Protein AF-A0A7X3ZCP0-F1 (afdb_monomer)

Nearest PDB structures (foldseek):
  3fga-assembly1_A  TM=3.449E-01  e=6.686E-03  Mus musculus
  7ycj-assembly1_A  TM=3.170E-01  e=1.037E-02  Saccharomyces cerevisiae
  5fu7-assembly1_A  TM=2.376E-01  e=1.080E-02  Homo sapiens
  8eic-assembly1_A  TM=2.727E-01  e=9.708E-02  Homo sapiens
  8ipy-assembly1_N  TM=2.293E-01  e=8.501E+00  Homo sapiens

Mean predicted aligned error: 6.52 Å

Sequence (400 aa):
MTRAWRETELNEAQIGEIFGFLAATGLSRAHAARVADLLLSWLEKSNTPPDGILLAQANAIADRLWDLMDRDPAPGSCESWHSAATGRPAGTLARYWLRQRSILRACLDAVPQSFLDEVCNALSMIVRDPSTAGKQGTAVLAGQLAFLLDAEEDWTRAHLLPRFSEHPDTEGYWPVWDGFLTTGRLTPALAPLLEGAFLDALPRMLTRFNSDRRLDRFVDLFTGILAYFSDDPVGTWVPAFFSDATRAARLRFASEIERHLRRMDDAQQREWWERWLQRYWTNRIEGVPALLDDGEIALMFGWLPALKSLFPAAVELALRMPPVPLSASRIMYDLDRGEHWRETPEPVAKLVVHLGKKASPASVWHGAREVLVRLLSRNLPDDLRKQLLELATRLGLSVS

Structure (mmCIF, N/CA/C/O backbone):
data_AF-A0A7X3ZCP0-F1
#
_entry.id   AF-A0A7X3ZCP0-F1
#
loop_
_atom_site.group_PDB
_atom_site.id
_atom_site.type_symbol
_atom_site.label_atom_id
_atom_site.label_alt_id
_atom_site.label_comp_id
_atom_site.label_asym_id
_atom_site.label_entity_id
_atom_site.label_seq_id
_atom_site.pdbx_PDB_ins_code
_atom_site.Cartn_x
_atom_site.Cartn_y
_atom_site.Cartn_z
_atom_site.occupancy
_atom_site.B_iso_or_equiv
_atom_site.auth_seq_id
_atom_site.auth_comp_id
_atom_site.auth_asym_id
_atom_site.auth_atom_id
_atom_site.pdbx_PDB_model_num
ATOM 1 N 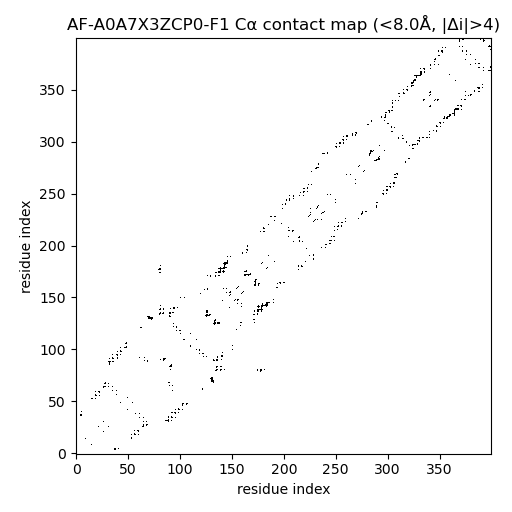N . MET A 1 1 ? -4.547 -1.645 -38.879 1.00 40.16 1 MET A N 1
ATOM 2 C CA . MET A 1 1 ? -3.249 -2.363 -38.882 1.00 40.16 1 MET A CA 1
ATOM 3 C C . MET A 1 1 ? -2.637 -2.582 -37.490 1.00 40.16 1 MET A C 1
ATOM 5 O O . MET A 1 1 ? -1.754 -3.415 -37.387 1.00 40.16 1 MET A O 1
ATOM 9 N N . THR A 1 2 ? -3.098 -1.919 -36.418 1.00 36.56 2 THR A N 1
ATOM 10 C CA . THR A 1 2 ? -2.571 -2.060 -35.036 1.00 36.56 2 THR A CA 1
ATOM 11 C C . THR A 1 2 ? -2.897 -3.391 -34.340 1.00 36.56 2 THR A C 1
ATOM 13 O O . THR A 1 2 ? -2.157 -3.804 -33.459 1.00 36.56 2 THR A O 1
ATOM 16 N N . ARG A 1 3 ? -3.970 -4.087 -34.745 1.00 41.00 3 ARG A N 1
ATOM 17 C CA . ARG A 1 3 ? -4.307 -5.438 -34.251 1.00 41.00 3 ARG A CA 1
ATOM 18 C C . ARG A 1 3 ? -3.536 -6.553 -34.960 1.00 41.00 3 ARG A C 1
ATOM 20 O O . ARG A 1 3 ? -3.031 -7.457 -34.309 1.00 41.00 3 ARG A O 1
ATOM 27 N N . ALA A 1 4 ? -3.375 -6.423 -36.278 1.00 44.81 4 ALA A N 1
ATOM 28 C CA . ALA A 1 4 ? -2.862 -7.491 -37.133 1.00 44.81 4 ALA A CA 1
ATOM 29 C C . ALA A 1 4 ? -1.477 -8.002 -36.701 1.00 44.81 4 ALA A C 1
ATOM 31 O O . ALA A 1 4 ? -1.287 -9.202 -36.597 1.00 44.81 4 ALA A O 1
ATOM 32 N N . TRP A 1 5 ? -0.529 -7.125 -36.359 1.00 49.34 5 TRP A N 1
ATOM 33 C CA . TRP A 1 5 ? 0.840 -7.540 -36.008 1.00 49.34 5 TRP A CA 1
ATOM 34 C C . TRP A 1 5 ? 0.973 -8.105 -34.587 1.00 49.34 5 TRP A C 1
ATOM 36 O O . TRP A 1 5 ? 1.810 -8.968 -34.338 1.00 49.34 5 TRP A O 1
ATOM 46 N N . ARG A 1 6 ? 0.110 -7.676 -33.655 1.00 48.72 6 ARG A N 1
ATOM 47 C CA . ARG A 1 6 ? 0.022 -8.291 -32.321 1.00 48.72 6 ARG A CA 1
ATOM 48 C C . ARG A 1 6 ? -0.560 -9.699 -32.386 1.00 48.72 6 ARG A C 1
ATOM 50 O O . ARG A 1 6 ? -0.134 -10.557 -31.623 1.00 48.72 6 ARG A O 1
ATOM 57 N N . GLU A 1 7 ? -1.489 -9.933 -33.304 1.00 54.19 7 GLU A N 1
ATOM 58 C CA . GLU A 1 7 ? -2.203 -11.205 -33.462 1.00 54.19 7 GLU A CA 1
ATOM 59 C C . GLU A 1 7 ? -1.502 -12.175 -34.433 1.00 54.19 7 GLU A C 1
ATOM 61 O O . GLU A 1 7 ? -1.766 -13.369 -34.382 1.00 54.19 7 GLU A O 1
ATOM 66 N N . THR A 1 8 ? -0.577 -11.698 -35.275 1.00 63.78 8 THR A N 1
ATOM 67 C CA . THR A 1 8 ? 0.186 -12.562 -36.192 1.00 63.78 8 THR A CA 1
ATOM 68 C C . THR A 1 8 ? 1.361 -13.212 -35.456 1.00 63.78 8 THR A C 1
ATOM 70 O O . THR A 1 8 ? 2.166 -12.529 -34.813 1.00 63.78 8 THR A O 1
ATOM 73 N N . GLU A 1 9 ? 1.462 -14.537 -35.528 1.00 65.06 9 GLU A N 1
ATOM 74 C CA . GLU A 1 9 ? 2.659 -15.282 -35.133 1.00 65.06 9 GLU A CA 1
ATOM 75 C C . GLU A 1 9 ? 3.695 -15.167 -36.254 1.00 65.06 9 GLU A C 1
ATOM 77 O O . GLU A 1 9 ? 3.507 -15.702 -37.344 1.00 65.06 9 GLU A O 1
ATOM 82 N N . LEU A 1 10 ? 4.760 -14.405 -36.002 1.00 74.69 10 LEU A N 1
ATOM 83 C CA . LEU A 1 10 ? 5.904 -14.294 -36.903 1.00 74.69 10 LEU A CA 1
ATOM 84 C C . LEU A 1 10 ? 6.995 -15.247 -36.421 1.00 74.69 10 LEU A C 1
ATOM 86 O O . LEU A 1 10 ? 7.305 -15.267 -35.229 1.00 74.69 10 LEU A O 1
ATOM 90 N N . ASN A 1 11 ? 7.577 -16.017 -37.336 1.00 79.00 11 ASN A N 1
ATOM 91 C CA . ASN A 1 11 ? 8.740 -16.846 -37.027 1.00 79.00 11 ASN A CA 1
ATOM 92 C C . ASN A 1 11 ? 10.037 -16.009 -37.010 1.00 79.00 11 ASN A C 1
ATOM 94 O O . ASN A 1 11 ? 10.060 -14.863 -37.463 1.00 79.00 11 ASN A O 1
ATOM 98 N N . GLU A 1 12 ? 11.130 -16.574 -36.492 1.00 76.81 12 GLU A N 1
ATOM 99 C CA . GLU A 1 12 ? 12.409 -15.856 -36.354 1.00 76.81 12 GLU A CA 1
ATOM 100 C C . GLU A 1 12 ? 12.977 -15.348 -37.686 1.00 76.81 12 GLU A C 1
ATOM 102 O O . GLU A 1 12 ? 13.522 -14.248 -37.734 1.00 76.81 12 GLU A O 1
ATOM 107 N N . ALA A 1 13 ? 12.799 -16.092 -38.782 1.00 81.75 13 ALA A N 1
ATOM 108 C CA . ALA A 1 13 ? 13.256 -15.666 -40.104 1.00 81.75 13 ALA A CA 1
ATOM 109 C C . ALA A 1 13 ? 12.502 -14.415 -40.586 1.00 81.75 13 ALA A C 1
ATOM 111 O O . ALA A 1 13 ? 13.118 -13.455 -41.044 1.00 81.75 13 ALA A O 1
ATOM 112 N N . GLN A 1 14 ? 11.179 -14.388 -40.408 1.00 85.00 14 GLN A N 1
ATOM 113 C CA . GLN A 1 14 ? 10.346 -13.226 -40.723 1.00 85.00 14 GLN A CA 1
ATOM 114 C C . GLN A 1 14 ? 10.716 -12.021 -39.852 1.00 85.00 14 GLN A C 1
ATOM 116 O O . GLN A 1 14 ? 10.797 -10.903 -40.355 1.00 85.00 14 GLN A O 1
ATOM 121 N N . ILE A 1 15 ? 10.976 -12.238 -38.558 1.00 86.12 15 ILE A N 1
ATOM 122 C CA . ILE A 1 15 ? 11.460 -11.184 -37.656 1.00 86.12 15 ILE A CA 1
ATOM 123 C C . ILE A 1 15 ? 12.805 -10.631 -38.143 1.00 86.12 15 ILE A C 1
ATOM 125 O O . ILE A 1 15 ? 12.962 -9.412 -38.215 1.00 86.12 15 ILE A O 1
ATOM 129 N N . GLY A 1 16 ? 13.733 -11.500 -38.547 1.00 84.94 16 GLY A N 1
ATOM 130 C CA . GLY A 1 16 ? 15.022 -11.100 -39.111 1.00 84.94 16 GLY A CA 1
ATOM 131 C C . GLY A 1 16 ? 14.895 -10.267 -40.386 1.00 84.94 16 GLY A C 1
ATOM 132 O O . GLY A 1 16 ? 15.553 -9.235 -40.509 1.00 84.94 16 GLY A O 1
ATOM 133 N N . GLU A 1 17 ? 14.005 -10.643 -41.308 1.00 87.44 17 GLU A N 1
ATOM 134 C CA . GLU A 1 17 ? 13.721 -9.847 -42.511 1.00 87.44 17 GLU A CA 1
ATOM 135 C C . GLU A 1 17 ? 13.170 -8.460 -42.161 1.00 87.44 17 GLU A C 1
ATOM 137 O O . GLU A 1 17 ? 13.604 -7.452 -42.726 1.00 87.44 17 GLU A O 1
ATOM 142 N N . ILE A 1 18 ? 12.249 -8.387 -41.196 1.00 88.00 18 ILE A N 1
ATOM 143 C CA . ILE A 1 18 ? 11.664 -7.121 -40.746 1.00 88.00 18 ILE A CA 1
ATOM 144 C C . ILE A 1 18 ? 12.723 -6.236 -40.085 1.00 88.00 18 ILE A C 1
ATOM 146 O O . ILE A 1 18 ? 12.789 -5.042 -40.382 1.00 88.00 18 ILE A O 1
ATOM 150 N N . PHE A 1 19 ? 13.561 -6.788 -39.207 1.00 90.06 19 PHE A N 1
ATOM 151 C CA . PHE A 1 19 ? 14.628 -6.032 -38.551 1.00 90.06 19 PHE A CA 1
ATOM 152 C C . PHE A 1 19 ? 15.682 -5.569 -39.557 1.00 90.06 19 PHE A C 1
ATOM 154 O O . PHE A 1 19 ? 16.078 -4.403 -39.522 1.00 90.06 19 PHE A O 1
ATOM 161 N N . GLY A 1 20 ? 16.058 -6.420 -40.515 1.00 86.75 20 GLY A N 1
ATOM 162 C CA . GLY A 1 20 ? 16.938 -6.049 -41.622 1.00 86.75 20 GLY A CA 1
ATOM 163 C C . GLY A 1 20 ? 16.366 -4.906 -42.465 1.00 86.75 20 GLY A C 1
ATOM 164 O O . GLY A 1 20 ? 17.068 -3.934 -42.751 1.00 86.75 20 GLY A O 1
ATOM 165 N N . PHE A 1 21 ? 15.073 -4.966 -42.795 1.00 87.25 21 PHE A N 1
ATOM 166 C CA . PHE A 1 21 ? 14.378 -3.893 -43.503 1.00 87.25 21 PHE A CA 1
ATOM 167 C C . PHE A 1 21 ? 14.383 -2.586 -42.700 1.00 87.25 21 PHE A C 1
ATOM 169 O O . PHE A 1 21 ? 14.811 -1.555 -43.214 1.00 87.25 21 PHE A O 1
ATOM 176 N N . LEU A 1 22 ? 13.988 -2.626 -41.423 1.00 88.31 22 LEU A N 1
ATOM 177 C CA . LEU A 1 22 ? 13.956 -1.453 -40.541 1.00 88.31 22 LEU A CA 1
ATOM 178 C C . LEU A 1 22 ? 15.342 -0.825 -40.344 1.00 88.31 22 LEU A C 1
ATOM 180 O O . LEU A 1 22 ? 15.463 0.402 -40.297 1.00 88.31 22 LEU A O 1
ATOM 184 N N . ALA A 1 23 ? 16.387 -1.649 -40.261 1.00 83.25 23 ALA A N 1
ATOM 185 C CA . ALA A 1 23 ? 17.766 -1.188 -40.165 1.00 83.25 23 ALA A CA 1
ATOM 186 C C . ALA A 1 23 ? 18.228 -0.459 -41.440 1.00 83.25 23 ALA A C 1
ATOM 188 O O . ALA A 1 23 ? 19.030 0.478 -41.337 1.00 83.25 23 ALA A O 1
ATOM 189 N N . ALA A 1 24 ? 17.710 -0.857 -42.609 1.00 82.62 24 ALA A N 1
ATOM 190 C CA . ALA A 1 24 ? 18.066 -0.313 -43.918 1.00 82.62 24 ALA A CA 1
ATOM 191 C C . ALA A 1 24 ? 17.242 0.921 -44.333 1.00 82.62 24 ALA A C 1
ATOM 193 O O . ALA A 1 24 ? 17.792 1.841 -44.934 1.00 82.62 24 ALA A O 1
ATOM 194 N N . THR A 1 25 ? 15.940 0.979 -44.028 1.00 75.00 25 THR A N 1
ATOM 195 C CA . THR A 1 25 ? 15.039 2.012 -44.584 1.00 75.00 25 THR A CA 1
ATOM 196 C C . THR A 1 25 ? 15.005 3.345 -43.836 1.00 75.00 25 THR A C 1
ATOM 198 O O . THR A 1 25 ? 14.264 4.243 -44.229 1.00 75.00 25 THR A O 1
ATOM 201 N N . GLY A 1 26 ? 15.817 3.513 -42.792 1.00 74.25 26 GLY A N 1
ATOM 202 C CA . GLY A 1 26 ? 15.778 4.698 -41.936 1.00 74.25 26 GLY A CA 1
ATOM 203 C C . GLY A 1 26 ? 14.519 4.730 -41.062 1.00 74.25 26 GLY A C 1
ATOM 204 O O . GLY A 1 26 ? 13.407 4.420 -41.490 1.00 74.25 26 GLY A O 1
ATOM 205 N N . LEU A 1 27 ? 14.687 5.089 -39.792 1.00 85.38 27 LEU A N 1
ATOM 206 C CA . LEU A 1 27 ? 13.586 5.160 -38.834 1.00 85.38 27 LEU A CA 1
ATOM 207 C C . LEU A 1 27 ? 13.026 6.584 -38.794 1.00 85.38 27 LEU A C 1
ATOM 209 O O . LEU A 1 27 ? 13.767 7.558 -38.913 1.00 85.38 27 LEU A O 1
ATOM 213 N N . SER A 1 28 ? 11.711 6.717 -38.613 1.00 84.19 28 SER A N 1
ATOM 214 C 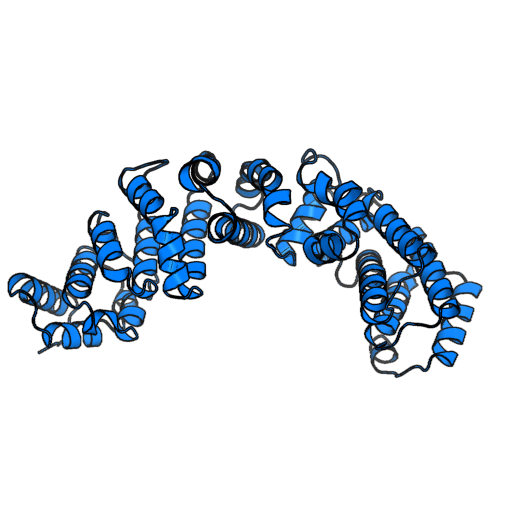CA . SER A 1 28 ? 11.055 8.020 -38.490 1.00 84.19 28 SER A CA 1
ATOM 215 C C . SER A 1 28 ? 10.235 8.119 -37.208 1.00 84.19 28 SER A C 1
ATOM 217 O O . SER A 1 28 ? 9.626 7.147 -36.751 1.00 84.19 28 SER A O 1
ATOM 219 N N . ARG A 1 29 ? 10.163 9.334 -36.646 1.00 81.44 29 ARG A N 1
ATOM 220 C CA . ARG A 1 29 ? 9.394 9.627 -35.424 1.00 81.44 29 ARG A CA 1
ATOM 221 C C . ARG A 1 29 ? 7.918 9.221 -35.552 1.00 81.44 29 ARG A C 1
ATOM 223 O O . ARG A 1 29 ? 7.337 8.724 -34.593 1.00 81.44 29 ARG A O 1
ATOM 230 N N . ALA A 1 30 ? 7.332 9.354 -36.746 1.00 84.62 30 ALA A N 1
ATOM 231 C CA . ALA A 1 30 ? 5.936 9.002 -37.022 1.00 84.62 30 ALA A CA 1
ATOM 232 C C . ALA A 1 30 ? 5.614 7.513 -36.789 1.00 84.62 30 ALA A C 1
ATOM 234 O O . ALA A 1 30 ? 4.473 7.165 -36.483 1.00 84.62 30 ALA A O 1
ATOM 235 N N . HIS A 1 31 ? 6.609 6.630 -36.913 1.00 86.25 31 HIS A N 1
ATOM 236 C CA . HIS A 1 31 ? 6.437 5.187 -36.747 1.00 86.25 31 HIS A CA 1
ATOM 237 C C . HIS A 1 31 ? 7.047 4.640 -35.454 1.00 86.25 31 HIS A C 1
ATOM 239 O O . HIS A 1 31 ? 6.848 3.464 -35.154 1.00 86.25 31 HIS A O 1
ATOM 245 N N . ALA A 1 32 ? 7.723 5.473 -34.657 1.00 87.88 32 ALA A N 1
ATOM 246 C CA . ALA A 1 32 ? 8.506 5.020 -33.512 1.00 87.88 32 ALA A CA 1
ATOM 247 C C . ALA A 1 32 ? 7.701 4.201 -32.492 1.00 87.88 32 ALA A C 1
ATOM 249 O O . ALA A 1 32 ? 8.181 3.176 -32.023 1.00 87.88 32 ALA A O 1
ATOM 250 N N . ALA A 1 33 ? 6.453 4.591 -32.203 1.00 86.94 33 ALA A N 1
ATOM 251 C CA . ALA A 1 33 ? 5.591 3.836 -31.287 1.00 86.94 33 ALA A CA 1
ATOM 252 C C . ALA A 1 33 ? 5.324 2.410 -31.794 1.00 86.94 33 ALA A C 1
ATOM 254 O O . ALA A 1 33 ? 5.426 1.453 -31.037 1.00 86.94 33 ALA A O 1
ATOM 255 N N . ARG A 1 34 ? 5.049 2.263 -33.097 1.00 86.75 34 ARG A N 1
ATOM 256 C CA . ARG A 1 34 ? 4.750 0.963 -33.713 1.00 86.75 34 ARG A CA 1
ATOM 257 C C . ARG A 1 34 ? 5.972 0.058 -33.745 1.00 86.75 34 ARG A C 1
ATOM 259 O O . ARG A 1 34 ? 5.836 -1.138 -33.520 1.00 86.75 34 ARG A O 1
ATOM 266 N N . VAL A 1 35 ? 7.145 0.622 -34.036 1.00 91.00 35 VAL A N 1
ATOM 267 C CA . VAL A 1 35 ? 8.388 -0.155 -34.052 1.00 91.00 35 VAL A CA 1
ATOM 268 C C . VAL A 1 35 ? 8.777 -0.559 -32.627 1.00 91.00 35 VAL A C 1
ATOM 270 O O . VAL A 1 35 ? 9.094 -1.720 -32.408 1.00 91.00 35 VAL A O 1
ATOM 273 N N . ALA A 1 36 ? 8.653 0.332 -31.637 1.00 92.38 36 ALA A N 1
ATOM 274 C CA . ALA A 1 36 ? 8.888 -0.017 -30.234 1.00 92.38 36 ALA A CA 1
ATOM 275 C C . ALA A 1 36 ? 7.935 -1.125 -29.742 1.00 92.38 36 ALA A C 1
ATOM 277 O O . ALA A 1 36 ? 8.376 -2.075 -29.097 1.00 92.38 36 ALA A O 1
ATOM 278 N N . ASP A 1 37 ? 6.644 -1.046 -30.088 1.00 90.06 37 ASP A N 1
ATOM 279 C CA . ASP A 1 37 ? 5.665 -2.090 -29.759 1.00 90.06 37 ASP A CA 1
ATOM 280 C C . ASP A 1 37 ? 6.000 -3.429 -30.428 1.00 90.06 37 ASP A C 1
ATOM 282 O O . ASP A 1 37 ? 5.797 -4.478 -29.815 1.00 90.06 37 ASP A O 1
ATOM 286 N N . LEU A 1 38 ? 6.510 -3.411 -31.666 1.00 90.44 38 LEU A N 1
ATOM 287 C CA . LEU A 1 38 ? 6.960 -4.613 -32.371 1.00 90.44 38 LEU A CA 1
ATOM 288 C C . LEU A 1 38 ? 8.125 -5.279 -31.628 1.00 90.44 38 LEU A C 1
ATOM 290 O O . LEU A 1 38 ? 8.058 -6.480 -31.372 1.00 90.44 38 LEU A O 1
ATOM 294 N N . LEU A 1 39 ? 9.148 -4.504 -31.247 1.00 92.50 39 LEU A N 1
ATOM 295 C CA . LEU A 1 39 ? 10.306 -5.005 -30.498 1.00 92.50 39 LEU A CA 1
ATOM 296 C C . LEU A 1 39 ? 9.883 -5.624 -29.159 1.00 92.50 39 LEU A C 1
ATOM 298 O O . LEU A 1 39 ? 10.280 -6.743 -28.836 1.00 92.50 39 LEU A O 1
ATOM 302 N N . LEU A 1 40 ? 9.034 -4.925 -28.397 1.00 92.56 40 LEU A N 1
ATOM 303 C CA . LEU A 1 40 ? 8.527 -5.435 -27.123 1.00 92.56 40 LEU A CA 1
ATOM 304 C C . LEU A 1 40 ? 7.681 -6.702 -27.319 1.00 92.56 40 LEU A C 1
ATOM 306 O O . LEU A 1 40 ? 7.898 -7.689 -26.623 1.00 92.56 40 LEU A O 1
ATOM 310 N N . SER A 1 41 ? 6.758 -6.700 -28.285 1.00 89.69 41 SER A N 1
ATOM 311 C CA . SER A 1 41 ? 5.869 -7.844 -28.541 1.00 89.69 41 SER A CA 1
ATOM 312 C C . SER A 1 41 ? 6.645 -9.088 -28.979 1.00 89.69 41 SER A C 1
ATOM 314 O O . SER A 1 41 ? 6.255 -10.201 -28.631 1.00 89.69 41 SER A O 1
ATOM 316 N N . TRP A 1 42 ? 7.735 -8.916 -29.733 1.00 89.62 42 TRP A N 1
ATOM 317 C CA . TRP A 1 42 ? 8.627 -10.012 -30.112 1.00 89.62 42 TRP A CA 1
ATOM 318 C C . TRP A 1 42 ? 9.230 -10.694 -28.875 1.00 89.62 42 TRP A C 1
ATOM 320 O O . TRP A 1 42 ? 9.116 -11.911 -28.735 1.00 89.62 42 TRP A O 1
ATOM 330 N N . LEU A 1 43 ? 9.764 -9.922 -27.924 1.00 89.00 43 LEU A N 1
ATOM 331 C CA . LEU A 1 43 ? 10.292 -10.474 -26.672 1.00 89.00 43 LEU A CA 1
ATOM 332 C C . LEU A 1 43 ? 9.198 -11.019 -25.739 1.00 89.00 43 LEU A C 1
ATOM 334 O O . LEU A 1 43 ? 9.411 -12.005 -25.038 1.00 89.00 43 LEU A O 1
ATOM 338 N N . GLU A 1 44 ? 8.017 -10.404 -25.692 1.00 87.62 44 GLU A N 1
ATOM 339 C CA . GLU A 1 44 ? 6.897 -10.907 -24.881 1.00 87.62 44 GLU A CA 1
ATOM 340 C C . GLU A 1 44 ? 6.411 -12.282 -25.355 1.00 87.62 44 GLU A C 1
ATOM 342 O O . GLU A 1 44 ? 6.041 -13.110 -24.524 1.00 87.62 44 GLU A O 1
ATOM 347 N N . LYS A 1 45 ? 6.454 -12.541 -26.668 1.00 83.50 45 LYS A N 1
ATOM 348 C CA . LYS A 1 45 ? 6.098 -13.837 -27.265 1.00 83.50 45 LYS A CA 1
ATOM 349 C C . LYS A 1 45 ? 7.219 -14.875 -27.189 1.00 83.50 45 LYS A C 1
ATOM 351 O O . LYS A 1 45 ? 6.942 -16.061 -27.358 1.00 83.50 45 LYS A O 1
ATOM 356 N N . SER A 1 46 ? 8.461 -14.457 -26.943 1.00 74.50 46 SER A N 1
AT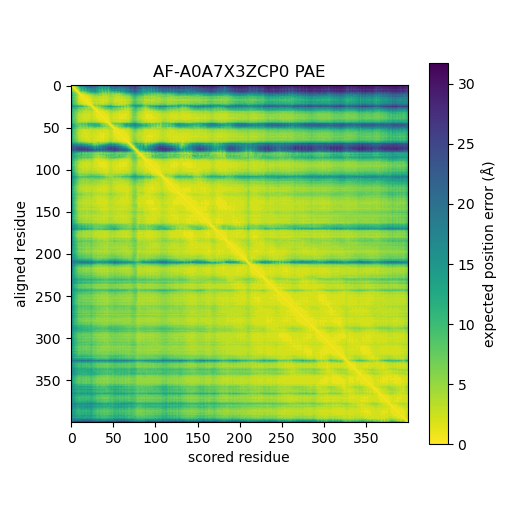OM 357 C CA . SER A 1 46 ? 9.578 -15.389 -26.805 1.00 74.50 46 SER A CA 1
ATOM 358 C C . SER A 1 46 ? 9.585 -16.041 -25.423 1.00 74.50 46 SER A C 1
ATOM 360 O O . SER A 1 46 ? 9.641 -15.359 -24.396 1.00 74.50 46 SER A O 1
ATOM 362 N N . ASN A 1 47 ? 9.575 -17.375 -25.410 1.00 68.25 47 ASN A N 1
ATOM 363 C CA . ASN A 1 47 ? 9.813 -18.197 -24.216 1.00 68.25 47 ASN A CA 1
ATOM 364 C C . ASN A 1 47 ? 11.220 -18.817 -24.204 1.00 68.25 47 ASN A C 1
ATOM 366 O O . ASN A 1 47 ? 11.555 -19.563 -23.288 1.00 68.25 47 ASN A O 1
ATOM 370 N N . THR A 1 48 ? 12.026 -18.528 -25.224 1.00 74.12 48 THR A N 1
ATOM 371 C CA . THR A 1 48 ? 13.394 -19.020 -25.403 1.00 74.12 48 THR A CA 1
ATOM 372 C C . THR A 1 48 ? 14.361 -17.839 -25.491 1.00 74.12 48 THR A C 1
ATOM 374 O O . THR A 1 48 ? 13.936 -16.717 -25.803 1.00 74.12 48 THR A O 1
ATOM 377 N N . PRO A 1 49 ? 15.659 -18.048 -25.200 1.00 71.88 49 PRO A N 1
ATOM 378 C CA . PRO A 1 49 ? 16.637 -16.987 -25.364 1.00 71.88 49 PRO A CA 1
ATOM 379 C C . PRO A 1 49 ? 16.683 -16.602 -26.851 1.00 71.88 49 PRO A C 1
ATOM 381 O O . PRO A 1 49 ? 16.796 -17.495 -27.692 1.00 71.88 49 PRO A O 1
ATOM 384 N N . PRO A 1 50 ? 16.539 -15.308 -27.187 1.00 76.88 50 PRO A N 1
ATOM 385 C CA . PRO A 1 50 ? 16.558 -14.872 -28.575 1.00 76.88 50 PRO A CA 1
ATOM 386 C C . PRO A 1 50 ? 17.936 -15.119 -29.192 1.00 76.88 50 PRO A C 1
ATOM 388 O O . PRO A 1 50 ? 18.957 -15.011 -28.508 1.00 76.88 50 PRO A O 1
ATOM 391 N N . ASP A 1 51 ? 17.957 -15.410 -30.493 1.00 84.94 51 ASP A N 1
ATOM 392 C CA . ASP A 1 51 ? 19.196 -15.463 -31.266 1.00 84.94 51 ASP A CA 1
ATOM 393 C C . ASP A 1 51 ? 20.010 -14.170 -31.074 1.00 84.94 51 ASP A C 1
ATOM 395 O O . ASP A 1 51 ? 19.477 -13.058 -31.148 1.00 84.94 51 ASP A O 1
ATOM 399 N N . GLY A 1 52 ? 21.311 -14.316 -30.809 1.00 83.75 52 GLY A N 1
ATOM 400 C CA . GLY A 1 52 ? 22.177 -13.191 -30.458 1.00 83.75 52 GLY A CA 1
ATOM 401 C C . GLY A 1 52 ? 22.317 -12.155 -31.577 1.00 83.75 52 GLY A C 1
ATOM 402 O O . GLY A 1 52 ? 22.459 -10.967 -31.289 1.00 83.75 52 GLY A O 1
ATOM 403 N N . ILE A 1 53 ? 22.230 -12.572 -32.845 1.00 86.44 53 ILE A N 1
ATOM 404 C CA . ILE A 1 53 ? 22.292 -11.661 -33.996 1.00 86.44 53 ILE A CA 1
ATOM 405 C C . ILE A 1 53 ? 20.984 -10.875 -34.090 1.00 86.44 53 ILE A C 1
ATOM 407 O O . ILE A 1 53 ? 21.017 -9.650 -34.229 1.00 86.44 53 ILE A O 1
ATOM 411 N N . LEU A 1 54 ? 19.839 -11.553 -33.965 1.00 88.88 54 LEU A N 1
ATOM 412 C CA . LEU A 1 54 ? 18.531 -10.890 -33.943 1.00 88.88 54 LEU A CA 1
ATOM 413 C C . LEU A 1 54 ? 18.404 -9.916 -32.768 1.00 88.88 54 LEU A C 1
ATOM 415 O O . LEU A 1 54 ? 17.883 -8.814 -32.938 1.00 88.88 54 LEU A O 1
ATOM 419 N N . LEU A 1 55 ? 18.918 -10.286 -31.593 1.00 89.44 55 LEU A N 1
ATOM 420 C CA . LEU A 1 55 ? 18.916 -9.421 -30.417 1.00 89.44 55 LEU A CA 1
ATOM 421 C C . LEU A 1 55 ? 19.779 -8.171 -30.619 1.00 89.44 55 LEU A C 1
ATOM 423 O O . LEU A 1 55 ? 19.327 -7.066 -30.323 1.00 89.44 55 LEU A O 1
ATOM 427 N N . ALA A 1 56 ? 20.980 -8.320 -31.181 1.00 89.31 56 ALA A N 1
ATOM 428 C CA . ALA A 1 56 ? 21.846 -7.187 -31.500 1.00 89.31 56 ALA A CA 1
ATOM 429 C C . ALA A 1 56 ? 21.196 -6.241 -32.530 1.00 89.31 56 ALA A C 1
ATOM 431 O O . ALA A 1 56 ? 21.265 -5.018 -32.391 1.00 89.31 56 ALA A O 1
ATOM 432 N N . GLN A 1 57 ? 20.508 -6.787 -33.540 1.00 90.56 57 GLN A N 1
ATOM 433 C CA . GLN A 1 57 ? 19.739 -5.988 -34.500 1.00 90.56 57 GLN A CA 1
ATOM 434 C C . GLN A 1 57 ? 18.587 -5.235 -33.825 1.00 90.56 57 GLN A C 1
ATOM 436 O O . GLN A 1 57 ? 18.404 -4.042 -34.075 1.00 90.56 57 GLN A O 1
ATOM 441 N N . ALA A 1 58 ? 17.833 -5.907 -32.954 1.00 92.69 58 ALA A N 1
ATOM 442 C CA . ALA A 1 58 ? 16.744 -5.303 -32.195 1.00 92.69 58 ALA A CA 1
ATOM 443 C C . ALA A 1 58 ? 17.242 -4.154 -31.304 1.00 92.69 58 ALA A C 1
ATOM 445 O O . ALA A 1 58 ? 16.645 -3.076 -31.308 1.00 92.69 58 ALA A O 1
ATOM 446 N N . ASN A 1 59 ? 18.370 -4.347 -30.614 1.00 92.94 59 ASN A N 1
ATOM 447 C CA . ASN A 1 59 ? 19.017 -3.325 -29.793 1.00 92.94 59 ASN A CA 1
ATOM 448 C C . ASN A 1 59 ? 19.461 -2.117 -30.627 1.00 92.94 59 ASN A C 1
ATOM 450 O O . ASN A 1 59 ? 19.113 -0.987 -30.295 1.00 92.94 59 ASN A O 1
ATOM 454 N N . ALA A 1 60 ? 20.105 -2.338 -31.775 1.00 92.12 60 ALA A N 1
ATOM 455 C CA . ALA A 1 60 ? 20.495 -1.249 -32.670 1.00 92.12 60 ALA A CA 1
ATOM 456 C C . ALA A 1 60 ? 19.288 -0.445 -33.198 1.00 92.12 60 ALA A C 1
ATOM 458 O O . ALA A 1 60 ? 19.379 0.769 -33.403 1.00 92.12 60 ALA A O 1
ATOM 459 N N . ILE A 1 61 ? 18.144 -1.101 -33.427 1.00 93.62 61 ILE A N 1
ATOM 460 C CA . ILE A 1 61 ? 16.889 -0.419 -33.774 1.00 93.62 61 ILE A CA 1
ATOM 461 C C . ILE A 1 61 ? 16.370 0.373 -32.568 1.00 93.62 61 ILE A C 1
ATOM 463 O O . ILE A 1 61 ? 15.995 1.533 -32.736 1.00 93.62 61 ILE A O 1
ATOM 467 N N . ALA A 1 62 ? 16.351 -0.222 -31.372 1.00 94.38 62 ALA A N 1
ATOM 468 C CA . ALA A 1 62 ? 15.891 0.419 -30.140 1.00 94.38 62 ALA A CA 1
ATOM 469 C C . ALA A 1 62 ? 16.683 1.697 -29.820 1.00 94.38 62 ALA A C 1
ATOM 471 O O . ALA A 1 62 ? 16.070 2.731 -29.547 1.00 94.38 62 ALA A O 1
ATOM 472 N N . ASP A 1 63 ? 18.010 1.661 -29.948 1.00 92.88 63 ASP A N 1
ATOM 473 C CA . ASP A 1 63 ? 18.889 2.815 -29.726 1.00 92.88 63 ASP A CA 1
ATOM 474 C C . ASP A 1 63 ? 18.578 3.948 -30.709 1.00 92.88 63 ASP A C 1
ATOM 476 O O . ASP A 1 63 ? 18.322 5.088 -30.316 1.00 92.88 63 ASP A O 1
ATOM 480 N N . ARG A 1 64 ? 18.476 3.625 -32.005 1.00 92.12 64 ARG A N 1
ATOM 481 C CA . ARG A 1 64 ? 18.103 4.611 -33.031 1.00 92.12 64 ARG A CA 1
ATOM 482 C C . ARG A 1 64 ? 16.701 5.177 -32.807 1.00 92.12 64 ARG A C 1
ATOM 484 O O . ARG A 1 64 ? 16.459 6.345 -33.103 1.00 92.12 64 ARG A O 1
ATOM 491 N N . LEU A 1 65 ? 15.753 4.371 -32.322 1.00 92.31 65 LEU A N 1
ATOM 492 C CA . LEU A 1 65 ? 14.422 4.864 -31.959 1.00 92.31 65 LEU A CA 1
ATOM 493 C C . LEU A 1 65 ? 14.482 5.814 -30.768 1.00 92.31 65 LEU A C 1
ATOM 495 O O . LEU A 1 65 ? 13.763 6.814 -30.778 1.00 92.31 65 LEU A O 1
ATOM 499 N N . TRP A 1 66 ? 15.314 5.517 -29.768 1.00 92.88 66 TRP A N 1
ATOM 500 C CA . TRP A 1 66 ? 15.511 6.389 -28.616 1.00 92.88 66 TRP A CA 1
ATOM 501 C C . TRP A 1 66 ? 16.040 7.760 -29.045 1.00 92.88 66 TRP A C 1
ATOM 503 O O . TRP A 1 66 ? 15.487 8.784 -28.648 1.00 92.88 66 TRP A O 1
ATOM 513 N N . ASP A 1 67 ? 17.014 7.800 -29.955 1.00 90.12 67 ASP A N 1
ATOM 514 C CA . ASP A 1 67 ? 17.559 9.054 -30.489 1.00 90.12 67 ASP A CA 1
ATOM 515 C C . ASP A 1 67 ? 16.526 9.926 -31.218 1.00 90.12 67 ASP A C 1
ATOM 517 O O . ASP A 1 67 ? 16.647 11.153 -31.243 1.00 90.12 67 ASP A O 1
ATOM 521 N N . LEU A 1 68 ? 15.481 9.312 -31.779 1.00 88.06 68 LEU A N 1
ATOM 522 C CA . LEU A 1 68 ? 14.387 10.006 -32.464 1.00 88.06 68 LEU A CA 1
ATOM 523 C C . LEU A 1 68 ? 13.310 10.550 -31.516 1.00 88.06 68 LEU A C 1
ATOM 525 O O . LEU A 1 68 ? 12.389 11.247 -31.980 1.00 88.06 68 LEU A O 1
ATOM 529 N N . MET A 1 69 ? 13.383 10.214 -30.222 1.00 86.06 69 MET A N 1
ATOM 530 C CA . MET A 1 69 ? 12.392 10.619 -29.231 1.00 86.06 69 MET A CA 1
ATOM 531 C C . MET A 1 69 ? 12.325 12.129 -29.075 1.00 86.06 69 MET A C 1
ATOM 533 O O . MET A 1 69 ? 13.255 12.874 -29.392 1.00 86.06 69 MET A O 1
ATOM 537 N N . ASP A 1 70 ? 11.158 12.583 -28.631 1.00 72.06 70 ASP A N 1
ATOM 538 C CA . ASP A 1 70 ? 10.952 13.997 -28.409 1.00 72.06 70 ASP A CA 1
ATOM 539 C C . ASP A 1 70 ? 11.763 14.454 -27.203 1.00 72.06 70 ASP A C 1
ATOM 541 O O . ASP A 1 70 ? 11.552 13.979 -26.084 1.00 72.06 70 ASP A O 1
ATOM 545 N N . ARG A 1 71 ? 12.714 15.352 -27.463 1.00 72.75 71 ARG A N 1
ATOM 546 C CA . ARG A 1 71 ? 13.596 15.910 -26.436 1.00 72.75 71 ARG A CA 1
ATOM 547 C C . ARG A 1 71 ? 13.015 17.163 -25.798 1.00 72.75 71 ARG A C 1
ATOM 549 O O . ARG A 1 71 ? 13.673 17.760 -24.948 1.00 72.75 71 ARG A O 1
ATOM 556 N N . ASP A 1 72 ? 11.802 17.540 -26.197 1.00 68.38 72 ASP A N 1
ATOM 557 C CA . ASP A 1 72 ? 11.118 18.689 -25.638 1.00 68.38 72 ASP A CA 1
ATOM 558 C C . ASP A 1 72 ? 11.084 18.575 -24.108 1.00 68.38 72 ASP A C 1
ATOM 560 O O . ASP A 1 72 ? 10.767 17.500 -23.560 1.00 68.38 72 ASP A O 1
ATOM 564 N N . PRO A 1 73 ? 11.450 19.662 -23.404 1.00 60.16 73 PRO A N 1
ATOM 565 C CA . PRO A 1 73 ? 11.343 19.701 -21.965 1.00 60.16 73 PRO A CA 1
ATOM 566 C C . PRO A 1 73 ? 9.883 19.460 -21.631 1.00 60.16 73 PRO A C 1
ATOM 568 O O . PRO A 1 73 ? 8.977 20.112 -22.155 1.00 60.16 73 PRO A O 1
ATOM 571 N N . ALA A 1 74 ? 9.658 18.459 -20.793 1.00 56.16 74 ALA A N 1
ATOM 572 C CA . ALA A 1 74 ? 8.309 18.101 -20.438 1.00 56.16 74 ALA A CA 1
ATOM 573 C C . ALA A 1 74 ? 7.589 19.316 -19.845 1.00 56.16 74 ALA A C 1
ATOM 575 O O . ALA A 1 74 ? 8.204 20.040 -19.054 1.00 56.16 74 ALA A O 1
ATOM 576 N N . PRO A 1 75 ? 6.307 19.546 -20.181 1.00 54.09 75 PRO A N 1
ATOM 577 C CA . PRO A 1 75 ? 5.550 20.596 -19.524 1.00 54.09 75 PRO A CA 1
ATOM 578 C C . PRO A 1 75 ? 5.672 20.386 -18.014 1.00 54.09 75 PRO A C 1
ATOM 580 O O . PRO A 1 75 ? 5.504 19.260 -17.534 1.00 54.09 75 PRO A O 1
ATOM 583 N N . GLY A 1 76 ? 5.988 21.453 -17.271 1.00 50.81 76 GLY A N 1
ATOM 584 C CA . GLY A 1 76 ? 6.291 21.415 -15.829 1.00 50.81 76 GLY A CA 1
ATOM 585 C C . GLY A 1 76 ? 5.160 20.883 -14.931 1.00 50.81 76 GLY A C 1
ATOM 586 O O . GLY A 1 76 ? 5.272 20.906 -13.711 1.00 50.81 76 GLY A O 1
ATOM 587 N N . SER A 1 77 ? 4.073 20.400 -15.532 1.00 52.84 77 SER A N 1
ATOM 588 C CA . SER A 1 77 ? 2.853 19.893 -14.920 1.00 52.84 77 SER A CA 1
ATOM 589 C C . SER A 1 77 ? 2.522 18.441 -15.288 1.00 52.84 77 SER A C 1
ATOM 591 O O . SER A 1 77 ? 1.411 18.000 -14.999 1.00 52.84 77 SER A O 1
ATOM 593 N N . CYS A 1 78 ? 3.414 17.666 -15.930 1.00 56.03 78 CYS A N 1
ATOM 594 C CA . CYS A 1 78 ? 3.130 16.237 -16.099 1.00 56.03 78 CYS A CA 1
ATOM 595 C C . CYS A 1 78 ? 3.183 15.565 -14.727 1.00 56.03 78 CYS A C 1
ATOM 597 O O . CYS A 1 78 ? 4.241 15.261 -14.183 1.00 56.03 78 CYS A O 1
ATOM 599 N N . GLU A 1 79 ? 2.009 15.399 -14.132 1.00 62.47 79 GLU A N 1
ATOM 600 C CA . GLU A 1 79 ? 1.912 14.817 -12.811 1.00 62.47 79 GLU A CA 1
ATOM 601 C C . GLU A 1 79 ? 2.087 13.301 -12.876 1.00 62.47 79 GLU A C 1
ATOM 603 O O . GLU A 1 79 ? 2.701 12.768 -11.970 1.00 62.47 79 GLU A O 1
ATOM 608 N N . SER A 1 80 ? 1.652 12.610 -13.935 1.00 75.31 80 SER A N 1
ATOM 609 C CA . SER A 1 80 ? 1.639 11.137 -14.004 1.00 75.31 80 SER A CA 1
ATOM 610 C C . SER A 1 80 ? 2.553 10.572 -15.099 1.00 75.31 80 SER A C 1
ATOM 612 O O . SER A 1 80 ? 2.074 10.075 -16.122 1.00 75.31 80 SER A O 1
ATOM 614 N N . TRP A 1 81 ? 3.868 10.631 -14.889 1.00 81.25 81 TRP A N 1
ATOM 615 C CA . TRP A 1 81 ? 4.896 10.156 -15.826 1.00 81.25 81 TRP A CA 1
ATOM 616 C C . TRP A 1 81 ? 4.745 8.683 -16.204 1.00 81.25 81 TRP A C 1
ATOM 618 O O . TRP A 1 81 ? 4.812 8.351 -17.387 1.00 81.25 81 TRP A O 1
ATOM 628 N N . HIS A 1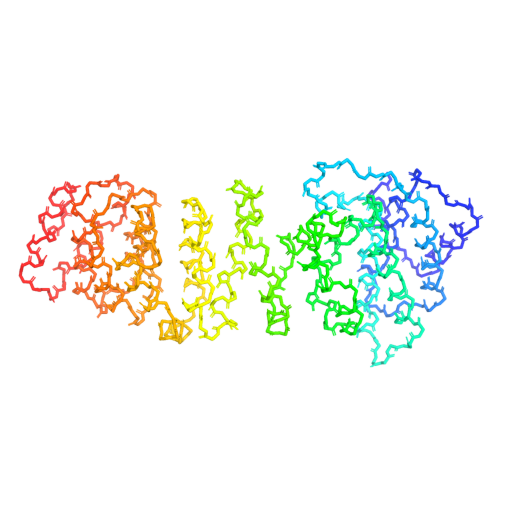 82 ? 4.492 7.803 -15.233 1.00 80.06 82 HIS A N 1
ATOM 629 C CA . HIS A 1 82 ? 4.339 6.367 -15.476 1.00 80.06 82 HIS A CA 1
ATOM 630 C C . HIS A 1 82 ? 3.099 6.077 -16.331 1.00 80.06 82 HIS A C 1
ATOM 632 O O . HIS A 1 82 ? 3.141 5.305 -17.290 1.00 80.06 82 HIS A O 1
ATOM 638 N N . SER A 1 83 ? 1.976 6.726 -16.017 1.00 78.25 83 SER A N 1
ATOM 639 C CA . SER A 1 83 ? 0.754 6.580 -16.818 1.00 78.25 83 SER A CA 1
ATOM 640 C C . SER A 1 83 ? 0.943 7.165 -18.219 1.00 78.25 83 SER A C 1
ATOM 642 O O . SER A 1 83 ? 0.568 6.530 -19.202 1.00 78.25 83 SER A O 1
ATOM 644 N N . ALA A 1 84 ? 1.599 8.323 -18.329 1.00 76.94 84 ALA A N 1
ATOM 645 C CA . ALA A 1 84 ? 1.912 8.961 -19.604 1.00 76.94 84 ALA A CA 1
ATOM 646 C C . ALA A 1 84 ? 2.875 8.136 -20.472 1.00 76.94 84 ALA A C 1
ATOM 648 O O . ALA A 1 84 ? 2.803 8.226 -21.695 1.00 76.94 84 ALA A O 1
ATOM 649 N N . ALA A 1 85 ? 3.737 7.314 -19.866 1.00 81.75 85 ALA A N 1
ATOM 650 C CA . ALA A 1 85 ? 4.637 6.402 -20.568 1.00 81.75 85 ALA A CA 1
ATOM 651 C C . ALA A 1 85 ? 3.890 5.247 -21.269 1.00 81.75 85 ALA A C 1
ATOM 653 O O . ALA A 1 85 ? 4.406 4.652 -22.220 1.00 81.75 85 ALA A O 1
ATOM 654 N N . THR A 1 86 ? 2.664 4.932 -20.836 1.00 77.50 86 THR A N 1
ATOM 655 C CA . THR A 1 86 ? 1.867 3.840 -21.408 1.00 77.50 86 THR A CA 1
ATOM 656 C C . THR A 1 86 ? 1.479 4.159 -22.852 1.00 77.50 86 THR A C 1
ATOM 658 O O . THR A 1 86 ? 0.848 5.174 -23.136 1.00 77.50 86 THR A O 1
ATOM 661 N N . GLY A 1 87 ? 1.862 3.285 -23.786 1.00 72.25 87 GLY A N 1
ATOM 662 C CA . GLY A 1 87 ? 1.589 3.469 -25.217 1.00 72.25 87 GLY A CA 1
ATOM 663 C C . GLY A 1 87 ? 2.432 4.559 -25.893 1.00 72.25 87 GLY A C 1
ATOM 664 O O . GLY A 1 87 ? 2.209 4.861 -27.065 1.00 72.25 87 GLY A O 1
ATOM 665 N N . ARG A 1 88 ? 3.410 5.148 -25.190 1.00 85.62 88 ARG A N 1
ATOM 666 C CA . ARG A 1 88 ? 4.433 6.019 -25.786 1.00 85.62 88 ARG A CA 1
ATOM 667 C C . ARG A 1 88 ? 5.679 5.200 -26.143 1.00 85.62 88 ARG A C 1
ATOM 669 O O . ARG A 1 88 ? 5.971 4.216 -25.456 1.00 85.62 88 ARG A O 1
ATOM 676 N N . PRO A 1 89 ? 6.443 5.595 -27.179 1.00 88.75 89 PRO A N 1
ATOM 677 C CA . PRO A 1 89 ? 7.620 4.834 -27.577 1.00 88.75 89 PRO A CA 1
ATOM 678 C C . PRO A 1 89 ? 8.686 4.779 -26.472 1.00 88.75 89 PRO A C 1
ATOM 680 O O . PRO A 1 89 ? 9.163 3.691 -26.187 1.00 88.75 89 PRO A O 1
ATOM 683 N N . ALA A 1 90 ? 8.973 5.882 -25.768 1.00 90.56 90 ALA A N 1
ATOM 684 C CA . ALA A 1 90 ? 9.960 5.902 -24.678 1.00 90.56 90 ALA A CA 1
ATOM 685 C C . ALA A 1 90 ? 9.639 4.897 -23.553 1.00 90.56 90 ALA A C 1
ATOM 687 O O . ALA A 1 90 ? 10.473 4.070 -23.187 1.00 90.56 90 ALA A O 1
ATOM 688 N N . GLY A 1 91 ? 8.396 4.895 -23.058 1.00 91.69 91 GLY A N 1
ATOM 689 C CA . GLY A 1 91 ? 7.951 3.918 -22.059 1.00 91.69 91 GLY A CA 1
ATOM 690 C C . GLY A 1 91 ? 7.930 2.477 -22.576 1.00 91.69 91 GLY A C 1
ATOM 691 O O . GLY A 1 91 ? 8.108 1.527 -21.816 1.00 91.69 91 GLY A O 1
ATOM 692 N N . THR A 1 92 ? 7.721 2.288 -23.876 1.00 93.50 92 THR A N 1
ATOM 693 C CA . THR A 1 92 ? 7.733 0.963 -24.511 1.00 93.50 92 THR A CA 1
ATOM 694 C C . THR A 1 92 ? 9.152 0.433 -24.685 1.00 93.50 92 THR A C 1
ATOM 696 O O . THR A 1 92 ? 9.382 -0.735 -24.394 1.00 93.50 92 THR A O 1
ATOM 699 N N . LEU A 1 93 ? 10.111 1.290 -25.040 1.00 95.31 93 LEU A N 1
ATOM 700 C CA . LEU A 1 93 ? 11.531 0.943 -25.102 1.00 95.31 93 LEU A CA 1
ATOM 701 C C . LEU A 1 93 ? 12.096 0.612 -23.712 1.00 95.31 93 LEU A C 1
ATOM 703 O O . LEU A 1 93 ? 12.751 -0.412 -23.549 1.00 95.31 93 LEU A O 1
ATOM 707 N N . ALA A 1 94 ? 11.746 1.383 -22.676 1.00 95.69 94 ALA A N 1
ATOM 708 C CA . ALA A 1 94 ? 12.119 1.048 -21.297 1.00 95.69 94 ALA A CA 1
ATOM 709 C C . ALA A 1 94 ? 11.620 -0.353 -20.883 1.00 95.69 94 ALA A C 1
ATOM 711 O O . ALA A 1 94 ? 12.369 -1.146 -20.313 1.00 95.69 94 ALA A O 1
ATOM 712 N N . ARG A 1 95 ? 10.370 -0.700 -21.228 1.00 95.19 95 ARG A N 1
ATOM 713 C CA . ARG A 1 95 ? 9.823 -2.051 -21.006 1.00 95.19 95 ARG A CA 1
ATOM 714 C C . ARG A 1 95 ? 10.509 -3.117 -21.857 1.00 95.19 95 ARG A C 1
ATOM 716 O O . ARG A 1 95 ? 10.680 -4.230 -21.372 1.00 95.19 95 ARG A O 1
ATOM 723 N N . TYR A 1 96 ? 10.900 -2.790 -23.086 1.00 95.38 96 TYR A N 1
ATOM 724 C CA . TYR A 1 96 ? 11.649 -3.690 -23.962 1.00 95.38 96 TYR A CA 1
ATOM 725 C C . TYR A 1 96 ? 12.975 -4.110 -23.316 1.00 95.38 96 TYR A C 1
ATOM 727 O O . TYR A 1 96 ? 13.194 -5.307 -23.145 1.00 95.38 96 TYR A O 1
ATOM 735 N N . TRP A 1 97 ? 13.798 -3.165 -22.847 1.00 95.94 97 TRP A N 1
ATOM 736 C CA . TRP A 1 97 ? 15.073 -3.498 -22.196 1.00 95.94 97 TRP A CA 1
ATOM 737 C C . TRP A 1 97 ? 14.886 -4.245 -20.867 1.00 95.94 97 TRP A C 1
ATOM 739 O O . TRP A 1 97 ? 15.608 -5.201 -20.582 1.00 95.94 97 TRP A O 1
ATOM 749 N N . LEU A 1 98 ? 13.862 -3.895 -20.079 1.00 95.12 98 LEU A N 1
ATOM 750 C CA . LEU A 1 98 ? 13.489 -4.665 -18.883 1.00 95.12 98 LEU A CA 1
ATOM 751 C C . LEU A 1 98 ? 13.104 -6.113 -19.226 1.00 95.12 98 LEU A C 1
ATOM 753 O O . LEU A 1 98 ? 13.522 -7.056 -18.549 1.00 95.12 98 LEU A O 1
ATOM 757 N N . ARG A 1 99 ? 12.318 -6.306 -20.292 1.00 93.69 99 ARG A N 1
ATOM 758 C CA . ARG A 1 99 ? 11.898 -7.633 -20.746 1.00 93.69 99 ARG A CA 1
ATOM 759 C C . ARG A 1 99 ? 13.076 -8.434 -21.291 1.00 93.69 99 ARG A C 1
ATOM 761 O O . ARG A 1 99 ? 13.192 -9.608 -20.948 1.00 93.69 99 ARG A O 1
ATOM 768 N N . GLN A 1 100 ? 13.965 -7.809 -22.062 1.00 92.75 100 GLN A N 1
ATOM 769 C CA . GLN A 1 100 ? 15.217 -8.414 -22.516 1.00 92.75 100 GLN A CA 1
ATOM 770 C C . GLN A 1 100 ? 16.015 -8.945 -21.328 1.00 92.75 100 GLN A C 1
ATOM 772 O O . GLN A 1 100 ? 16.351 -10.129 -21.293 1.00 92.75 100 GLN A O 1
ATOM 777 N N . ARG A 1 101 ? 16.236 -8.110 -20.306 1.00 92.38 101 ARG A N 1
ATOM 778 C CA . ARG A 1 101 ? 16.955 -8.521 -19.097 1.00 92.38 101 ARG A CA 1
ATOM 779 C C . ARG A 1 101 ? 16.293 -9.702 -18.391 1.00 92.38 101 ARG A C 1
ATOM 781 O O . ARG A 1 101 ? 16.985 -10.626 -17.958 1.00 92.38 101 ARG A O 1
ATOM 788 N N . SER A 1 102 ? 14.965 -9.672 -18.282 1.00 91.88 102 SER A N 1
ATOM 789 C CA . SER A 1 102 ? 14.168 -10.741 -17.675 1.00 91.88 102 SER A CA 1
ATOM 790 C C . SER A 1 102 ? 14.319 -12.072 -18.422 1.00 91.88 102 SER A C 1
ATOM 792 O O . SER A 1 102 ? 14.527 -13.096 -17.774 1.00 91.88 102 SER A O 1
ATOM 794 N N . ILE A 1 103 ? 14.276 -12.066 -19.758 1.00 89.50 103 ILE A N 1
ATOM 795 C CA . ILE A 1 103 ? 14.437 -13.278 -20.579 1.00 89.50 103 ILE A CA 1
ATOM 796 C C . ILE A 1 103 ? 15.855 -13.826 -20.468 1.00 89.50 103 ILE A C 1
ATOM 798 O O . ILE A 1 103 ? 16.014 -15.019 -20.219 1.00 89.50 103 ILE A O 1
ATOM 802 N N . LEU A 1 104 ? 16.873 -12.966 -20.594 1.00 88.06 104 LEU A N 1
ATOM 803 C CA . LEU A 1 104 ? 18.274 -13.377 -20.465 1.00 88.06 104 LEU A CA 1
ATOM 804 C C . LEU A 1 104 ? 18.519 -14.074 -19.123 1.00 88.06 104 LEU A C 1
ATOM 806 O O . LEU A 1 104 ? 19.169 -15.110 -19.089 1.00 88.06 104 LEU A O 1
ATOM 810 N N . ARG A 1 105 ? 17.931 -13.558 -18.035 1.00 87.38 105 ARG A N 1
ATOM 811 C CA . ARG A 1 105 ? 18.005 -14.196 -16.713 1.00 87.38 105 ARG A CA 1
ATOM 812 C C . ARG A 1 105 ? 17.322 -15.557 -16.657 1.00 87.38 105 ARG A C 1
ATOM 814 O O . ARG A 1 105 ? 17.810 -16.451 -15.985 1.00 87.38 105 ARG A O 1
ATOM 821 N N . ALA A 1 106 ? 16.146 -15.665 -17.266 1.00 87.25 106 ALA A N 1
ATOM 822 C CA . ALA A 1 106 ? 15.313 -16.856 -17.160 1.00 87.25 106 ALA A CA 1
ATOM 823 C C . ALA A 1 106 ? 15.818 -18.007 -18.040 1.00 87.25 106 ALA A C 1
ATOM 825 O O . ALA A 1 106 ? 15.545 -19.164 -17.741 1.00 87.25 106 ALA A O 1
ATOM 826 N N . CYS A 1 107 ? 16.506 -17.685 -19.136 1.00 85.44 107 CYS A N 1
ATOM 827 C CA . CYS A 1 107 ? 16.852 -18.647 -20.178 1.00 85.44 107 CYS A CA 1
ATOM 828 C C . CYS A 1 107 ? 18.327 -19.056 -20.203 1.00 85.44 107 CYS A C 1
ATOM 830 O O . CYS A 1 107 ? 18.652 -20.037 -20.868 1.00 85.44 107 CYS A O 1
ATOM 832 N N . LEU A 1 108 ? 19.219 -18.301 -19.557 1.00 82.69 108 LEU A N 1
ATOM 833 C CA . LEU A 1 108 ? 20.658 -18.556 -19.581 1.00 82.69 108 LEU A CA 1
ATOM 834 C C . LEU A 1 108 ? 21.177 -18.806 -18.166 1.00 82.69 108 LEU A C 1
ATOM 836 O O . LEU A 1 108 ? 20.984 -17.972 -17.283 1.00 82.69 108 LEU A O 1
ATOM 840 N N . ASP A 1 109 ? 21.908 -19.907 -17.984 1.00 81.19 109 ASP A N 1
ATOM 841 C CA . ASP A 1 109 ? 22.587 -20.219 -16.717 1.00 81.19 109 ASP A CA 1
ATOM 842 C C . ASP A 1 109 ? 23.670 -19.180 -16.383 1.00 81.19 109 ASP A C 1
ATOM 844 O O . ASP A 1 109 ? 23.876 -18.821 -15.225 1.00 81.19 109 ASP A O 1
ATOM 848 N N . ALA A 1 110 ? 24.346 -18.667 -17.415 1.00 85.50 110 ALA A N 1
ATOM 849 C CA . ALA A 1 110 ? 25.294 -17.567 -17.324 1.00 85.50 110 ALA A CA 1
ATOM 850 C C . ALA A 1 110 ? 25.032 -16.579 -18.465 1.00 85.50 110 ALA A C 1
ATOM 852 O O . ALA A 1 110 ? 25.156 -16.925 -19.642 1.00 85.50 110 ALA A O 1
ATOM 853 N N . VAL A 1 111 ? 24.665 -15.344 -18.119 1.00 83.38 111 VAL A N 1
ATOM 854 C CA . VAL A 1 111 ? 24.456 -14.280 -19.106 1.00 83.38 111 VAL A CA 1
ATOM 855 C C . VAL A 1 111 ? 25.819 -13.701 -19.507 1.00 83.38 111 VAL A C 1
ATOM 857 O O . VAL A 1 111 ? 26.566 -13.276 -18.625 1.00 83.38 111 VAL A O 1
ATOM 860 N N . PRO A 1 112 ? 26.164 -13.660 -20.808 1.00 86.25 112 PRO A N 1
ATOM 861 C CA . PRO A 1 112 ? 27.377 -12.998 -21.276 1.00 86.25 112 PRO A CA 1
ATOM 862 C C . PRO A 1 112 ? 27.454 -11.537 -20.821 1.00 86.25 112 PRO A C 1
ATOM 864 O O . PRO A 1 112 ? 26.485 -10.791 -20.972 1.00 86.25 112 PRO A O 1
ATOM 867 N N . GLN A 1 113 ? 28.628 -11.113 -20.339 1.00 87.19 113 GLN A N 1
ATOM 868 C CA . GLN A 1 113 ? 28.843 -9.752 -19.832 1.00 87.19 113 GLN A CA 1
ATOM 869 C C . GLN A 1 113 ? 28.469 -8.674 -20.858 1.00 87.19 113 GLN A C 1
ATOM 871 O O . GLN A 1 113 ? 27.865 -7.675 -20.496 1.00 87.19 113 GLN A O 1
ATOM 876 N N . SER A 1 114 ? 28.732 -8.906 -22.146 1.00 86.19 114 SER A N 1
ATOM 877 C CA . SER A 1 114 ? 28.379 -7.966 -23.214 1.00 86.19 114 SER A CA 1
ATOM 878 C C . SER A 1 114 ? 26.879 -7.661 -23.278 1.00 86.19 114 SER A C 1
ATOM 880 O O . SER A 1 114 ? 26.501 -6.519 -23.513 1.00 86.19 114 SER A O 1
ATOM 882 N N . PHE A 1 115 ? 26.011 -8.649 -23.028 1.00 85.38 115 PHE A N 1
ATOM 883 C CA . PHE A 1 115 ? 24.563 -8.417 -23.001 1.00 85.38 115 PHE A CA 1
ATOM 884 C C . PHE A 1 115 ? 24.125 -7.657 -21.749 1.00 85.38 115 PHE A C 1
ATOM 886 O O . PHE A 1 115 ? 23.185 -6.865 -21.817 1.00 85.38 115 PHE A O 1
ATOM 893 N N . LEU A 1 116 ? 24.799 -7.882 -20.617 1.00 86.50 116 LEU A N 1
ATOM 894 C CA . LEU A 1 116 ? 24.562 -7.108 -19.398 1.00 86.50 116 LEU A CA 1
ATOM 895 C C . LEU A 1 116 ? 24.975 -5.648 -19.605 1.00 86.50 116 LEU A C 1
ATOM 897 O O . LEU A 1 116 ? 24.196 -4.746 -19.309 1.00 86.50 116 LEU A O 1
ATOM 901 N N . ASP A 1 117 ? 26.149 -5.419 -20.195 1.00 90.06 117 ASP A N 1
ATOM 902 C CA . ASP A 1 117 ? 26.659 -4.083 -20.503 1.00 90.06 117 ASP A CA 1
ATOM 903 C C . ASP A 1 117 ? 25.719 -3.334 -21.458 1.00 90.06 117 ASP A C 1
ATOM 905 O O . ASP A 1 117 ? 25.406 -2.170 -21.221 1.00 90.06 117 ASP A O 1
ATOM 909 N N . GLU A 1 118 ? 25.212 -3.991 -22.508 1.00 89.88 118 GLU A N 1
ATOM 910 C CA . GLU A 1 118 ? 24.227 -3.407 -23.431 1.00 89.88 118 GLU A CA 1
ATOM 911 C C . GLU A 1 118 ? 22.952 -2.954 -22.710 1.00 89.88 118 GLU A C 1
ATOM 913 O O . GLU A 1 118 ? 22.519 -1.809 -22.874 1.00 89.88 118 GLU A O 1
ATOM 918 N N . VAL A 1 119 ? 22.372 -3.816 -21.867 1.00 92.06 119 VAL A N 1
ATOM 919 C CA . VAL A 1 119 ? 21.183 -3.468 -21.078 1.00 92.06 119 VAL A CA 1
ATOM 920 C C . VAL A 1 119 ? 21.497 -2.308 -20.136 1.00 92.06 119 VAL A C 1
ATOM 922 O O . VAL A 1 119 ? 20.788 -1.304 -20.146 1.00 92.06 119 VAL A O 1
ATOM 925 N N . CYS A 1 120 ? 22.567 -2.394 -19.348 1.00 94.19 120 CYS A N 1
ATOM 926 C CA . CYS A 1 120 ? 22.936 -1.358 -18.385 1.00 94.19 120 CYS A CA 1
ATOM 927 C C . CYS A 1 120 ? 23.260 -0.018 -19.059 1.00 94.19 120 CYS A C 1
ATOM 929 O O . CYS A 1 120 ? 22.925 1.039 -18.515 1.00 94.19 120 CYS A O 1
ATOM 931 N N . ASN A 1 121 ? 23.839 -0.024 -20.261 1.00 95.00 121 ASN A N 1
ATOM 932 C CA . ASN A 1 121 ? 24.050 1.183 -21.058 1.00 95.00 121 ASN A CA 1
ATOM 933 C C . ASN A 1 121 ? 22.720 1.815 -21.478 1.00 95.00 121 ASN A C 1
ATOM 935 O O . ASN A 1 121 ? 22.533 3.019 -21.284 1.00 95.00 121 ASN A O 1
ATOM 939 N N . ALA A 1 122 ? 21.768 1.014 -21.963 1.00 95.19 122 ALA A N 1
ATOM 940 C CA . ALA A 1 122 ? 20.441 1.500 -22.328 1.00 95.19 122 ALA A CA 1
ATOM 941 C C . ALA A 1 122 ? 19.660 2.042 -21.118 1.00 95.19 122 ALA A C 1
ATOM 943 O O . ALA A 1 122 ? 19.086 3.132 -21.175 1.00 95.19 122 ALA A O 1
ATOM 944 N N . LEU A 1 123 ? 19.691 1.341 -19.981 1.00 96.50 123 LEU A N 1
ATOM 945 C CA . LEU A 1 123 ? 19.073 1.822 -18.743 1.00 96.50 123 LEU A CA 1
ATOM 946 C C . LEU A 1 123 ? 19.724 3.133 -18.271 1.00 96.50 123 LEU A C 1
ATOM 948 O O . LEU A 1 123 ? 19.028 4.074 -17.885 1.00 96.50 123 LEU A O 1
ATOM 952 N N . SER A 1 124 ? 21.054 3.233 -18.347 1.00 96.19 124 SER A N 1
ATOM 953 C CA . SER A 1 124 ? 21.795 4.454 -17.999 1.00 96.19 124 SER A CA 1
ATOM 954 C C . SER A 1 124 ? 21.437 5.624 -18.907 1.00 96.19 124 SER A C 1
ATOM 956 O O . SER A 1 124 ? 21.301 6.748 -18.426 1.00 96.19 124 SER A O 1
ATOM 958 N N . MET A 1 125 ? 21.271 5.371 -20.207 1.00 94.88 125 MET A N 1
ATOM 959 C CA . MET A 1 125 ? 20.827 6.367 -21.179 1.00 94.88 125 MET A CA 1
ATOM 960 C C . MET A 1 125 ? 19.457 6.933 -20.792 1.00 94.88 125 MET A C 1
ATOM 962 O O . MET A 1 125 ? 19.305 8.151 -20.754 1.00 94.88 125 MET A O 1
ATOM 966 N N . ILE A 1 126 ? 18.499 6.076 -20.420 1.00 94.31 126 ILE A N 1
ATOM 967 C CA . ILE A 1 126 ? 17.167 6.508 -19.968 1.00 94.31 126 ILE A CA 1
ATOM 968 C C . ILE A 1 126 ? 17.267 7.408 -18.734 1.00 94.31 126 ILE A C 1
ATOM 970 O O . ILE A 1 126 ? 16.672 8.482 -18.693 1.00 94.31 126 ILE A O 1
ATOM 974 N N . VAL A 1 127 ? 18.009 6.965 -17.717 1.00 93.69 127 VAL A N 1
ATOM 975 C CA . VAL A 1 127 ? 18.102 7.671 -16.432 1.00 93.69 127 VAL A CA 1
ATOM 976 C C . VAL A 1 127 ? 18.821 9.017 -16.590 1.00 93.69 127 VAL A C 1
ATOM 978 O O . VAL A 1 127 ? 18.467 9.993 -15.933 1.00 93.69 127 VAL A O 1
ATOM 981 N N . ARG A 1 128 ? 19.818 9.113 -17.471 1.00 91.56 128 ARG A N 1
ATOM 982 C CA . ARG A 1 128 ? 20.580 10.355 -17.686 1.00 91.56 128 ARG A CA 1
ATOM 983 C C . ARG A 1 128 ? 19.876 11.357 -18.597 1.00 91.56 128 ARG A C 1
ATOM 985 O O . ARG A 1 128 ? 20.287 12.513 -18.626 1.00 91.56 128 ARG A O 1
ATOM 992 N N . ASP A 1 129 ? 18.851 10.938 -19.332 1.00 90.25 129 ASP A N 1
ATOM 993 C CA . ASP A 1 129 ? 18.119 11.797 -20.255 1.00 90.25 129 ASP A CA 1
ATOM 994 C C . ASP A 1 129 ? 17.169 12.748 -19.486 1.00 90.25 129 ASP A C 1
ATOM 996 O O . ASP A 1 129 ? 16.223 12.291 -18.839 1.00 90.25 129 ASP A O 1
ATOM 1000 N N . PRO A 1 130 ? 17.389 14.079 -19.526 1.00 87.44 130 PRO A N 1
ATOM 1001 C CA . PRO A 1 130 ? 16.546 15.044 -18.816 1.00 87.44 130 PRO A CA 1
ATOM 1002 C C . PRO A 1 130 ? 15.221 15.336 -19.542 1.00 87.44 130 PRO A C 1
ATOM 1004 O O . PRO A 1 130 ? 14.370 16.059 -19.015 1.00 87.44 130 PRO A O 1
ATOM 1007 N N . SER A 1 131 ? 15.040 14.824 -20.763 1.00 87.88 131 SER A N 1
ATOM 1008 C CA . SER A 1 131 ? 13.858 15.088 -21.579 1.00 87.88 131 SER A CA 1
ATOM 1009 C C . SER A 1 131 ? 12.596 14.401 -21.051 1.00 87.88 131 SER A C 1
ATOM 1011 O O . SER A 1 131 ? 12.617 13.576 -20.134 1.00 87.88 131 SER A O 1
ATOM 1013 N N . THR A 1 132 ? 11.457 14.699 -21.684 1.00 86.69 132 THR A N 1
ATOM 1014 C CA . THR A 1 132 ? 10.198 13.979 -21.437 1.00 86.69 132 THR A CA 1
ATOM 1015 C C . THR A 1 132 ? 10.354 12.462 -21.572 1.00 86.69 132 THR A C 1
ATOM 1017 O O . THR A 1 132 ? 9.783 11.716 -20.772 1.00 86.69 132 THR A O 1
ATOM 1020 N N . ALA A 1 133 ? 11.123 11.998 -22.562 1.00 89.50 133 ALA A N 1
ATOM 1021 C CA . ALA A 1 133 ? 11.348 10.577 -22.798 1.00 89.50 133 ALA A CA 1
ATOM 1022 C C . ALA A 1 133 ? 12.111 9.928 -21.636 1.00 89.50 133 ALA A C 1
ATOM 1024 O O . ALA A 1 133 ? 11.665 8.905 -21.110 1.00 89.50 133 ALA A O 1
ATOM 1025 N N . GLY A 1 134 ? 13.192 10.565 -21.181 1.00 91.62 134 GLY A N 1
ATOM 1026 C CA . GLY A 1 134 ? 13.972 10.109 -20.034 1.00 91.62 134 GLY A CA 1
ATOM 1027 C C . GLY A 1 134 ? 13.170 10.068 -18.735 1.00 91.62 134 GLY A C 1
ATOM 1028 O O . GLY A 1 134 ? 13.210 9.065 -18.023 1.00 91.62 134 GLY A O 1
ATOM 1029 N N . LYS A 1 135 ? 12.334 11.079 -18.463 1.00 90.94 135 LYS A N 1
ATOM 1030 C CA . LYS A 1 135 ? 11.420 11.082 -17.302 1.00 90.94 135 LYS A CA 1
ATOM 1031 C C . LYS A 1 135 ? 10.415 9.929 -17.355 1.00 90.94 135 LYS A C 1
ATOM 1033 O O . LYS A 1 135 ? 10.257 9.196 -16.381 1.00 90.94 135 LYS A O 1
ATOM 1038 N N . GLN A 1 136 ? 9.760 9.725 -18.499 1.00 90.75 136 GLN A N 1
ATOM 1039 C CA . GLN A 1 136 ? 8.812 8.620 -18.691 1.00 90.75 136 GLN A CA 1
ATOM 1040 C C . GLN A 1 136 ? 9.483 7.253 -18.535 1.00 90.75 136 GLN A C 1
ATOM 1042 O O . GLN A 1 136 ? 8.955 6.386 -17.839 1.00 90.75 136 GLN A O 1
ATOM 1047 N N . GLY A 1 137 ? 10.648 7.060 -19.156 1.00 93.75 137 GLY A N 1
ATOM 1048 C CA . GLY A 1 137 ? 11.408 5.823 -19.025 1.00 93.75 137 GLY A CA 1
ATOM 1049 C C . GLY A 1 137 ? 11.878 5.597 -17.588 1.00 93.75 137 GLY A C 1
ATOM 1050 O O . GLY A 1 137 ? 11.689 4.509 -17.056 1.00 93.75 137 GLY A O 1
ATOM 1051 N N . THR A 1 138 ? 12.380 6.633 -16.914 1.00 94.81 138 THR A N 1
ATOM 1052 C CA . THR A 1 138 ? 12.795 6.571 -15.505 1.00 94.81 138 THR A CA 1
ATOM 1053 C C . THR A 1 138 ? 11.641 6.142 -14.597 1.00 94.81 138 THR A C 1
ATOM 1055 O O . THR A 1 138 ? 11.833 5.288 -13.734 1.00 94.81 138 THR A O 1
ATOM 1058 N N . ALA A 1 139 ? 10.427 6.656 -14.822 1.00 94.56 139 ALA A N 1
ATOM 1059 C CA . ALA A 1 139 ? 9.244 6.221 -14.082 1.00 94.56 139 ALA A CA 1
ATOM 1060 C C . ALA A 1 139 ? 8.923 4.732 -14.319 1.00 94.56 139 ALA A C 1
ATOM 1062 O O . ALA A 1 139 ? 8.594 4.006 -13.382 1.00 94.56 139 ALA A O 1
ATOM 1063 N N . VAL A 1 140 ? 9.069 4.236 -15.552 1.00 95.75 140 VAL A N 1
ATOM 1064 C CA . VAL A 1 140 ? 8.919 2.800 -15.850 1.00 95.75 140 VAL A CA 1
ATOM 1065 C C . VAL A 1 140 ? 9.966 1.964 -15.103 1.00 95.75 140 VAL A C 1
ATOM 1067 O O . VAL A 1 140 ? 9.606 0.957 -14.492 1.00 95.75 140 VAL A O 1
ATOM 1070 N N . LEU A 1 141 ? 11.236 2.387 -15.101 1.00 97.19 141 LEU A N 1
ATOM 1071 C CA . LEU A 1 141 ? 12.315 1.678 -14.401 1.00 97.19 141 LEU A CA 1
ATOM 1072 C C . LEU A 1 141 ? 12.092 1.660 -12.883 1.00 97.19 141 LEU A C 1
ATOM 1074 O O . LEU A 1 141 ? 12.175 0.602 -12.263 1.00 97.19 141 LEU A O 1
ATOM 1078 N N . ALA A 1 142 ? 11.731 2.798 -12.287 1.00 96.81 142 ALA A N 1
ATOM 1079 C CA . ALA A 1 142 ? 11.450 2.899 -10.856 1.00 96.81 142 ALA A CA 1
ATOM 1080 C C . ALA A 1 142 ? 10.243 2.046 -10.426 1.00 96.81 142 ALA A C 1
ATOM 1082 O O . ALA A 1 142 ? 10.244 1.465 -9.342 1.00 96.81 142 ALA A O 1
ATOM 1083 N N . GLY A 1 143 ? 9.242 1.886 -11.296 1.00 95.62 143 GLY A N 1
ATOM 1084 C CA . GLY A 1 143 ? 8.143 0.941 -11.080 1.00 95.62 143 GLY A CA 1
ATOM 1085 C C . GLY A 1 143 ? 8.592 -0.524 -10.968 1.00 95.62 143 GLY A C 1
ATOM 1086 O O . GLY A 1 143 ? 7.921 -1.332 -10.330 1.00 95.62 143 GLY A O 1
ATOM 1087 N N . GLN A 1 144 ? 9.751 -0.867 -11.537 1.00 96.75 144 GLN A N 1
ATOM 1088 C CA . GLN A 1 144 ? 10.364 -2.201 -11.496 1.00 96.75 144 GLN A CA 1
ATOM 1089 C C . GLN A 1 144 ? 11.601 -2.267 -10.585 1.00 96.75 144 GLN A C 1
ATOM 1091 O O . GLN A 1 144 ? 12.413 -3.182 -10.712 1.00 96.75 144 GLN A O 1
ATOM 1096 N N . LEU A 1 145 ? 11.742 -1.335 -9.637 1.00 97.44 145 LEU A N 1
ATOM 1097 C CA . LEU A 1 145 ? 12.932 -1.204 -8.790 1.00 97.44 145 LEU A CA 1
ATOM 1098 C C . LEU A 1 145 ? 13.334 -2.499 -8.071 1.00 97.44 145 LEU A C 1
ATOM 1100 O O . LEU A 1 145 ? 14.510 -2.834 -8.040 1.00 97.44 145 LEU A O 1
ATOM 1104 N N . ALA A 1 146 ? 12.373 -3.250 -7.524 1.00 96.19 146 ALA A N 1
ATOM 1105 C CA . ALA A 1 146 ? 12.665 -4.512 -6.842 1.00 96.19 146 ALA A CA 1
ATOM 1106 C C . ALA A 1 146 ? 13.249 -5.576 -7.787 1.00 96.19 146 ALA A C 1
ATOM 1108 O O . ALA A 1 146 ? 14.141 -6.318 -7.391 1.00 96.19 146 ALA A O 1
ATOM 1109 N N . PHE A 1 147 ? 12.767 -5.635 -9.034 1.00 95.94 147 PHE A N 1
ATOM 1110 C CA . PHE A 1 147 ? 13.324 -6.523 -10.055 1.00 95.94 147 PHE A CA 1
ATOM 1111 C C . PHE A 1 147 ? 14.732 -6.081 -10.452 1.00 95.94 147 PHE A C 1
ATOM 1113 O O . PHE A 1 147 ? 15.622 -6.918 -10.544 1.00 95.94 147 PHE A O 1
ATOM 1120 N N . LEU A 1 148 ? 14.940 -4.779 -10.660 1.00 96.69 148 LEU A N 1
ATOM 1121 C CA . LEU A 1 148 ? 16.247 -4.235 -11.023 1.00 96.69 148 LEU A CA 1
ATOM 1122 C C . LEU A 1 148 ? 17.278 -4.421 -9.908 1.00 96.69 148 LEU A C 1
ATOM 1124 O O . LEU A 1 148 ? 18.399 -4.804 -10.205 1.00 96.69 148 LEU A O 1
ATOM 1128 N N . LEU A 1 149 ? 16.902 -4.245 -8.640 1.00 96.12 149 LEU A N 1
ATOM 1129 C CA . LEU A 1 149 ? 17.802 -4.498 -7.513 1.00 96.12 149 LEU A CA 1
ATOM 1130 C C . LEU A 1 149 ? 18.266 -5.962 -7.471 1.00 96.12 149 LEU A C 1
ATOM 1132 O O . LEU A 1 149 ? 19.415 -6.225 -7.155 1.00 96.12 149 LEU A O 1
ATOM 1136 N N . ASP A 1 150 ? 17.380 -6.899 -7.800 1.00 94.06 150 ASP A N 1
ATOM 1137 C CA . ASP A 1 150 ? 17.669 -8.336 -7.802 1.00 94.06 150 ASP A CA 1
ATOM 1138 C C . ASP A 1 150 ? 18.376 -8.808 -9.091 1.00 94.06 150 ASP A C 1
ATOM 1140 O O . ASP A 1 150 ? 19.115 -9.787 -9.082 1.00 94.06 150 ASP A O 1
ATOM 1144 N N . ALA A 1 151 ? 18.155 -8.134 -10.223 1.00 92.25 151 ALA A N 1
ATOM 1145 C CA . ALA A 1 151 ? 18.758 -8.489 -11.508 1.00 92.25 151 ALA A CA 1
ATOM 1146 C C . ALA A 1 151 ? 20.081 -7.758 -11.791 1.00 92.25 151 ALA A C 1
ATOM 1148 O O . ALA A 1 151 ? 20.935 -8.318 -12.470 1.00 92.25 151 ALA A O 1
ATOM 1149 N N . GLU A 1 152 ? 20.222 -6.519 -11.325 1.00 93.94 152 GLU A N 1
ATOM 1150 C CA . GLU A 1 152 ? 21.302 -5.570 -11.625 1.00 93.94 152 GLU A CA 1
ATOM 1151 C C . GLU A 1 152 ? 21.594 -4.703 -10.385 1.00 93.94 152 GLU A C 1
ATOM 1153 O O . GLU A 1 152 ? 21.375 -3.486 -10.380 1.00 93.94 152 GLU A O 1
ATOM 1158 N N . GLU A 1 153 ? 22.031 -5.338 -9.294 1.00 94.50 153 GLU A N 1
ATOM 1159 C CA . GLU A 1 153 ? 22.179 -4.691 -7.984 1.00 94.50 153 GLU A CA 1
ATOM 1160 C C . GLU A 1 153 ? 23.112 -3.472 -8.029 1.00 94.50 153 GLU A C 1
ATOM 1162 O O . GLU A 1 153 ? 22.708 -2.369 -7.646 1.00 94.50 153 GLU A O 1
ATOM 1167 N N . ASP A 1 154 ? 24.333 -3.652 -8.540 1.00 95.50 154 ASP A N 1
ATOM 1168 C CA . ASP A 1 154 ? 25.356 -2.602 -8.582 1.00 95.50 154 ASP A CA 1
ATOM 1169 C C . ASP A 1 154 ? 24.890 -1.396 -9.401 1.00 95.50 154 ASP A C 1
ATOM 1171 O O . ASP A 1 154 ? 24.979 -0.249 -8.950 1.00 95.50 154 ASP A O 1
ATOM 1175 N N . TRP A 1 155 ? 24.312 -1.648 -10.579 1.00 96.69 155 TRP A N 1
ATOM 1176 C CA . TRP A 1 155 ? 23.764 -0.595 -11.429 1.00 96.69 155 TRP A CA 1
ATOM 1177 C C . TRP A 1 155 ? 22.614 0.143 -10.732 1.00 96.69 155 TRP A C 1
ATOM 1179 O O . TRP A 1 155 ? 22.568 1.377 -10.718 1.00 96.69 155 TRP A O 1
ATOM 1189 N N . THR A 1 156 ? 21.702 -0.600 -10.102 1.00 97.50 156 THR A N 1
ATOM 1190 C CA . THR A 1 156 ? 20.524 -0.038 -9.429 1.00 97.50 156 THR A CA 1
ATOM 1191 C C . THR A 1 156 ? 20.928 0.856 -8.261 1.00 97.50 156 THR A C 1
ATOM 1193 O O . THR A 1 156 ? 20.391 1.959 -8.115 1.00 97.50 156 THR A O 1
ATOM 1196 N N . ARG A 1 157 ? 21.912 0.421 -7.465 1.00 96.94 157 ARG A N 1
ATOM 1197 C CA . ARG A 1 157 ? 22.498 1.196 -6.363 1.00 96.94 157 ARG A CA 1
ATOM 1198 C C . ARG A 1 157 ? 23.234 2.439 -6.844 1.00 96.94 157 ARG A C 1
ATOM 1200 O O . ARG A 1 157 ? 23.132 3.475 -6.195 1.00 96.94 157 ARG A O 1
ATOM 1207 N N . ALA A 1 158 ? 23.939 2.356 -7.968 1.00 96.44 158 ALA A N 1
ATOM 1208 C CA . ALA A 1 158 ? 24.720 3.470 -8.492 1.00 96.44 158 ALA A CA 1
ATOM 1209 C C . ALA A 1 158 ? 23.872 4.539 -9.203 1.00 96.44 158 ALA A C 1
ATOM 1211 O O . ALA A 1 158 ? 24.227 5.718 -9.170 1.00 96.44 158 ALA A O 1
ATOM 1212 N N . HIS A 1 159 ? 22.775 4.153 -9.866 1.00 95.56 159 HIS A N 1
ATOM 1213 C CA . HIS A 1 159 ? 22.088 5.040 -10.815 1.00 95.56 159 HIS A CA 1
ATOM 1214 C C . HIS A 1 159 ? 20.621 5.323 -10.508 1.00 95.56 159 HIS A C 1
ATOM 1216 O O . HIS A 1 159 ? 20.160 6.426 -10.801 1.00 95.56 159 HIS A O 1
ATOM 1222 N N . LEU A 1 160 ? 19.875 4.367 -9.947 1.00 96.00 160 LEU A N 1
ATOM 1223 C CA . LEU A 1 160 ? 18.427 4.517 -9.770 1.00 96.00 160 LEU A CA 1
ATOM 1224 C C . LEU A 1 160 ? 18.042 4.841 -8.323 1.00 96.00 160 LEU A C 1
ATOM 1226 O O . LEU A 1 160 ? 17.255 5.758 -8.100 1.00 96.00 160 LEU A O 1
ATOM 1230 N N . LEU A 1 161 ? 18.618 4.140 -7.341 1.00 96.00 161 LEU A N 1
ATOM 1231 C CA . LEU A 1 161 ? 18.336 4.366 -5.918 1.00 96.00 161 LEU A CA 1
ATOM 1232 C C . LEU A 1 161 ? 18.649 5.795 -5.437 1.00 96.00 161 LEU A C 1
ATOM 1234 O O . LEU A 1 161 ? 17.784 6.373 -4.777 1.00 96.00 161 LEU A O 1
ATOM 1238 N N . PRO A 1 162 ? 19.792 6.422 -5.791 1.00 95.06 162 PRO A N 1
ATOM 1239 C CA . PRO A 1 162 ? 20.123 7.765 -5.305 1.00 95.06 162 PRO A CA 1
ATOM 1240 C C . PRO A 1 162 ? 19.084 8.828 -5.681 1.00 95.06 162 PRO A C 1
ATOM 1242 O O . PRO A 1 162 ? 18.925 9.823 -4.976 1.00 95.06 162 PRO A O 1
ATOM 1245 N N . ARG A 1 163 ? 18.322 8.600 -6.758 1.00 94.56 163 ARG A N 1
ATOM 1246 C CA . ARG A 1 163 ? 17.328 9.550 -7.271 1.00 94.56 163 ARG A CA 1
ATOM 1247 C C . ARG A 1 163 ? 16.125 9.741 -6.358 1.00 94.56 163 ARG A C 1
ATOM 1249 O O . ARG A 1 163 ? 15.489 10.790 -6.406 1.00 94.56 163 ARG A O 1
ATOM 1256 N N . PHE A 1 164 ? 15.829 8.765 -5.499 1.00 95.19 164 PHE A N 1
ATOM 1257 C CA . PHE A 1 164 ? 14.776 8.900 -4.490 1.00 95.19 164 PHE A CA 1
ATOM 1258 C C . PHE A 1 164 ? 15.106 9.960 -3.427 1.00 95.19 164 PHE A C 1
ATOM 1260 O O . PHE A 1 164 ? 14.184 10.490 -2.802 1.00 95.19 164 PHE A O 1
ATOM 1267 N N . SER A 1 165 ? 16.393 10.285 -3.263 1.00 93.00 165 SER A N 1
ATOM 1268 C CA . SER A 1 165 ? 16.925 11.247 -2.291 1.00 93.00 165 SER A CA 1
ATOM 1269 C C . SER A 1 165 ? 17.526 12.501 -2.945 1.00 93.00 165 SER A C 1
ATOM 1271 O O . SER A 1 165 ? 18.120 13.329 -2.257 1.00 93.00 165 SER A O 1
ATOM 1273 N N . GLU A 1 166 ? 17.391 12.666 -4.267 1.00 91.06 166 GLU A N 1
ATOM 1274 C CA . GLU A 1 166 ? 17.785 13.899 -4.960 1.00 91.06 166 GLU A CA 1
ATOM 1275 C C . GLU A 1 166 ? 16.950 15.106 -4.488 1.00 91.06 166 GLU A C 1
ATOM 1277 O O . GLU A 1 166 ? 15.874 14.968 -3.900 1.00 91.06 166 GLU A O 1
ATOM 1282 N N . HIS A 1 167 ? 17.432 16.321 -4.774 1.00 87.50 167 HIS A N 1
ATOM 1283 C CA . HIS A 1 167 ? 16.643 17.527 -4.531 1.00 87.50 167 HIS A CA 1
ATOM 1284 C C . HIS A 1 167 ? 15.329 17.485 -5.345 1.00 87.50 167 HIS A C 1
ATOM 1286 O O . HIS A 1 167 ? 15.360 17.080 -6.506 1.00 87.50 167 HIS A O 1
ATOM 1292 N N . PRO A 1 168 ? 14.181 17.939 -4.804 1.00 81.94 168 PRO A N 1
ATOM 1293 C CA . PRO A 1 168 ? 12.887 17.876 -5.499 1.00 81.94 168 PRO A CA 1
ATOM 1294 C C . PRO A 1 168 ? 12.813 18.638 -6.825 1.00 81.94 168 PRO A C 1
ATOM 1296 O O . PRO A 1 168 ? 11.962 18.330 -7.658 1.00 81.94 168 PRO A O 1
ATOM 1299 N N . ASP A 1 169 ? 13.680 19.637 -6.993 1.00 81.94 169 ASP A N 1
ATOM 1300 C CA . ASP A 1 169 ? 13.801 20.425 -8.227 1.00 81.94 169 ASP A CA 1
ATOM 1301 C C . ASP A 1 169 ? 14.677 19.734 -9.282 1.00 81.94 169 ASP A C 1
ATOM 1303 O O . ASP A 1 169 ? 14.752 20.182 -10.425 1.00 81.94 169 ASP A O 1
ATOM 1307 N N . THR A 1 170 ? 15.345 18.634 -8.924 1.00 83.81 170 THR A N 1
ATOM 1308 C CA . THR A 1 170 ? 16.069 17.807 -9.883 1.00 83.81 170 THR A CA 1
ATOM 1309 C C . THR A 1 170 ? 15.070 17.031 -10.734 1.00 83.81 170 THR A C 1
ATOM 1311 O O . THR A 1 170 ? 14.159 16.376 -10.228 1.00 83.81 170 THR A O 1
ATOM 1314 N N . GLU A 1 171 ? 15.288 17.037 -12.049 1.00 77.88 171 GLU A N 1
ATOM 1315 C CA . GLU A 1 171 ? 14.379 16.452 -13.045 1.00 77.88 171 GLU A CA 1
ATOM 1316 C C . GLU A 1 171 ? 14.062 14.958 -12.831 1.00 77.88 171 GLU A C 1
ATOM 1318 O O . GLU A 1 171 ? 13.050 14.458 -13.323 1.00 77.88 171 GLU A O 1
ATOM 1323 N N . GLY A 1 172 ? 14.910 14.240 -12.088 1.00 80.12 172 GLY A N 1
ATOM 1324 C CA . GLY A 1 172 ? 14.766 12.817 -11.784 1.00 80.12 172 GLY A CA 1
ATOM 1325 C C . GLY A 1 172 ? 13.888 12.466 -10.591 1.00 80.12 172 GLY A C 1
ATOM 1326 O O . GLY A 1 172 ? 13.395 11.341 -10.529 1.00 80.12 172 GLY A O 1
ATOM 1327 N N . TYR A 1 173 ? 13.662 13.400 -9.665 1.00 90.25 173 TYR A N 1
ATOM 1328 C CA . TYR A 1 173 ? 13.060 13.090 -8.368 1.00 90.25 173 TYR A CA 1
ATOM 1329 C C . TYR A 1 173 ? 11.603 12.616 -8.497 1.00 90.25 173 TYR A C 1
ATOM 1331 O O . TYR A 1 173 ? 11.237 11.521 -8.063 1.00 90.25 173 TYR A O 1
ATOM 1339 N N . TRP A 1 174 ? 10.750 13.420 -9.141 1.00 90.12 174 TRP A N 1
ATOM 1340 C CA . TRP A 1 174 ? 9.321 13.110 -9.256 1.00 90.12 174 TRP A CA 1
ATOM 1341 C C . TRP A 1 174 ? 9.000 11.902 -10.141 1.00 90.12 174 TRP A C 1
ATOM 1343 O O . TRP A 1 174 ? 8.130 11.125 -9.747 1.00 90.12 174 TRP A O 1
ATOM 1353 N N . PRO A 1 175 ? 9.655 11.690 -11.300 1.00 91.19 175 PRO A N 1
ATOM 1354 C CA . PRO A 1 175 ? 9.402 10.503 -12.111 1.00 91.19 175 PRO A CA 1
ATOM 1355 C C . PRO A 1 175 ? 9.694 9.193 -11.378 1.00 91.19 175 PRO A C 1
ATOM 1357 O O . PRO A 1 175 ? 8.932 8.236 -11.513 1.00 91.19 175 PRO A O 1
ATOM 1360 N N . VAL A 1 176 ? 10.760 9.151 -10.574 1.00 94.69 176 VAL A N 1
ATOM 1361 C CA . VAL A 1 176 ? 11.137 7.958 -9.808 1.00 94.69 176 VAL A CA 1
ATOM 1362 C C . VAL A 1 176 ? 10.074 7.617 -8.762 1.00 94.69 176 VAL A C 1
ATOM 1364 O O . VAL A 1 176 ? 9.596 6.481 -8.710 1.00 94.69 176 VAL A O 1
ATOM 1367 N N . TRP A 1 177 ? 9.622 8.612 -7.996 1.00 94.12 177 TRP A N 1
ATOM 1368 C CA . TRP A 1 177 ? 8.525 8.424 -7.048 1.00 94.12 177 TRP A CA 1
ATOM 1369 C C . TRP A 1 177 ? 7.202 8.075 -7.738 1.00 94.12 177 TRP A C 1
ATOM 1371 O O . TRP A 1 177 ? 6.514 7.165 -7.287 1.00 94.12 177 TRP A O 1
ATOM 1381 N N . ASP A 1 178 ? 6.846 8.731 -8.845 1.00 91.56 178 ASP A N 1
ATOM 1382 C CA . ASP A 1 178 ? 5.613 8.432 -9.587 1.00 91.56 178 ASP A CA 1
ATOM 1383 C C . ASP A 1 178 ? 5.594 6.985 -10.099 1.00 91.56 178 ASP A C 1
ATOM 1385 O O . ASP A 1 178 ? 4.609 6.266 -9.923 1.00 91.56 178 ASP A O 1
ATOM 1389 N N . GLY A 1 179 ? 6.713 6.524 -10.660 1.00 93.31 179 GLY A N 1
ATOM 1390 C CA . GLY A 1 179 ? 6.900 5.144 -11.090 1.00 93.31 179 GLY A CA 1
ATOM 1391 C C . GLY A 1 179 ? 6.730 4.136 -9.962 1.00 93.31 179 GLY A C 1
ATOM 1392 O O . GLY A 1 179 ? 5.895 3.226 -10.038 1.00 93.31 179 GLY A O 1
ATOM 1393 N N . PHE A 1 180 ? 7.489 4.331 -8.883 1.00 95.25 180 PHE A N 1
ATOM 1394 C CA . PHE A 1 180 ? 7.474 3.438 -7.730 1.00 95.25 180 PHE A CA 1
ATOM 1395 C C . PHE A 1 180 ? 6.108 3.411 -7.028 1.00 95.25 180 PHE A C 1
ATOM 1397 O O . PHE A 1 180 ? 5.612 2.341 -6.678 1.00 95.25 180 PHE A O 1
ATOM 1404 N N . LEU A 1 181 ? 5.438 4.558 -6.901 1.00 93.38 181 LEU A N 1
ATOM 1405 C CA . LEU A 1 181 ? 4.085 4.648 -6.346 1.00 93.38 181 LEU A CA 1
ATOM 1406 C C . LEU A 1 181 ? 2.997 4.148 -7.304 1.00 93.38 181 LEU A C 1
ATOM 1408 O O . LEU A 1 181 ? 1.856 3.999 -6.884 1.00 93.38 181 LEU A O 1
ATOM 1412 N N . THR A 1 182 ? 3.299 3.863 -8.569 1.00 90.56 182 THR A N 1
ATOM 1413 C CA . THR A 1 182 ? 2.300 3.297 -9.488 1.00 90.56 182 THR A CA 1
ATOM 1414 C C . THR A 1 182 ? 2.364 1.773 -9.522 1.00 90.56 182 THR A C 1
ATOM 1416 O O . THR A 1 182 ? 1.329 1.113 -9.434 1.00 90.56 182 THR A O 1
ATOM 1419 N N . THR A 1 183 ? 3.561 1.190 -9.642 1.00 90.88 183 THR A N 1
ATOM 1420 C CA . THR A 1 183 ? 3.726 -0.270 -9.823 1.00 90.88 183 THR A CA 1
ATOM 1421 C C . THR A 1 183 ? 4.767 -0.916 -8.911 1.00 90.88 183 THR A C 1
ATOM 1423 O O . THR A 1 183 ? 4.844 -2.147 -8.852 1.00 90.88 183 THR A O 1
ATOM 1426 N N . GLY A 1 184 ? 5.511 -0.109 -8.152 1.00 92.81 184 GLY A N 1
ATOM 1427 C CA . GLY A 1 184 ? 6.571 -0.565 -7.265 1.00 92.81 184 GLY A CA 1
ATOM 1428 C C . GLY A 1 184 ? 6.081 -1.448 -6.119 1.00 92.81 184 GLY A C 1
ATOM 1429 O O . GLY A 1 184 ? 4.919 -1.415 -5.684 1.00 92.81 184 GLY A O 1
ATOM 1430 N N . ARG A 1 185 ? 7.011 -2.265 -5.625 1.00 91.81 185 ARG A N 1
ATOM 1431 C CA . ARG A 1 185 ? 6.810 -3.209 -4.525 1.00 91.81 185 ARG A CA 1
ATOM 1432 C C . ARG A 1 185 ? 7.957 -3.082 -3.537 1.00 91.81 185 ARG A C 1
ATOM 1434 O O . ARG A 1 185 ? 9.105 -2.972 -3.953 1.00 91.81 185 ARG A O 1
ATOM 1441 N N . LEU A 1 186 ? 7.636 -3.151 -2.251 1.00 91.94 186 LEU A N 1
ATOM 1442 C CA . LEU A 1 186 ? 8.633 -3.306 -1.199 1.00 91.94 186 LEU A CA 1
ATOM 1443 C C . LEU A 1 186 ? 8.992 -4.784 -1.043 1.00 91.94 186 LEU A C 1
ATOM 1445 O O . LEU A 1 186 ? 8.119 -5.652 -1.060 1.00 91.94 186 LEU A O 1
ATOM 1449 N N . THR A 1 187 ? 10.282 -5.048 -0.883 1.00 92.44 187 THR A N 1
ATOM 1450 C CA . THR A 1 187 ? 10.843 -6.361 -0.551 1.00 92.44 187 THR A CA 1
ATOM 1451 C C . THR A 1 187 ? 11.754 -6.207 0.668 1.00 92.44 187 THR A C 1
ATOM 1453 O O . THR A 1 187 ? 12.215 -5.091 0.921 1.00 92.44 187 THR A O 1
ATOM 1456 N N . PRO A 1 188 ? 12.069 -7.292 1.401 1.00 91.81 188 PRO A N 1
ATOM 1457 C CA . PRO A 1 188 ? 12.999 -7.223 2.531 1.00 91.81 188 PRO A CA 1
ATOM 1458 C C . PRO A 1 188 ? 14.371 -6.636 2.170 1.00 91.81 188 PRO A C 1
ATOM 1460 O O . PRO A 1 188 ? 14.966 -5.940 2.980 1.00 91.81 188 PRO A O 1
ATOM 1463 N 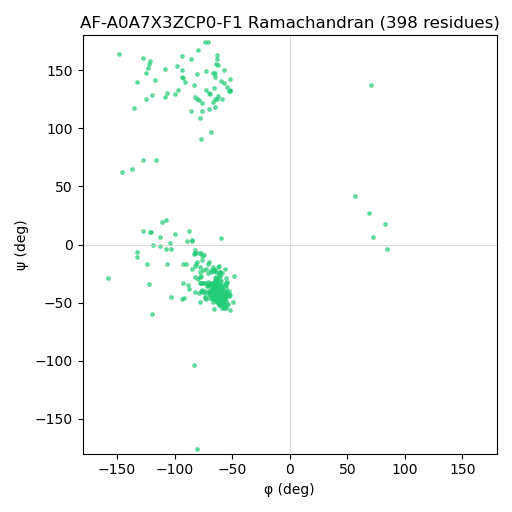N . ALA A 1 189 ? 14.853 -6.865 0.943 1.00 92.50 189 ALA A N 1
ATOM 1464 C CA . ALA A 1 189 ? 16.116 -6.301 0.464 1.00 92.50 189 ALA A CA 1
ATOM 1465 C C . ALA A 1 189 ? 16.016 -4.803 0.126 1.00 92.50 189 ALA A C 1
ATOM 1467 O O . ALA A 1 189 ? 16.983 -4.066 0.289 1.00 92.50 189 ALA A O 1
ATOM 1468 N N . LEU A 1 190 ? 14.852 -4.349 -0.350 1.00 93.88 190 LEU A N 1
ATOM 1469 C CA . LEU A 1 190 ? 14.658 -2.974 -0.807 1.00 93.88 190 LEU A CA 1
ATOM 1470 C C . LEU A 1 190 ? 14.236 -2.020 0.317 1.00 93.88 190 LEU A C 1
ATOM 1472 O O . LEU A 1 190 ? 14.620 -0.855 0.293 1.00 93.88 190 LEU A O 1
ATOM 1476 N N . ALA A 1 191 ? 13.447 -2.485 1.289 1.00 92.62 191 ALA A N 1
ATOM 1477 C CA . ALA A 1 191 ? 12.889 -1.619 2.326 1.00 92.62 191 ALA A CA 1
ATOM 1478 C C . ALA A 1 191 ? 13.958 -0.860 3.141 1.00 92.62 191 ALA A C 1
ATOM 1480 O O . ALA A 1 191 ? 13.827 0.362 3.242 1.00 92.62 191 ALA A O 1
ATOM 1481 N N . PRO A 1 192 ? 15.053 -1.494 3.616 1.00 92.00 192 PRO A N 1
ATOM 1482 C CA . PRO A 1 192 ? 16.110 -0.778 4.335 1.00 92.00 192 PRO A CA 1
ATOM 1483 C C . PRO A 1 192 ? 16.818 0.274 3.471 1.00 92.00 192 PRO A C 1
ATOM 1485 O O . PRO A 1 192 ? 17.270 1.297 3.972 1.00 92.00 192 PRO A O 1
ATOM 1488 N N . LEU A 1 193 ? 16.898 0.052 2.153 1.00 94.50 193 LEU A N 1
ATOM 1489 C CA . LEU A 1 193 ? 17.563 0.974 1.225 1.00 94.50 193 LEU A CA 1
ATOM 1490 C C . LEU A 1 193 ? 16.737 2.233 0.945 1.00 94.50 193 LEU A C 1
ATOM 1492 O O . LEU A 1 193 ? 17.295 3.241 0.520 1.00 94.50 193 LEU A O 1
ATOM 1496 N N . LEU A 1 194 ? 15.420 2.175 1.157 1.00 95.06 194 LEU A N 1
ATOM 1497 C CA . LEU A 1 194 ? 14.507 3.291 0.917 1.00 95.06 194 LEU A CA 1
ATOM 1498 C C . LEU A 1 194 ? 14.062 4.002 2.201 1.00 95.06 194 LEU A C 1
ATOM 1500 O O . LEU A 1 194 ? 13.371 5.010 2.094 1.00 95.06 194 LEU A O 1
ATOM 1504 N N . GLU A 1 195 ? 14.449 3.531 3.391 1.00 92.12 195 GLU A N 1
ATOM 1505 C CA . GLU A 1 195 ? 14.025 4.112 4.676 1.00 92.12 195 GLU A CA 1
ATOM 1506 C C . GLU A 1 195 ? 14.269 5.624 4.741 1.00 92.12 195 GLU A C 1
ATOM 1508 O O . GLU A 1 195 ? 13.320 6.397 4.889 1.00 92.12 195 GLU A O 1
ATOM 1513 N N . GLY A 1 196 ? 15.518 6.052 4.531 1.00 92.62 196 GLY A N 1
ATOM 1514 C CA . GLY A 1 196 ? 15.867 7.475 4.525 1.00 92.62 196 GLY A CA 1
ATOM 1515 C C . GLY A 1 196 ? 15.093 8.258 3.463 1.00 92.62 196 GLY A C 1
ATOM 1516 O O . GLY A 1 196 ? 14.538 9.313 3.750 1.00 92.62 196 GLY A O 1
ATOM 1517 N N . ALA A 1 197 ? 14.954 7.697 2.258 1.00 95.19 197 ALA A N 1
ATOM 1518 C CA . ALA A 1 197 ? 14.234 8.353 1.174 1.00 95.19 197 ALA A CA 1
ATOM 1519 C C . ALA A 1 197 ? 12.737 8.548 1.469 1.00 95.19 197 ALA A C 1
ATOM 1521 O O . ALA A 1 197 ? 12.178 9.589 1.127 1.00 95.19 197 ALA A O 1
ATOM 1522 N N . PHE A 1 198 ? 12.075 7.579 2.110 1.00 94.88 198 PHE A N 1
ATOM 1523 C CA . PHE A 1 198 ? 10.678 7.717 2.530 1.00 94.88 198 PHE A CA 1
ATOM 1524 C C . PHE A 1 198 ? 10.511 8.809 3.585 1.00 94.88 198 PHE A C 1
ATOM 1526 O O . PHE A 1 198 ? 9.601 9.631 3.457 1.00 94.88 198 PHE A O 1
ATOM 1533 N N . LEU A 1 199 ? 11.381 8.831 4.598 1.00 92.94 199 LEU A N 1
ATOM 1534 C CA . LEU A 1 199 ? 11.357 9.852 5.647 1.00 92.94 199 LEU A CA 1
ATOM 1535 C C . LEU A 1 199 ? 11.606 11.248 5.063 1.00 92.94 199 LEU A C 1
ATOM 1537 O O . LEU A 1 199 ? 10.843 12.173 5.337 1.00 92.94 199 LEU A O 1
ATOM 1541 N N . ASP A 1 200 ? 12.588 11.385 4.172 1.00 92.56 200 ASP A N 1
ATOM 1542 C CA . ASP A 1 200 ? 12.892 12.650 3.502 1.00 92.56 200 ASP A CA 1
ATOM 1543 C C . ASP A 1 200 ? 11.758 13.096 2.566 1.00 92.56 200 ASP A C 1
ATOM 1545 O O . ASP A 1 200 ? 11.465 14.289 2.441 1.00 92.56 200 ASP A O 1
ATOM 1549 N N . ALA A 1 201 ? 11.104 12.173 1.861 1.00 93.12 201 ALA A N 1
ATOM 1550 C CA . ALA A 1 201 ? 10.019 12.503 0.939 1.00 93.12 201 ALA A CA 1
ATOM 1551 C C . ALA A 1 201 ? 8.722 12.908 1.657 1.00 93.12 201 ALA A C 1
ATOM 1553 O O . ALA A 1 201 ? 7.881 13.589 1.066 1.00 93.12 201 ALA A O 1
ATOM 1554 N N . LEU A 1 202 ? 8.558 12.529 2.924 1.00 92.12 202 LEU A N 1
ATOM 1555 C CA . LEU A 1 202 ? 7.298 12.600 3.655 1.00 92.12 202 LEU A CA 1
ATOM 1556 C C . LEU A 1 202 ? 6.630 13.992 3.667 1.00 92.12 202 LEU A C 1
ATOM 1558 O O . LEU A 1 202 ? 5.481 14.068 3.217 1.00 92.12 202 LEU A O 1
ATOM 1562 N N . PRO A 1 203 ? 7.301 15.107 4.036 1.00 89.75 203 PRO A N 1
ATOM 1563 C CA . PRO A 1 203 ? 6.657 16.430 4.053 1.00 89.75 203 PRO A CA 1
ATOM 1564 C C . PRO A 1 203 ? 6.144 16.845 2.665 1.00 89.75 203 PRO A C 1
ATOM 1566 O O . PRO A 1 203 ? 5.090 17.469 2.499 1.00 89.75 203 PRO A O 1
ATOM 1569 N N . ARG A 1 204 ? 6.887 16.444 1.629 1.00 88.19 204 ARG A N 1
ATOM 1570 C CA . ARG A 1 204 ? 6.612 16.775 0.228 1.00 88.19 204 ARG A CA 1
ATOM 1571 C C . ARG A 1 204 ? 5.460 15.953 -0.324 1.00 88.19 204 ARG A C 1
ATOM 1573 O O . ARG A 1 204 ? 4.613 16.505 -1.020 1.00 88.19 204 ARG A O 1
ATOM 1580 N N . MET A 1 205 ? 5.396 14.668 0.010 1.00 90.31 205 MET A N 1
ATOM 1581 C CA . MET A 1 205 ? 4.296 13.785 -0.383 1.00 90.31 205 MET A CA 1
ATOM 1582 C C . MET A 1 205 ? 2.981 14.237 0.250 1.00 90.31 205 MET A C 1
ATOM 1584 O O . MET A 1 205 ? 1.969 14.347 -0.444 1.00 90.31 205 MET A O 1
ATOM 1588 N N . LEU A 1 206 ? 3.016 14.584 1.540 1.00 87.31 206 LEU A N 1
ATOM 1589 C CA . LEU A 1 206 ? 1.858 15.090 2.277 1.00 87.31 206 LEU A CA 1
ATOM 1590 C C . LEU A 1 206 ? 1.342 16.420 1.709 1.00 87.31 206 LEU A C 1
ATOM 1592 O O . LEU A 1 206 ? 0.131 16.610 1.606 1.00 87.31 206 LEU A O 1
ATOM 1596 N N . THR A 1 207 ? 2.242 17.310 1.281 1.00 84.94 207 THR A N 1
ATOM 1597 C CA . THR A 1 207 ? 1.871 18.613 0.706 1.00 84.94 207 THR A CA 1
ATOM 1598 C C . THR A 1 207 ? 1.404 18.497 -0.748 1.00 84.94 207 THR A C 1
ATOM 1600 O O . THR A 1 207 ? 0.343 19.010 -1.101 1.00 84.94 207 THR A O 1
ATOM 1603 N N . ARG A 1 208 ? 2.169 17.808 -1.605 1.00 81.12 208 ARG A N 1
ATOM 1604 C CA . ARG A 1 208 ? 1.919 17.733 -3.055 1.00 81.12 208 ARG A CA 1
ATOM 1605 C C . ARG A 1 208 ? 0.729 16.847 -3.409 1.00 81.12 208 ARG A C 1
ATOM 1607 O O . ARG A 1 208 ? -0.026 17.183 -4.314 1.00 81.12 208 ARG A O 1
ATOM 1614 N N . PHE A 1 209 ? 0.564 15.717 -2.723 1.00 78.62 209 PHE A N 1
ATOM 1615 C CA . PHE A 1 209 ? -0.397 14.675 -3.099 1.00 78.62 209 PHE A CA 1
ATOM 1616 C C . PHE A 1 209 ? -1.579 14.550 -2.127 1.00 78.62 209 PHE A C 1
ATOM 1618 O O . PHE A 1 209 ? -2.275 13.540 -2.147 1.00 78.62 209 PHE A O 1
ATOM 1625 N N . ASN A 1 210 ? -1.863 15.573 -1.311 1.00 70.38 210 ASN A N 1
ATOM 1626 C CA . ASN A 1 210 ? -2.868 15.555 -0.231 1.00 70.38 210 ASN A CA 1
ATOM 1627 C C . ASN A 1 210 ? -4.263 15.000 -0.628 1.00 70.38 210 ASN A C 1
ATOM 1629 O O . ASN A 1 210 ? -4.998 14.477 0.207 1.00 70.38 210 ASN A O 1
ATOM 1633 N N . SER A 1 211 ? -4.650 15.092 -1.906 1.00 66.00 211 SER A N 1
ATOM 1634 C CA . SER A 1 211 ? -5.927 14.572 -2.441 1.00 66.00 211 SER A CA 1
ATOM 1635 C C . SER A 1 211 ? -5.772 13.524 -3.553 1.00 66.00 211 SER A C 1
ATOM 1637 O O . SER A 1 211 ? -6.750 13.153 -4.193 1.00 66.00 211 SER A O 1
ATOM 1639 N N . ASP A 1 212 ? -4.560 13.022 -3.774 1.00 77.56 212 ASP A N 1
ATOM 1640 C CA . ASP A 1 212 ? -4.217 12.112 -4.868 1.00 77.56 212 ASP A CA 1
ATOM 1641 C C . ASP A 1 212 ? -4.196 10.644 -4.399 1.00 77.56 212 ASP A C 1
ATOM 1643 O O . ASP A 1 212 ? -3.927 10.353 -3.228 1.00 77.56 212 ASP A O 1
ATOM 1647 N N . ARG A 1 213 ? -4.434 9.703 -5.322 1.00 80.81 213 ARG A N 1
ATOM 1648 C CA . ARG A 1 213 ? -4.290 8.253 -5.090 1.00 80.81 213 ARG A CA 1
ATOM 1649 C C . ARG A 1 213 ? -2.846 7.844 -4.795 1.00 80.81 213 ARG A C 1
ATOM 1651 O O . ARG A 1 213 ? -2.603 6.824 -4.160 1.00 80.81 213 ARG A O 1
ATOM 1658 N N . ARG A 1 214 ? -1.869 8.633 -5.237 1.00 83.25 214 ARG A N 1
ATOM 1659 C CA . ARG A 1 214 ? -0.450 8.413 -4.938 1.00 83.25 214 ARG A CA 1
ATOM 1660 C C . ARG A 1 214 ? -0.137 8.605 -3.469 1.00 83.25 214 ARG A C 1
ATOM 1662 O O . ARG A 1 214 ? 0.693 7.868 -2.953 1.00 83.25 214 ARG A O 1
ATOM 1669 N N . LEU A 1 215 ? -0.835 9.511 -2.782 1.00 87.56 215 LEU A N 1
ATOM 1670 C CA . LEU A 1 215 ? -0.717 9.591 -1.331 1.00 87.56 215 LEU A CA 1
ATOM 1671 C C . LEU A 1 215 ? -1.296 8.339 -0.662 1.00 87.56 215 LEU A C 1
ATOM 1673 O O . LEU A 1 215 ? -0.683 7.852 0.278 1.00 87.56 215 LEU A O 1
ATOM 1677 N N . ASP A 1 216 ? -2.396 7.763 -1.168 1.00 89.25 216 ASP A N 1
ATOM 1678 C CA . ASP A 1 216 ? -2.897 6.480 -0.640 1.00 89.25 216 ASP A CA 1
ATOM 1679 C C . ASP A 1 216 ? -1.832 5.394 -0.772 1.00 89.25 216 ASP A C 1
ATOM 1681 O O . ASP A 1 216 ? -1.527 4.697 0.192 1.00 89.25 216 ASP A O 1
ATOM 1685 N N . ARG A 1 217 ? -1.206 5.291 -1.950 1.00 91.62 217 ARG A N 1
ATOM 1686 C CA . ARG A 1 217 ? -0.147 4.305 -2.168 1.00 91.62 217 ARG A CA 1
ATOM 1687 C C . ARG A 1 217 ? 1.107 4.586 -1.343 1.00 91.62 217 ARG A C 1
ATOM 1689 O O . ARG A 1 217 ? 1.730 3.645 -0.861 1.00 91.62 217 ARG A O 1
ATOM 1696 N N . PHE A 1 218 ? 1.487 5.848 -1.180 1.00 93.94 218 PHE A N 1
ATOM 1697 C CA . PHE A 1 218 ? 2.624 6.224 -0.349 1.00 93.94 218 PHE A CA 1
ATOM 1698 C C . PHE A 1 218 ? 2.375 5.837 1.112 1.00 93.94 2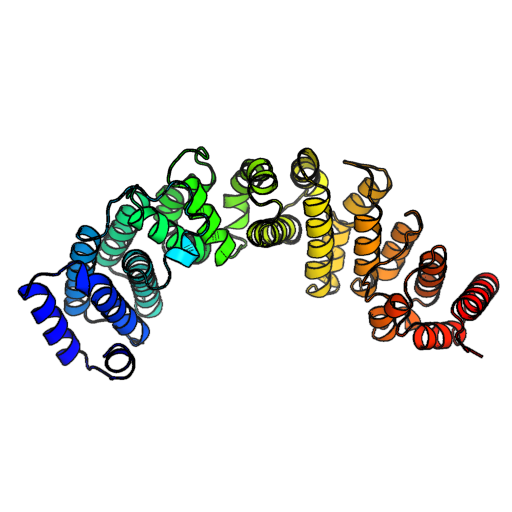18 PHE A C 1
ATOM 1700 O O . PHE A 1 218 ? 3.234 5.206 1.716 1.00 93.94 218 PHE A O 1
ATOM 1707 N N . VAL A 1 219 ? 1.187 6.137 1.651 1.00 94.00 219 VAL A N 1
ATOM 1708 C CA . VAL A 1 219 ? 0.799 5.771 3.023 1.00 94.00 219 VAL A CA 1
ATOM 1709 C C . VAL A 1 219 ? 0.689 4.252 3.189 1.00 94.00 219 VAL A C 1
ATOM 1711 O O . VAL A 1 219 ? 1.149 3.739 4.199 1.00 94.00 219 VAL A O 1
ATOM 1714 N N . ASP A 1 220 ? 0.165 3.521 2.201 1.00 93.62 220 ASP A N 1
ATOM 1715 C CA . ASP A 1 220 ? 0.171 2.046 2.166 1.00 93.62 220 ASP A CA 1
ATOM 1716 C C . ASP A 1 220 ? 1.600 1.495 2.309 1.00 93.62 220 ASP A C 1
ATOM 1718 O O . ASP A 1 220 ? 1.891 0.729 3.226 1.00 93.62 220 ASP A O 1
ATOM 1722 N N . LEU A 1 221 ? 2.524 1.936 1.448 1.00 94.38 221 LEU A N 1
ATOM 1723 C CA . LEU A 1 221 ? 3.917 1.480 1.489 1.00 94.38 221 LEU A CA 1
ATOM 1724 C C . LEU A 1 221 ? 4.616 1.890 2.789 1.00 94.38 221 LEU A C 1
ATOM 1726 O O . LEU A 1 221 ? 5.320 1.071 3.373 1.00 94.38 221 LEU A O 1
ATOM 1730 N N . PHE A 1 222 ? 4.380 3.114 3.264 1.00 94.75 222 PHE A N 1
ATOM 1731 C CA . PHE A 1 222 ? 4.879 3.609 4.544 1.00 94.75 222 PHE A CA 1
ATOM 1732 C C . PHE A 1 222 ? 4.407 2.704 5.687 1.00 94.75 222 PHE A C 1
ATOM 1734 O O . PHE A 1 222 ? 5.233 2.134 6.394 1.00 94.75 222 PHE A O 1
ATOM 1741 N N . THR A 1 223 ? 3.098 2.464 5.820 1.00 94.25 223 THR A N 1
ATOM 1742 C CA . THR A 1 223 ? 2.544 1.549 6.829 1.00 94.25 223 THR A CA 1
ATOM 1743 C C . THR A 1 223 ? 3.099 0.135 6.675 1.00 94.25 223 THR A C 1
ATOM 1745 O O . THR A 1 223 ? 3.381 -0.511 7.681 1.00 94.25 223 THR A O 1
ATOM 1748 N N . GLY A 1 224 ? 3.332 -0.332 5.446 1.00 92.62 224 GLY A N 1
ATOM 1749 C CA . GLY A 1 224 ? 4.021 -1.590 5.169 1.00 92.62 224 GLY A CA 1
ATOM 1750 C C . GLY A 1 224 ? 5.445 -1.645 5.736 1.00 92.62 224 GLY A C 1
ATOM 1751 O O . GLY A 1 224 ? 5.832 -2.670 6.293 1.00 92.62 224 GLY A O 1
ATOM 1752 N N . ILE A 1 225 ? 6.212 -0.552 5.668 1.00 92.81 225 ILE A N 1
ATOM 1753 C CA . ILE A 1 225 ? 7.542 -0.462 6.297 1.00 92.81 225 ILE A CA 1
ATOM 1754 C C . ILE A 1 225 ? 7.437 -0.597 7.813 1.00 92.81 225 ILE A C 1
ATOM 1756 O O . ILE A 1 225 ? 8.128 -1.427 8.403 1.00 92.81 225 ILE A O 1
ATOM 1760 N N . LEU A 1 226 ? 6.515 0.134 8.441 1.00 92.56 226 LEU A N 1
ATOM 1761 C CA . LEU A 1 226 ? 6.287 0.030 9.885 1.00 92.56 226 LEU A CA 1
ATOM 1762 C C . LEU A 1 226 ? 5.828 -1.386 10.272 1.00 92.56 226 LEU A C 1
ATOM 1764 O O . LEU A 1 226 ? 6.217 -1.918 11.313 1.00 92.56 226 LEU A O 1
ATOM 1768 N N . ALA A 1 227 ? 5.002 -2.009 9.432 1.00 88.06 227 ALA A N 1
ATOM 1769 C CA . ALA A 1 227 ? 4.456 -3.336 9.663 1.00 88.06 227 ALA A CA 1
ATOM 1770 C C . ALA A 1 227 ? 5.508 -4.441 9.562 1.00 88.06 227 ALA A C 1
ATOM 1772 O O . ALA A 1 227 ? 5.480 -5.349 10.382 1.00 88.06 227 ALA A O 1
ATOM 1773 N N . TYR A 1 228 ? 6.435 -4.376 8.604 1.00 88.19 228 TYR A N 1
ATOM 1774 C CA . TYR A 1 228 ? 7.266 -5.537 8.252 1.00 88.19 228 TYR A CA 1
ATOM 1775 C C . TYR A 1 228 ? 8.777 -5.314 8.335 1.00 88.19 228 TYR A C 1
ATOM 1777 O O . TYR A 1 228 ? 9.512 -6.297 8.332 1.00 88.19 228 TYR A O 1
ATOM 1785 N N . PHE A 1 229 ? 9.255 -4.067 8.373 1.00 88.69 229 PHE A N 1
ATOM 1786 C CA . PHE A 1 229 ? 10.675 -3.772 8.130 1.00 88.69 229 PHE A CA 1
ATOM 1787 C C . PHE A 1 229 ? 11.332 -2.832 9.149 1.00 88.69 229 PHE A C 1
ATOM 1789 O O . PHE A 1 229 ? 12.548 -2.698 9.123 1.00 88.69 229 PHE A O 1
ATOM 1796 N N . SER A 1 230 ? 10.569 -2.181 10.031 1.00 89.25 230 SER A N 1
ATOM 1797 C CA . SER A 1 230 ? 11.107 -1.229 11.014 1.00 89.25 230 SER A CA 1
ATOM 1798 C C . SER A 1 230 ? 11.105 -1.795 12.437 1.00 89.25 230 SER A C 1
ATOM 1800 O O . SER A 1 230 ? 10.071 -2.262 12.918 1.00 89.25 230 SER A O 1
ATOM 1802 N N . ASP A 1 231 ? 12.238 -1.702 13.134 1.00 87.50 231 ASP A N 1
ATOM 1803 C CA . ASP A 1 231 ? 12.383 -2.202 14.509 1.00 87.50 231 ASP A CA 1
ATOM 1804 C C . ASP A 1 231 ? 11.670 -1.317 15.547 1.00 87.50 231 ASP A C 1
ATOM 1806 O O . ASP A 1 231 ? 10.978 -1.833 16.426 1.00 87.50 231 ASP A O 1
ATOM 1810 N N . ASP A 1 232 ? 11.769 0.015 15.422 1.00 89.31 232 ASP A N 1
ATOM 1811 C CA . ASP A 1 232 ? 11.098 0.979 16.311 1.00 89.31 232 ASP A CA 1
ATOM 1812 C C . ASP A 1 232 ? 10.263 2.045 15.562 1.00 89.31 232 ASP A C 1
ATOM 1814 O O . ASP A 1 232 ? 10.606 3.231 15.547 1.00 89.31 232 ASP A O 1
ATOM 1818 N N . PRO A 1 233 ? 9.105 1.666 14.985 1.00 92.50 233 PRO A N 1
ATOM 1819 C CA . PRO A 1 233 ? 8.204 2.590 14.291 1.00 92.50 233 PRO A CA 1
ATOM 1820 C C . PRO A 1 233 ? 7.748 3.795 15.114 1.00 92.50 233 PRO A C 1
ATOM 1822 O O . PRO A 1 233 ? 7.490 4.867 14.569 1.00 92.50 233 PRO A O 1
ATOM 1825 N N . VAL A 1 234 ? 7.597 3.624 16.428 1.00 94.69 234 VAL A N 1
ATOM 1826 C CA . VAL A 1 234 ? 7.042 4.660 17.311 1.00 94.69 234 VAL A CA 1
ATOM 1827 C C . VAL A 1 234 ? 8.089 5.711 17.667 1.00 94.69 234 VAL A C 1
ATOM 1829 O O . VAL A 1 234 ? 7.718 6.860 17.891 1.00 94.69 234 VAL A O 1
ATOM 1832 N N . GLY A 1 235 ? 9.371 5.344 17.707 1.00 91.50 235 GLY A N 1
ATOM 1833 C CA . GLY A 1 235 ? 10.462 6.275 17.991 1.00 91.50 235 GLY A CA 1
ATOM 1834 C C . GLY A 1 235 ? 10.828 7.179 16.813 1.00 91.50 235 GLY A C 1
ATOM 1835 O O . GLY A 1 235 ? 11.195 8.332 17.026 1.00 91.50 235 GLY A O 1
ATOM 1836 N N . THR A 1 236 ? 10.706 6.687 15.576 1.00 90.75 236 THR A N 1
ATOM 1837 C CA . THR A 1 236 ? 11.220 7.387 14.384 1.00 90.75 236 THR A CA 1
ATOM 1838 C C . THR A 1 236 ? 10.126 7.727 13.374 1.00 90.75 236 THR A C 1
ATOM 1840 O O . THR A 1 236 ? 9.872 8.898 13.086 1.00 90.75 236 THR A O 1
ATOM 1843 N N . TRP A 1 237 ? 9.429 6.713 12.868 1.00 94.69 237 TRP A N 1
ATOM 1844 C CA . TRP A 1 237 ? 8.507 6.843 11.742 1.00 94.69 237 TRP A CA 1
ATOM 1845 C C . TRP A 1 237 ? 7.209 7.576 12.093 1.00 94.69 237 TRP A C 1
ATOM 1847 O O . TRP A 1 237 ? 6.778 8.473 11.366 1.00 94.69 237 TRP A O 1
ATOM 1857 N N . VAL A 1 238 ? 6.574 7.220 13.212 1.00 95.06 238 VAL A N 1
ATOM 1858 C CA . VAL A 1 238 ? 5.321 7.852 13.651 1.00 95.06 238 VAL A CA 1
ATOM 1859 C C . VAL A 1 238 ? 5.525 9.347 13.945 1.00 95.06 238 VAL A C 1
ATOM 1861 O O . VAL A 1 238 ? 4.762 10.145 13.403 1.00 95.06 238 VAL A O 1
ATOM 1864 N N . PRO A 1 239 ? 6.532 9.788 14.726 1.00 94.00 239 PRO A N 1
ATOM 1865 C CA . PRO A 1 239 ? 6.771 11.215 14.938 1.00 94.00 239 PRO A CA 1
ATOM 1866 C C . PRO A 1 239 ? 7.009 11.976 13.630 1.00 94.00 239 PRO A C 1
ATOM 1868 O O . PRO A 1 239 ? 6.411 13.035 13.437 1.00 94.00 239 PRO A O 1
ATOM 1871 N N . ALA A 1 240 ? 7.802 11.411 12.710 1.00 93.31 240 ALA A N 1
ATOM 1872 C CA . ALA A 1 240 ? 8.053 12.018 11.405 1.00 93.31 240 ALA A CA 1
ATOM 1873 C C . ALA A 1 240 ? 6.754 12.213 10.608 1.00 93.31 240 ALA A C 1
ATOM 1875 O O . ALA A 1 240 ? 6.494 13.306 10.109 1.00 93.31 240 ALA A O 1
ATOM 1876 N N . PHE A 1 241 ? 5.894 11.190 10.543 1.00 94.44 241 PHE A N 1
ATOM 1877 C CA . PHE A 1 241 ? 4.604 11.283 9.853 1.00 94.44 241 PHE A CA 1
ATOM 1878 C C . PHE A 1 241 ? 3.711 12.362 10.446 1.00 94.44 241 PHE A C 1
ATOM 1880 O O . PHE A 1 241 ? 3.169 13.197 9.726 1.00 94.44 241 PHE A O 1
ATOM 1887 N N . PHE A 1 242 ? 3.565 12.363 11.766 1.00 93.38 242 PHE A N 1
ATOM 1888 C CA . PHE A 1 242 ? 2.633 13.253 12.443 1.00 93.38 242 PHE A CA 1
ATOM 1889 C C . PHE A 1 242 ? 3.114 14.705 12.545 1.00 93.38 242 PHE A C 1
ATOM 1891 O O . PHE A 1 242 ? 2.278 15.559 12.831 1.00 93.38 242 PHE A O 1
ATOM 1898 N N . SER A 1 243 ? 4.394 14.997 12.279 1.00 91.50 243 SER A N 1
ATOM 1899 C CA . SER A 1 243 ? 4.912 16.373 12.222 1.00 91.50 243 SER A CA 1
ATOM 1900 C C . SER A 1 243 ? 4.164 17.226 11.191 1.00 91.50 243 SER A C 1
ATOM 1902 O O . SER A 1 243 ? 3.751 18.340 11.501 1.00 91.50 243 SER A O 1
ATOM 1904 N N . ASP A 1 244 ? 3.925 16.673 9.996 1.00 87.12 244 ASP A N 1
ATOM 1905 C CA . ASP A 1 244 ? 3.319 17.398 8.868 1.00 87.12 244 ASP A CA 1
ATOM 1906 C C . ASP A 1 244 ? 1.981 16.790 8.401 1.00 87.12 244 ASP A C 1
ATOM 1908 O O . ASP A 1 244 ? 1.353 17.282 7.458 1.00 87.12 244 ASP A O 1
ATOM 1912 N N . ALA A 1 245 ? 1.515 15.701 9.030 1.00 90.38 245 ALA A N 1
ATOM 1913 C CA . ALA A 1 245 ? 0.305 15.005 8.596 1.00 90.38 245 ALA A CA 1
ATOM 1914 C C . ALA A 1 245 ? -0.958 15.861 8.745 1.00 90.38 245 ALA A C 1
ATOM 1916 O O . ALA A 1 245 ? -1.438 16.174 9.843 1.00 90.38 245 ALA A O 1
ATOM 1917 N N . THR A 1 246 ? -1.599 16.112 7.604 1.00 90.44 246 THR A N 1
ATOM 1918 C CA . THR A 1 246 ? -2.967 16.623 7.557 1.00 90.44 246 THR A CA 1
ATOM 1919 C C . THR A 1 246 ? -3.933 15.615 8.179 1.00 90.44 246 THR A C 1
ATOM 1921 O O . THR A 1 246 ? -3.671 14.411 8.234 1.00 90.44 246 THR A O 1
ATOM 1924 N N . ARG A 1 247 ? -5.116 16.085 8.590 1.00 91.75 247 ARG A N 1
ATOM 1925 C CA . ARG A 1 247 ? -6.189 15.194 9.059 1.00 91.75 247 ARG A CA 1
ATOM 1926 C C . ARG A 1 247 ? -6.484 14.073 8.056 1.00 91.75 247 ARG A C 1
ATOM 1928 O O . ARG A 1 247 ? -6.597 12.922 8.450 1.00 91.75 247 ARG A O 1
ATOM 1935 N N . ALA A 1 248 ? -6.555 14.390 6.763 1.00 89.88 248 ALA A N 1
ATOM 1936 C CA . ALA A 1 248 ? -6.806 13.393 5.724 1.00 89.88 248 ALA A CA 1
ATOM 1937 C C . ALA A 1 248 ? -5.715 12.310 5.679 1.00 89.88 248 ALA A C 1
ATOM 1939 O O . ALA A 1 248 ? -6.040 11.128 5.579 1.00 89.88 248 ALA A O 1
ATOM 1940 N N . ALA A 1 249 ? -4.440 12.691 5.808 1.00 91.69 249 ALA A N 1
ATOM 1941 C CA . ALA A 1 249 ? -3.332 11.742 5.855 1.00 91.69 249 ALA A CA 1
ATOM 1942 C C . ALA A 1 249 ? -3.400 10.829 7.091 1.00 91.69 249 ALA A C 1
ATOM 1944 O O . ALA A 1 249 ? -3.206 9.622 6.962 1.00 91.69 249 ALA A O 1
ATOM 1945 N N . ARG A 1 250 ? -3.758 11.365 8.268 1.00 94.00 250 ARG A N 1
ATOM 1946 C CA . ARG A 1 250 ? -3.950 10.557 9.488 1.00 94.00 250 ARG A CA 1
ATOM 1947 C C . ARG A 1 250 ? -5.068 9.525 9.343 1.00 94.00 250 ARG A C 1
ATOM 1949 O O . ARG A 1 250 ? -4.885 8.370 9.716 1.00 94.00 250 ARG A O 1
ATOM 1956 N N . LEU A 1 251 ? -6.196 9.908 8.738 1.00 93.69 251 LEU A N 1
ATOM 1957 C CA . LEU A 1 251 ? -7.299 8.979 8.459 1.00 93.69 251 LEU A CA 1
ATOM 1958 C C . LEU A 1 251 ? -6.888 7.877 7.470 1.00 93.69 251 LEU A C 1
ATOM 1960 O O . LEU A 1 251 ? -7.231 6.710 7.667 1.00 93.69 251 LEU A O 1
ATOM 1964 N N . ARG A 1 252 ? -6.117 8.218 6.427 1.00 93.06 252 ARG A N 1
ATOM 1965 C CA . ARG A 1 252 ? -5.550 7.223 5.500 1.00 93.06 252 ARG A CA 1
ATOM 1966 C C . ARG A 1 252 ? -4.624 6.260 6.239 1.00 93.06 252 ARG A C 1
ATOM 1968 O O . ARG A 1 252 ? -4.793 5.055 6.111 1.00 93.06 252 ARG A O 1
ATOM 1975 N N . PHE A 1 253 ? -3.721 6.773 7.075 1.00 95.50 253 PHE A N 1
ATOM 1976 C CA . PHE A 1 253 ? -2.807 5.951 7.872 1.00 95.50 253 PHE A CA 1
ATOM 1977 C C . PHE A 1 253 ? -3.560 4.970 8.780 1.00 95.50 253 PHE A C 1
ATOM 1979 O O . PHE A 1 253 ? -3.274 3.773 8.769 1.00 95.50 253 PHE A O 1
ATOM 1986 N N . ALA A 1 254 ? -4.592 5.444 9.486 1.00 95.94 254 ALA A N 1
ATOM 1987 C CA . ALA A 1 254 ? -5.427 4.589 10.323 1.00 95.94 254 ALA A CA 1
ATOM 1988 C C . ALA A 1 254 ? -6.189 3.516 9.518 1.00 95.94 254 ALA A C 1
ATOM 1990 O O . ALA A 1 254 ? -6.312 2.374 9.962 1.00 95.94 254 ALA A O 1
ATOM 1991 N N . SER A 1 255 ? -6.664 3.852 8.317 1.00 94.62 255 SER A N 1
ATOM 1992 C CA . SER A 1 255 ? -7.324 2.892 7.417 1.00 94.62 255 SER A CA 1
ATOM 1993 C C . SER A 1 255 ? -6.344 1.838 6.886 1.00 94.62 255 SER A C 1
ATOM 1995 O O . SER A 1 255 ? -6.685 0.663 6.754 1.00 94.62 255 SER A O 1
ATOM 1997 N N . GLU A 1 256 ? -5.103 2.236 6.607 1.00 95.56 256 GLU A N 1
ATOM 1998 C CA . GLU A 1 256 ? -4.060 1.333 6.128 1.00 95.56 256 GLU A CA 1
ATOM 1999 C C . GLU A 1 256 ? -3.642 0.311 7.189 1.00 95.56 256 GLU A C 1
ATOM 2001 O O . GLU A 1 256 ? -3.487 -0.869 6.863 1.00 95.56 256 GLU A O 1
ATOM 2006 N N . ILE A 1 257 ? -3.569 0.711 8.466 1.00 96.75 257 ILE A N 1
ATOM 2007 C CA . ILE A 1 257 ? -3.359 -0.224 9.586 1.00 96.75 257 ILE A CA 1
ATOM 2008 C C . ILE A 1 257 ? -4.435 -1.321 9.576 1.00 96.75 257 ILE A C 1
ATOM 2010 O O . ILE A 1 257 ? -4.100 -2.506 9.590 1.00 96.75 257 ILE A O 1
ATOM 2014 N N . GLU A 1 258 ? -5.716 -0.954 9.461 1.00 95.69 258 GLU A N 1
ATOM 2015 C CA . GLU A 1 258 ? -6.821 -1.920 9.372 1.00 95.69 258 GLU A CA 1
ATOM 2016 C C . GLU A 1 258 ? -6.635 -2.899 8.203 1.00 95.69 258 GLU A C 1
ATOM 2018 O O . GLU A 1 258 ? -6.773 -4.119 8.343 1.00 95.69 258 GLU A O 1
ATOM 2023 N N . ARG A 1 259 ? -6.300 -2.358 7.028 1.00 94.25 259 ARG A N 1
ATOM 2024 C CA . ARG A 1 259 ? -6.146 -3.123 5.788 1.00 94.25 259 ARG A CA 1
ATOM 2025 C C . ARG A 1 259 ? -5.012 -4.146 5.895 1.00 94.25 259 ARG A C 1
ATOM 2027 O O . ARG A 1 259 ? -5.117 -5.233 5.325 1.00 94.25 259 ARG A O 1
ATOM 2034 N N . HIS A 1 260 ? -3.937 -3.825 6.611 1.00 94.94 260 HIS A N 1
ATOM 2035 C CA . HIS A 1 260 ? -2.863 -4.769 6.916 1.00 94.94 260 HIS A CA 1
ATOM 2036 C C . HIS A 1 260 ? -3.281 -5.797 7.974 1.00 94.94 260 HIS A C 1
ATOM 2038 O O . HIS A 1 260 ? -3.088 -6.989 7.735 1.00 94.94 260 HIS A O 1
ATOM 2044 N N . LEU A 1 261 ? -3.934 -5.383 9.069 1.00 95.81 261 LEU A N 1
ATOM 2045 C CA . LEU A 1 261 ? -4.410 -6.292 10.124 1.00 95.81 261 LEU A CA 1
ATOM 2046 C C . LEU A 1 261 ? -5.294 -7.412 9.564 1.00 95.81 261 LEU A C 1
ATOM 2048 O O . LEU A 1 261 ? -5.124 -8.577 9.921 1.00 95.81 261 LEU A O 1
ATOM 2052 N N . ARG A 1 262 ? -6.191 -7.081 8.627 1.00 94.56 262 ARG A N 1
ATOM 2053 C CA . ARG A 1 262 ? -7.085 -8.051 7.969 1.00 94.56 262 ARG A CA 1
ATOM 2054 C C . ARG A 1 262 ? -6.365 -9.091 7.107 1.00 94.56 262 ARG A C 1
ATOM 2056 O O . ARG A 1 262 ? -6.947 -10.136 6.829 1.00 94.56 262 ARG A O 1
ATOM 2063 N N . ARG A 1 263 ? -5.142 -8.810 6.649 1.00 94.19 263 ARG A N 1
ATOM 2064 C CA . ARG A 1 263 ? -4.343 -9.736 5.825 1.00 94.19 263 ARG A CA 1
ATOM 2065 C C . ARG A 1 263 ? -3.408 -10.614 6.648 1.00 94.19 263 ARG A C 1
ATOM 2067 O O . ARG A 1 263 ? -2.924 -11.609 6.121 1.00 94.19 263 ARG A O 1
ATOM 2074 N N . MET A 1 264 ? -3.157 -10.244 7.899 1.00 95.25 264 MET A N 1
ATOM 2075 C CA . MET A 1 264 ? -2.237 -10.957 8.772 1.00 95.25 264 MET A CA 1
ATOM 2076 C C . MET A 1 264 ? -2.870 -12.194 9.410 1.00 95.25 264 MET A C 1
ATOM 2078 O O . MET A 1 264 ? -4.064 -12.234 9.744 1.00 95.25 264 MET A O 1
ATOM 2082 N N . ASP A 1 265 ? -2.048 -13.216 9.625 1.00 96.12 265 ASP A N 1
ATOM 2083 C CA . ASP A 1 265 ? -2.396 -14.311 10.520 1.00 96.12 265 ASP A CA 1
ATOM 2084 C C . ASP A 1 265 ? -2.328 -13.883 12.004 1.00 96.12 265 ASP A C 1
ATOM 2086 O O . ASP A 1 265 ? -2.003 -12.745 12.334 1.00 96.12 265 ASP A O 1
ATOM 2090 N N . ASP A 1 266 ? -2.738 -14.767 12.914 1.00 96.25 266 ASP A N 1
ATOM 2091 C CA . ASP A 1 266 ? -2.761 -14.461 14.353 1.00 96.25 266 ASP A CA 1
ATOM 2092 C C . ASP A 1 266 ? -1.351 -14.256 14.941 1.00 96.25 266 ASP A C 1
ATOM 2094 O O . ASP A 1 266 ? -1.154 -13.411 15.813 1.00 96.25 266 ASP A O 1
ATOM 2098 N N . ALA A 1 267 ? -0.349 -14.987 14.440 1.00 97.00 267 ALA A N 1
ATOM 2099 C CA . ALA A 1 267 ? 1.027 -14.867 14.912 1.00 97.00 267 ALA A CA 1
ATOM 2100 C C . ALA A 1 267 ? 1.643 -13.528 14.483 1.00 97.00 267 ALA A C 1
ATOM 2102 O O . ALA A 1 267 ? 2.238 -12.839 15.309 1.00 97.00 267 ALA A O 1
ATOM 2103 N N . GLN A 1 268 ? 1.419 -13.128 13.230 1.00 95.69 268 GLN A N 1
ATOM 2104 C CA . GLN A 1 268 ? 1.821 -11.828 12.696 1.00 95.69 268 GLN A CA 1
ATOM 2105 C C . GLN A 1 268 ? 1.149 -10.675 13.448 1.00 95.69 268 GLN A C 1
ATOM 2107 O O . GLN A 1 268 ? 1.811 -9.701 13.792 1.00 95.69 268 GLN A O 1
ATOM 2112 N N . GLN A 1 269 ? -0.150 -10.781 13.759 1.00 97.06 269 GLN A N 1
ATOM 2113 C CA . GLN A 1 269 ? -0.835 -9.757 14.555 1.00 97.06 269 GLN A CA 1
ATOM 2114 C C . GLN A 1 269 ? -0.223 -9.611 15.955 1.00 97.06 269 GLN A C 1
ATOM 2116 O O . GLN A 1 269 ? -0.045 -8.482 16.409 1.00 97.06 269 GLN A O 1
ATOM 2121 N N . ARG A 1 270 ? 0.122 -10.720 16.631 1.00 97.44 270 ARG A N 1
ATOM 2122 C CA . ARG A 1 270 ? 0.795 -10.689 17.944 1.00 97.44 270 ARG A CA 1
ATOM 2123 C C . ARG A 1 270 ? 2.168 -10.036 17.885 1.00 97.44 270 ARG A C 1
ATOM 2125 O O . ARG A 1 270 ? 2.425 -9.127 18.667 1.00 97.44 270 ARG A O 1
ATOM 2132 N N . GLU A 1 271 ? 3.005 -10.442 16.935 1.00 95.25 271 GLU A N 1
ATOM 2133 C CA . GLU A 1 271 ? 4.325 -9.835 16.735 1.00 95.25 271 GLU A CA 1
ATOM 2134 C C . GLU A 1 271 ? 4.197 -8.325 16.482 1.00 95.25 271 GLU A C 1
ATOM 2136 O O . GLU A 1 271 ? 4.883 -7.516 17.108 1.00 95.25 271 GLU A O 1
ATOM 2141 N N . TRP A 1 272 ? 3.244 -7.926 15.635 1.00 95.12 272 TRP A N 1
ATOM 2142 C CA . TRP A 1 272 ? 3.007 -6.522 15.320 1.00 95.12 272 TRP A CA 1
ATOM 2143 C C . TRP A 1 272 ? 2.517 -5.712 16.533 1.00 95.12 272 TRP A C 1
ATOM 2145 O O . TRP A 1 272 ? 2.944 -4.572 16.765 1.00 95.12 272 TRP A O 1
ATOM 2155 N N . TRP A 1 273 ? 1.632 -6.316 17.326 1.00 96.94 273 TRP A N 1
ATOM 2156 C CA . TRP A 1 273 ? 1.099 -5.754 18.562 1.00 96.94 273 TRP A CA 1
ATOM 2157 C C . TRP A 1 273 ? 2.182 -5.493 19.601 1.00 96.94 273 TRP A C 1
ATOM 2159 O O . TRP A 1 273 ? 2.282 -4.366 20.094 1.00 96.94 273 TRP A O 1
ATOM 2169 N N . GLU A 1 274 ? 2.998 -6.510 19.880 1.00 95.25 274 GLU A N 1
ATOM 2170 C CA . GLU A 1 274 ? 4.085 -6.473 20.859 1.00 95.25 274 GLU A CA 1
ATOM 2171 C C . GLU A 1 274 ? 5.197 -5.512 20.435 1.00 95.25 274 GLU A C 1
ATOM 2173 O O . GLU A 1 274 ? 5.679 -4.729 21.255 1.00 95.25 274 GLU A O 1
ATOM 2178 N N . ARG A 1 275 ? 5.570 -5.515 19.147 1.00 94.69 275 ARG A N 1
ATOM 2179 C CA . ARG A 1 275 ? 6.640 -4.650 18.640 1.00 94.69 275 ARG A CA 1
ATOM 2180 C C . ARG A 1 275 ? 6.263 -3.175 18.705 1.00 94.69 275 ARG A C 1
ATOM 2182 O O . ARG A 1 275 ? 7.075 -2.352 19.138 1.00 94.69 275 ARG A O 1
ATOM 2189 N N . TRP A 1 276 ? 5.051 -2.795 18.279 1.00 96.00 276 TRP A N 1
ATOM 2190 C CA . TRP A 1 276 ? 4.706 -1.371 18.304 1.00 96.00 276 TRP A CA 1
ATOM 2191 C C . TRP A 1 276 ? 3.233 -0.974 18.324 1.00 96.00 276 TRP A C 1
ATOM 2193 O O . TRP A 1 276 ? 2.951 0.100 18.861 1.00 96.00 276 TRP A O 1
ATOM 2203 N N . LEU A 1 277 ? 2.298 -1.754 17.768 1.00 97.12 277 LEU A N 1
ATOM 2204 C CA . LEU A 1 277 ? 0.920 -1.271 17.581 1.00 97.12 277 LEU A CA 1
ATOM 2205 C C . LEU A 1 277 ? 0.235 -0.944 18.919 1.00 97.12 277 LEU A C 1
ATOM 2207 O O . LEU A 1 277 ? -0.454 0.073 19.015 1.00 97.12 277 LEU A O 1
ATOM 2211 N N . GLN A 1 278 ? 0.486 -1.730 19.973 1.00 97.62 278 GLN A N 1
ATOM 2212 C CA . GLN A 1 278 ? -0.043 -1.450 21.312 1.00 97.62 278 GLN A CA 1
ATOM 2213 C C . GLN A 1 278 ? 0.473 -0.117 21.869 1.00 97.62 278 GLN A C 1
ATOM 2215 O O . GLN A 1 278 ? -0.300 0.696 22.386 1.00 97.62 278 GLN A O 1
ATOM 2220 N N . ARG A 1 279 ? 1.788 0.109 21.762 1.00 97.38 279 ARG A N 1
ATOM 2221 C CA . ARG A 1 279 ? 2.454 1.330 22.234 1.00 97.38 279 ARG A CA 1
ATOM 2222 C C . ARG A 1 279 ? 1.984 2.541 21.438 1.00 97.38 279 ARG A C 1
ATOM 2224 O O . ARG A 1 279 ? 1.658 3.561 22.031 1.00 97.38 279 ARG A O 1
ATOM 2231 N N . TYR A 1 280 ? 1.869 2.414 20.119 1.00 97.38 280 TYR A N 1
ATOM 2232 C CA . TYR A 1 280 ? 1.294 3.451 19.271 1.00 97.38 280 TYR A CA 1
ATOM 2233 C C . TYR A 1 280 ? -0.136 3.794 19.689 1.00 97.38 280 TYR A C 1
ATOM 2235 O O . TYR A 1 280 ? -0.419 4.959 19.944 1.00 97.38 280 TYR A O 1
ATOM 2243 N N . TRP A 1 281 ? -1.025 2.806 19.816 1.00 97.88 281 TRP A N 1
ATOM 2244 C CA . TRP A 1 281 ? -2.419 3.058 20.188 1.00 97.88 281 TRP A CA 1
ATOM 2245 C C . TRP A 1 281 ? -2.508 3.730 21.565 1.00 97.88 281 TRP A C 1
ATOM 2247 O O . TRP A 1 281 ? -3.206 4.731 21.721 1.00 97.88 281 TRP A O 1
ATOM 2257 N N . THR A 1 282 ? -1.734 3.250 22.542 1.00 98.00 282 THR A N 1
ATOM 2258 C CA . THR A 1 282 ? -1.666 3.846 23.886 1.00 98.00 282 THR A CA 1
ATOM 2259 C C . THR A 1 282 ? -1.199 5.301 23.833 1.00 98.00 282 THR A C 1
ATOM 2261 O O . THR A 1 282 ? -1.890 6.180 24.346 1.00 98.00 282 THR A O 1
ATOM 2264 N N . ASN A 1 283 ? -0.101 5.575 23.123 1.00 97.38 283 ASN A N 1
ATOM 2265 C CA . ASN A 1 283 ? 0.416 6.928 22.932 1.00 97.38 283 ASN A CA 1
ATOM 2266 C C . ASN A 1 283 ? -0.634 7.842 22.288 1.00 97.38 283 ASN A C 1
ATOM 2268 O O . ASN A 1 283 ? -0.837 8.962 22.748 1.00 97.38 283 ASN A O 1
ATOM 2272 N N . ARG A 1 284 ? -1.349 7.363 21.262 1.00 96.69 284 ARG A N 1
ATOM 2273 C CA . ARG A 1 284 ? -2.393 8.142 20.577 1.00 96.69 284 ARG A CA 1
ATOM 2274 C C . ARG A 1 284 ? -3.571 8.475 21.496 1.00 96.69 284 ARG A C 1
ATOM 2276 O O . ARG A 1 284 ? -4.060 9.602 21.447 1.00 96.69 284 ARG A O 1
ATOM 2283 N N . ILE A 1 285 ? -3.995 7.542 22.354 1.00 97.12 285 ILE A N 1
ATOM 2284 C CA . ILE A 1 285 ? -5.013 7.793 23.395 1.00 97.12 285 ILE A CA 1
ATOM 2285 C C . ILE A 1 285 ? -4.540 8.889 24.361 1.00 97.12 285 ILE A C 1
ATOM 2287 O O . ILE A 1 285 ? -5.335 9.718 24.794 1.00 97.12 285 ILE A O 1
ATOM 2291 N N . GLU A 1 286 ? -3.245 8.913 24.666 1.00 96.62 286 GLU A N 1
ATOM 2292 C CA . GLU A 1 286 ? -2.601 9.886 25.558 1.00 96.62 286 GLU A CA 1
ATOM 2293 C C . GLU A 1 286 ? -2.206 11.195 24.849 1.00 96.62 286 GLU A C 1
ATOM 2295 O O . GLU A 1 286 ? -1.640 12.097 25.464 1.00 96.62 286 GLU A O 1
ATOM 2300 N N . GLY A 1 287 ? -2.544 11.339 23.564 1.00 95.00 287 GLY A N 1
ATOM 2301 C CA . GLY A 1 287 ? -2.306 12.553 22.787 1.00 95.00 287 GLY A CA 1
ATOM 2302 C C . GLY A 1 287 ? -0.901 12.688 22.203 1.00 95.00 287 GLY A C 1
ATOM 2303 O O . GLY A 1 287 ? -0.522 13.782 21.790 1.00 95.00 287 GLY A O 1
ATOM 2304 N N . VAL A 1 288 ? -0.135 11.599 22.127 1.00 95.12 288 VAL A N 1
ATOM 2305 C CA . VAL A 1 288 ? 1.231 11.559 21.591 1.00 95.12 288 VAL A CA 1
ATOM 2306 C C . VAL A 1 288 ? 1.254 10.833 20.235 1.00 95.12 288 VAL A C 1
ATOM 2308 O O . VAL A 1 288 ? 0.771 9.706 20.129 1.00 95.12 288 VAL A O 1
ATOM 2311 N N . PRO A 1 289 ? 1.815 11.426 19.162 1.00 91.56 289 PRO A N 1
ATOM 2312 C CA . PRO A 1 289 ? 2.357 12.792 19.073 1.00 91.56 289 PRO A CA 1
ATOM 2313 C C . PRO A 1 289 ? 1.284 13.891 18.938 1.00 91.56 289 PRO A C 1
ATOM 2315 O O . PRO A 1 289 ? 1.607 15.071 18.966 1.00 91.56 289 PRO A O 1
ATOM 2318 N N . ALA A 1 290 ? 0.014 13.519 18.770 1.00 93.12 290 ALA A N 1
ATOM 2319 C CA . ALA A 1 290 ? -1.110 14.449 18.684 1.00 93.12 290 ALA A CA 1
ATOM 2320 C C . ALA A 1 290 ? -2.376 13.799 19.258 1.00 93.12 290 ALA A C 1
ATOM 2322 O O . ALA A 1 290 ? -2.447 12.577 19.374 1.00 93.12 290 ALA A O 1
ATOM 2323 N N . LEU A 1 291 ? -3.408 14.581 19.557 1.00 93.56 291 LEU A N 1
ATOM 2324 C CA . LEU A 1 291 ? -4.705 14.021 19.942 1.00 93.56 291 LEU A CA 1
ATOM 2325 C C . LEU A 1 291 ? -5.354 13.273 18.769 1.00 93.56 291 LEU A C 1
ATOM 2327 O O . LEU A 1 291 ? -5.159 13.635 17.605 1.00 93.56 291 LEU A O 1
ATOM 2331 N N . LEU A 1 292 ? -6.105 12.219 19.089 1.00 95.62 292 LEU A N 1
ATOM 2332 C CA . LEU A 1 292 ? -6.968 11.528 18.136 1.00 95.62 292 LEU A CA 1
ATOM 2333 C C . LEU A 1 292 ? -8.157 12.419 17.775 1.00 95.62 292 LEU A C 1
ATOM 2335 O O . LEU A 1 292 ? -8.838 12.923 18.669 1.00 95.62 292 LEU A O 1
ATOM 2339 N N . ASP A 1 293 ? -8.432 12.585 16.480 1.00 94.88 293 ASP A N 1
ATOM 2340 C CA . ASP A 1 293 ? -9.709 13.154 16.044 1.00 94.88 293 ASP A CA 1
ATOM 2341 C C . ASP A 1 293 ? -10.810 12.093 15.919 1.00 94.88 293 ASP A C 1
ATOM 2343 O O . ASP A 1 293 ? -10.532 10.904 15.767 1.00 94.88 293 ASP A O 1
ATOM 2347 N N . ASP A 1 294 ? -12.073 12.524 15.949 1.00 95.56 294 ASP A N 1
ATOM 2348 C CA . ASP A 1 294 ? -13.234 11.623 15.914 1.00 95.56 294 ASP A CA 1
ATOM 2349 C C . ASP A 1 294 ? -13.214 10.653 14.722 1.00 95.56 294 ASP A C 1
ATOM 2351 O O . ASP A 1 294 ? -13.680 9.519 14.833 1.00 95.56 294 ASP A O 1
ATOM 2355 N N . GLY A 1 295 ? -12.658 11.079 13.582 1.00 95.62 295 GLY A N 1
ATOM 2356 C CA . GLY A 1 295 ? -12.515 10.218 12.413 1.00 95.62 295 GLY A CA 1
ATOM 2357 C C . GLY A 1 295 ? -11.469 9.123 12.619 1.00 95.62 295 GLY A C 1
ATOM 2358 O O . GLY A 1 295 ? -11.705 7.984 12.221 1.00 95.62 295 GLY A O 1
ATOM 2359 N N . GLU A 1 296 ? -10.341 9.443 13.263 1.00 96.50 296 GLU A N 1
ATOM 2360 C CA . GLU A 1 296 ? -9.319 8.451 13.620 1.00 96.50 296 GLU A CA 1
ATOM 2361 C C . GLU A 1 296 ? -9.924 7.422 14.579 1.00 96.50 296 GLU A C 1
ATOM 2363 O O . GLU A 1 296 ? -9.845 6.227 14.317 1.00 96.50 296 GLU A O 1
ATOM 2368 N N . ILE A 1 297 ? -10.621 7.878 15.625 1.00 97.31 297 ILE A N 1
ATOM 2369 C CA . ILE A 1 297 ? -11.281 7.004 16.607 1.00 97.31 297 ILE A CA 1
ATOM 2370 C C . ILE A 1 297 ? -12.275 6.058 15.919 1.00 97.31 297 ILE A C 1
ATOM 2372 O O . ILE A 1 297 ? -12.271 4.852 16.179 1.00 97.31 297 ILE A O 1
ATOM 2376 N N . ALA A 1 298 ? -13.104 6.579 15.008 1.00 96.62 298 ALA A N 1
ATOM 2377 C CA . ALA A 1 298 ? -14.071 5.776 14.265 1.00 96.62 298 ALA A CA 1
ATOM 2378 C C . ALA A 1 298 ? -13.405 4.671 13.423 1.00 96.62 298 ALA A C 1
ATOM 2380 O O . ALA A 1 298 ? -13.907 3.544 13.390 1.00 96.62 298 ALA A O 1
ATOM 2381 N N . LEU A 1 299 ? -12.272 4.970 12.778 1.00 96.19 299 LEU A N 1
ATOM 2382 C CA . LEU A 1 299 ? -11.485 3.992 12.020 1.00 96.19 299 LEU A CA 1
ATOM 2383 C C . LEU A 1 299 ? -10.804 2.971 12.935 1.00 96.19 299 LEU A C 1
ATOM 2385 O O . LEU A 1 299 ? -10.827 1.779 12.644 1.00 96.19 299 LEU A O 1
ATOM 2389 N N . MET A 1 300 ? -10.263 3.415 14.070 1.00 97.56 300 MET A N 1
ATOM 2390 C CA . MET A 1 300 ? -9.605 2.547 15.049 1.00 97.56 300 MET A CA 1
ATOM 2391 C C . MET A 1 300 ? -10.568 1.536 15.674 1.00 97.56 300 MET A C 1
ATOM 2393 O O . MET A 1 300 ? -10.191 0.389 15.906 1.00 97.56 300 MET A O 1
ATOM 2397 N N . PHE A 1 301 ? -11.839 1.897 15.878 1.00 97.38 301 PHE A N 1
ATOM 2398 C CA . PHE A 1 301 ? -12.858 0.906 16.235 1.00 97.38 301 PHE A CA 1
ATOM 2399 C C . PHE A 1 301 ? -13.010 -0.175 15.153 1.00 97.38 301 PHE A C 1
ATOM 2401 O O . PHE A 1 301 ? -13.190 -1.348 15.481 1.00 97.38 301 PHE A O 1
ATOM 2408 N N . GLY A 1 302 ? -12.881 0.192 13.874 1.00 95.19 302 GLY A N 1
ATOM 2409 C CA . GLY A 1 302 ? -12.896 -0.733 12.736 1.00 95.19 302 GLY A CA 1
ATOM 2410 C C . GLY A 1 302 ? -11.767 -1.769 12.739 1.00 95.19 302 GLY A C 1
ATOM 2411 O O . GLY A 1 302 ? -11.905 -2.810 12.101 1.00 95.19 302 GLY A O 1
ATOM 2412 N N . TRP A 1 303 ? -10.690 -1.549 13.500 1.00 97.06 303 TRP A N 1
ATOM 2413 C CA . TRP A 1 303 ? -9.597 -2.518 13.643 1.00 97.06 303 TRP A CA 1
ATOM 2414 C C . TRP A 1 303 ? -10.011 -3.737 14.460 1.00 97.06 303 TRP A C 1
ATOM 2416 O O . TRP A 1 303 ? -9.536 -4.843 14.204 1.00 97.06 303 TRP A O 1
ATOM 2426 N N . LEU A 1 304 ? -10.903 -3.541 15.436 1.00 97.56 304 LEU A N 1
ATOM 2427 C CA . LEU A 1 304 ? -11.204 -4.533 16.465 1.00 97.56 304 LEU A CA 1
ATOM 2428 C C . LEU A 1 304 ? -11.666 -5.871 15.881 1.00 97.56 304 LEU A C 1
ATOM 2430 O O . LEU A 1 304 ? -11.053 -6.874 16.226 1.00 97.56 304 LEU A O 1
ATOM 2434 N N . PRO A 1 305 ? -12.645 -5.947 14.956 1.00 95.62 305 PRO A N 1
ATOM 2435 C CA . PRO A 1 305 ? -13.094 -7.241 14.440 1.00 95.62 305 PRO A CA 1
ATOM 2436 C C . PRO A 1 305 ? -12.001 -8.047 13.725 1.00 95.62 305 PRO A C 1
ATOM 2438 O O . PRO A 1 305 ? -12.101 -9.270 13.655 1.00 95.62 305 PRO A O 1
ATOM 2441 N N . ALA A 1 306 ? -10.969 -7.384 13.190 1.00 95.81 306 ALA A N 1
ATOM 2442 C CA . ALA A 1 306 ? -9.859 -8.043 12.508 1.00 95.81 306 ALA A CA 1
ATOM 2443 C C . ALA A 1 306 ? -8.840 -8.662 13.477 1.00 95.81 306 ALA A C 1
ATOM 2445 O O . ALA A 1 306 ? -8.119 -9.582 13.085 1.00 95.81 306 ALA A O 1
ATOM 2446 N N . LEU A 1 307 ? -8.771 -8.166 14.716 1.00 96.25 307 LEU A N 1
ATOM 2447 C CA . LEU A 1 307 ? -7.846 -8.644 15.739 1.00 96.25 307 LEU A CA 1
ATOM 2448 C C . LEU A 1 307 ? -8.348 -9.973 16.291 1.00 96.25 307 LEU A C 1
ATOM 2450 O O . LEU A 1 307 ? -9.472 -10.044 16.766 1.00 96.25 307 LEU A O 1
ATOM 2454 N N . LYS A 1 308 ? -7.531 -11.022 16.198 1.00 94.31 308 LYS A N 1
ATOM 2455 C CA . LYS A 1 308 ? -7.884 -12.401 16.572 1.00 94.31 308 LYS A CA 1
ATOM 2456 C C . LYS A 1 308 ? -7.705 -12.626 18.074 1.00 94.31 308 LYS A C 1
ATOM 2458 O O . LYS A 1 308 ? -8.498 -12.108 18.855 1.00 94.31 308 LYS A O 1
ATOM 2463 N N . SER A 1 309 ? -6.639 -13.305 18.511 1.00 96.12 309 SER A N 1
ATOM 2464 C CA . SER A 1 309 ? -6.403 -13.548 19.944 1.00 96.12 309 SER A CA 1
ATOM 2465 C C . SER A 1 309 ? -6.218 -12.252 20.747 1.00 96.12 309 SER A C 1
ATOM 2467 O O . SER A 1 309 ? -6.345 -12.242 21.968 1.00 96.12 309 SER A O 1
ATOM 2469 N N . LEU A 1 310 ? -5.900 -11.152 20.060 1.00 97.62 310 LEU A N 1
ATOM 2470 C CA . LEU A 1 310 ? -5.695 -9.824 20.635 1.00 97.62 310 LEU A CA 1
ATOM 2471 C C . LEU A 1 310 ? -6.988 -9.035 20.876 1.00 97.62 310 LEU A C 1
ATOM 2473 O O . LEU A 1 310 ? -6.923 -7.963 21.481 1.00 97.62 310 LEU A O 1
ATOM 2477 N N . PHE A 1 311 ? -8.147 -9.531 20.425 1.00 98.00 311 PHE A N 1
ATOM 2478 C CA . PHE A 1 311 ? -9.418 -8.811 20.525 1.00 98.00 311 PHE A CA 1
ATOM 2479 C C . PHE A 1 311 ? -9.698 -8.260 21.935 1.00 98.00 311 PHE A C 1
ATOM 2481 O O . PHE A 1 311 ? -9.963 -7.061 22.045 1.00 98.00 311 PHE A O 1
ATOM 2488 N N . PRO A 1 312 ? -9.579 -9.043 23.032 1.00 98.06 312 PRO A N 1
ATOM 2489 C CA . PRO A 1 312 ? -9.886 -8.534 24.370 1.00 98.06 312 PRO A CA 1
ATOM 2490 C C . PRO A 1 312 ? -8.974 -7.384 24.799 1.00 98.06 312 PRO A C 1
ATOM 2492 O O . PRO A 1 312 ? -9.458 -6.358 25.268 1.00 98.06 312 PRO A O 1
ATOM 2495 N N . ALA A 1 313 ? -7.661 -7.524 24.594 1.00 98.12 313 ALA A N 1
ATOM 2496 C CA . ALA A 1 313 ? -6.688 -6.498 24.966 1.00 98.12 313 ALA A CA 1
ATOM 2497 C C . ALA A 1 313 ? -6.895 -5.202 24.166 1.00 98.12 313 ALA A C 1
ATOM 2499 O O . ALA A 1 313 ? -6.775 -4.102 24.707 1.00 98.12 313 ALA A O 1
ATOM 2500 N N . ALA A 1 314 ? -7.254 -5.324 22.888 1.00 98.31 314 ALA A N 1
ATOM 2501 C CA . ALA A 1 314 ? -7.550 -4.177 22.043 1.00 98.31 314 ALA A CA 1
ATOM 2502 C C . ALA A 1 314 ? -8.866 -3.486 22.416 1.00 98.31 314 ALA A C 1
ATOM 2504 O O . ALA A 1 314 ? -8.937 -2.257 22.375 1.00 98.31 314 ALA A O 1
ATOM 2505 N N . VAL A 1 315 ? -9.886 -4.239 22.842 1.00 98.56 315 VAL A N 1
ATOM 2506 C CA . VAL A 1 315 ? -11.121 -3.657 23.385 1.00 98.56 315 VAL A CA 1
ATOM 2507 C C . VAL A 1 315 ? -10.826 -2.815 24.625 1.00 98.56 315 VAL A C 1
ATOM 2509 O O . VAL A 1 315 ? -11.331 -1.700 24.709 1.00 98.56 315 VAL A O 1
ATOM 2512 N N . GLU A 1 316 ? -9.975 -3.273 25.545 1.00 98.25 316 GLU A N 1
ATOM 2513 C CA . GLU A 1 316 ? -9.612 -2.484 26.734 1.00 98.25 316 GLU A CA 1
ATOM 2514 C C . GLU A 1 316 ? -8.965 -1.135 26.369 1.00 98.25 316 GLU A C 1
ATOM 2516 O O . GLU A 1 316 ? -9.286 -0.109 26.972 1.00 98.25 316 GLU A O 1
ATOM 2521 N N . LEU A 1 317 ? -8.121 -1.088 25.328 1.00 98.31 317 LEU A N 1
ATOM 2522 C CA . LEU A 1 317 ? -7.620 0.188 24.800 1.00 98.31 317 LEU A CA 1
ATOM 2523 C C . LEU A 1 317 ? -8.737 1.018 24.168 1.00 98.31 317 LEU A C 1
ATOM 2525 O O . LEU A 1 317 ? -8.844 2.216 24.430 1.00 98.31 317 LEU A O 1
ATOM 2529 N N . ALA A 1 318 ? -9.593 0.393 23.364 1.00 98.06 318 ALA A N 1
ATOM 2530 C CA . ALA A 1 318 ? -10.656 1.094 22.665 1.00 98.06 318 ALA A CA 1
ATOM 2531 C C . ALA A 1 318 ? -11.673 1.735 23.624 1.00 98.06 318 ALA A C 1
ATOM 2533 O O . ALA A 1 318 ? -12.154 2.835 23.364 1.00 98.06 318 ALA A O 1
ATOM 2534 N N . LEU A 1 319 ? -11.953 1.099 24.765 1.00 98.25 319 LEU A N 1
ATOM 2535 C CA . LEU A 1 319 ? -12.844 1.627 25.801 1.00 98.25 319 LEU A CA 1
ATOM 2536 C C . LEU A 1 319 ? -12.295 2.882 26.503 1.00 98.25 319 LEU A C 1
ATOM 2538 O O . LEU A 1 319 ? -13.087 3.620 27.094 1.00 98.25 319 LEU A O 1
ATOM 2542 N N . ARG A 1 320 ? -10.978 3.138 26.430 1.00 98.00 320 ARG A N 1
ATOM 2543 C CA . ARG A 1 320 ? -10.338 4.373 26.923 1.00 98.00 320 ARG A CA 1
ATOM 2544 C C . ARG A 1 320 ? -10.527 5.557 25.969 1.00 98.00 320 ARG A C 1
ATOM 2546 O O . ARG A 1 320 ? -10.358 6.697 26.397 1.00 98.00 320 ARG A O 1
ATOM 2553 N N . MET A 1 321 ? -10.856 5.314 24.697 1.00 97.25 321 MET A N 1
ATOM 2554 C CA . MET A 1 321 ? -11.162 6.382 23.740 1.00 97.25 321 MET A CA 1
ATOM 2555 C C . MET A 1 321 ? -12.536 6.995 24.051 1.00 97.25 321 MET A C 1
ATOM 2557 O O . MET A 1 321 ? -13.424 6.302 24.555 1.00 97.25 321 MET A O 1
ATOM 2561 N N . PRO A 1 322 ? -12.757 8.291 23.766 1.00 95.81 322 PRO A N 1
ATOM 2562 C CA . PRO A 1 322 ? -14.087 8.862 23.894 1.00 95.81 322 PRO A CA 1
ATOM 2563 C C . PRO A 1 322 ? -15.039 8.215 22.873 1.00 95.81 322 PRO A C 1
ATOM 2565 O O . PRO A 1 322 ? -14.639 7.932 21.742 1.00 95.81 322 PRO A O 1
ATOM 2568 N N . PRO A 1 323 ? -16.317 8.000 23.230 1.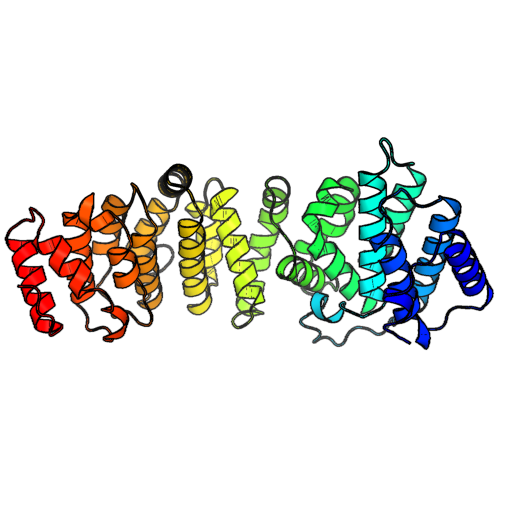00 95.19 323 PRO A N 1
ATOM 2569 C CA . PRO A 1 323 ? -17.289 7.482 22.283 1.00 95.19 323 PRO A CA 1
ATOM 2570 C C . PRO A 1 323 ? -17.592 8.546 21.223 1.00 95.19 323 PRO A C 1
ATOM 2572 O O . PRO A 1 323 ? -17.947 9.683 21.557 1.00 95.19 323 PRO A O 1
ATOM 2575 N N . VAL A 1 324 ? -17.517 8.153 19.952 1.00 96.06 324 VAL A N 1
ATOM 2576 C CA . VAL A 1 324 ? -17.767 9.015 18.786 1.00 96.06 324 VAL A CA 1
ATOM 2577 C C . VAL A 1 324 ? -18.874 8.428 17.907 1.00 96.06 324 VAL A C 1
ATOM 2579 O O . VAL A 1 324 ? -19.072 7.210 17.906 1.00 96.06 324 VAL A O 1
ATOM 2582 N N . PRO A 1 325 ? -19.631 9.259 17.170 1.00 93.88 325 PRO A N 1
ATOM 2583 C CA . PRO A 1 325 ? -20.546 8.750 16.157 1.00 93.88 325 PRO A CA 1
ATOM 2584 C C . PRO A 1 325 ? -19.757 8.093 15.018 1.00 93.88 325 PRO A C 1
ATOM 2586 O O . PRO A 1 325 ? -18.784 8.653 14.517 1.00 93.88 325 PRO A O 1
ATOM 2589 N N . LEU A 1 326 ? -20.198 6.918 14.575 1.00 92.94 326 LEU A N 1
ATOM 2590 C CA . LEU A 1 326 ? -19.604 6.235 13.430 1.00 92.94 326 LEU A CA 1
ATOM 2591 C C . LEU A 1 326 ? -20.324 6.637 12.141 1.00 92.94 326 LEU A C 1
ATOM 2593 O O . LEU A 1 326 ? -21.553 6.701 12.099 1.00 92.94 326 LEU A O 1
ATOM 2597 N N . SER A 1 327 ? -19.574 6.840 11.060 1.00 82.38 327 SER A N 1
ATOM 2598 C CA . SER A 1 327 ? -20.104 7.039 9.709 1.00 82.38 327 SER A CA 1
ATOM 2599 C C . SER A 1 327 ? -19.478 6.007 8.766 1.00 82.38 327 SER A C 1
ATOM 2601 O O . SER A 1 327 ? -18.265 5.848 8.723 1.00 82.38 327 SER A O 1
ATOM 2603 N N . ALA A 1 328 ? -20.318 5.244 8.055 1.00 78.00 328 ALA A N 1
ATOM 2604 C CA . ALA A 1 328 ? -19.894 4.181 7.130 1.00 78.00 328 ALA A CA 1
ATOM 2605 C C . ALA A 1 328 ? -18.994 3.072 7.739 1.00 78.00 328 ALA A C 1
ATOM 2607 O O . ALA A 1 328 ? -18.058 2.602 7.098 1.00 78.00 328 ALA A O 1
ATOM 2608 N N . SER A 1 329 ? -19.303 2.609 8.957 1.00 87.31 329 SER A N 1
ATOM 2609 C CA . SER A 1 329 ? -18.598 1.487 9.599 1.00 87.31 329 SER A CA 1
ATOM 2610 C C . SER A 1 329 ? -19.271 0.136 9.333 1.00 87.31 329 SER A C 1
ATOM 2612 O O . SER A 1 329 ? -20.498 0.032 9.335 1.00 87.31 329 SER A O 1
ATOM 2614 N N . ARG A 1 330 ? -18.453 -0.910 9.159 1.00 89.88 330 ARG A N 1
ATOM 2615 C CA . ARG A 1 330 ? -18.879 -2.317 9.036 1.00 89.88 330 ARG A CA 1
ATOM 2616 C C . AR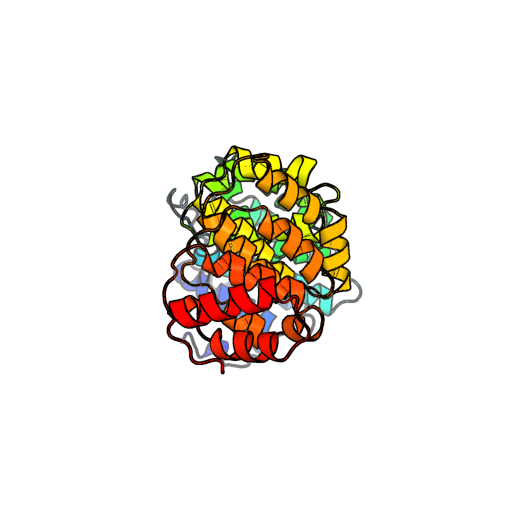G A 1 330 ? -18.728 -3.106 10.337 1.00 89.88 330 ARG A C 1
ATOM 2618 O O . ARG A 1 330 ? -18.894 -4.320 10.326 1.00 89.88 330 ARG A O 1
ATOM 2625 N N . ILE A 1 331 ? -18.424 -2.439 11.451 1.00 93.62 331 ILE A N 1
ATOM 2626 C CA . ILE A 1 331 ? -18.052 -3.100 12.707 1.00 93.62 331 ILE A CA 1
ATOM 2627 C C . ILE A 1 331 ? -19.097 -4.108 13.197 1.00 93.62 331 ILE A C 1
ATOM 2629 O O . ILE A 1 331 ? -18.731 -5.223 13.539 1.00 93.62 331 ILE A O 1
ATOM 2633 N N . MET A 1 332 ? -20.392 -3.772 13.167 1.00 94.12 332 MET A N 1
ATOM 2634 C CA . MET A 1 332 ? -21.451 -4.693 13.609 1.00 94.12 332 MET A CA 1
ATOM 2635 C C . MET A 1 332 ? -21.581 -5.902 12.684 1.00 94.12 332 MET A C 1
ATOM 2637 O O . MET A 1 332 ? -21.706 -7.026 13.157 1.00 94.12 332 MET A O 1
ATOM 2641 N N . TYR A 1 333 ? -21.484 -5.678 11.373 1.00 92.88 333 TYR A N 1
ATOM 2642 C CA . TYR A 1 333 ? -21.480 -6.746 10.378 1.00 92.88 333 TYR A CA 1
ATOM 2643 C C . TYR A 1 333 ? -20.279 -7.688 10.563 1.00 92.88 333 TYR A C 1
ATOM 2645 O O . TYR A 1 333 ? -20.429 -8.907 10.506 1.00 92.88 333 TYR A O 1
ATOM 2653 N N . ASP A 1 334 ? -19.088 -7.144 10.813 1.00 93.69 334 ASP A N 1
ATOM 2654 C CA . ASP A 1 334 ? -17.887 -7.954 11.017 1.00 93.69 334 ASP A CA 1
ATOM 2655 C C . ASP A 1 334 ? -17.920 -8.695 12.364 1.00 93.69 334 ASP A C 1
ATOM 2657 O O . ASP A 1 334 ? -17.496 -9.847 12.430 1.00 93.69 334 ASP A O 1
ATOM 2661 N N . LEU A 1 335 ? -18.475 -8.085 13.419 1.00 94.75 335 LEU A N 1
ATOM 2662 C CA . LEU A 1 335 ? -18.708 -8.754 14.703 1.00 94.75 335 LEU A CA 1
ATOM 2663 C C . LEU A 1 335 ? -19.724 -9.895 14.578 1.00 94.75 335 LEU A C 1
ATOM 2665 O O . LEU A 1 335 ? -19.516 -10.942 15.182 1.00 94.75 335 LEU A O 1
ATOM 2669 N N . ASP A 1 336 ? -20.789 -9.727 13.789 1.00 93.25 336 ASP A N 1
ATOM 2670 C CA . ASP A 1 336 ? -21.759 -10.796 13.519 1.00 93.25 336 ASP A CA 1
ATOM 2671 C C . ASP A 1 336 ? -21.116 -11.976 12.776 1.00 93.25 336 ASP A C 1
ATOM 2673 O O . ASP A 1 336 ? -21.370 -13.138 13.093 1.00 93.25 336 ASP A O 1
ATOM 2677 N N . ARG A 1 337 ? -20.260 -11.701 11.790 1.00 91.69 337 ARG A N 1
ATOM 2678 C CA . ARG A 1 337 ? -19.612 -12.755 10.994 1.00 91.69 337 ARG A CA 1
ATOM 2679 C C . ARG A 1 337 ? -18.386 -13.377 11.653 1.00 91.69 337 ARG A C 1
ATOM 2681 O O . ARG A 1 337 ? -17.965 -14.446 11.217 1.00 91.69 337 ARG A O 1
ATOM 2688 N N . GLY A 1 338 ? -17.801 -12.700 12.634 1.00 90.62 338 GLY A N 1
ATOM 2689 C CA . GLY A 1 338 ? -16.666 -13.185 13.405 1.00 90.62 338 GLY A CA 1
ATOM 2690 C C . GLY A 1 338 ? -17.06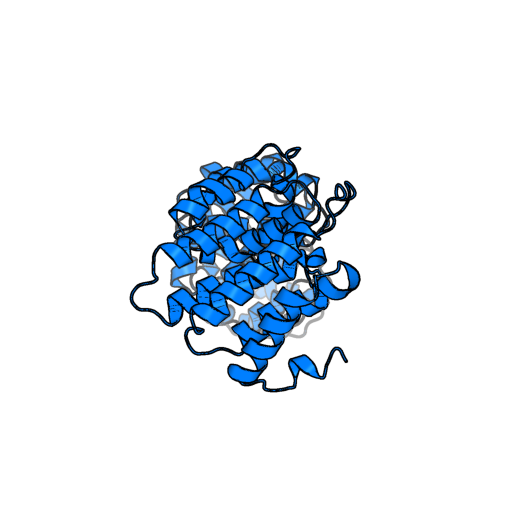9 -14.151 14.519 1.00 90.62 338 GLY A C 1
ATOM 2691 O O . GLY A 1 338 ? -18.239 -14.494 14.688 1.00 90.62 338 GLY A O 1
ATOM 2692 N N . GLU A 1 339 ? -16.072 -14.560 15.305 1.00 92.19 339 GLU A N 1
ATOM 2693 C CA . GLU A 1 339 ? -16.235 -15.533 16.396 1.00 92.19 339 GLU A CA 1
ATOM 2694 C C . GLU A 1 339 ? -16.024 -14.945 17.800 1.00 92.19 339 GLU A C 1
ATOM 2696 O O . GLU A 1 339 ? -16.272 -15.602 18.813 1.00 92.19 339 GLU A O 1
ATOM 2701 N N . HIS A 1 340 ? -15.692 -13.654 17.878 1.00 93.31 340 HIS A N 1
ATOM 2702 C CA . HIS A 1 340 ? -15.411 -12.946 19.133 1.00 93.31 340 HIS A CA 1
ATOM 2703 C C . HIS A 1 340 ? -16.563 -12.987 20.135 1.00 93.31 340 HIS A C 1
ATOM 2705 O O . HIS A 1 340 ? -16.338 -13.076 21.338 1.00 93.31 340 HIS A O 1
ATOM 2711 N N . TRP A 1 341 ? -17.816 -12.955 19.671 1.00 92.06 341 TRP A N 1
ATOM 2712 C CA . TRP A 1 341 ? -18.994 -13.024 20.548 1.00 92.06 341 TRP A CA 1
ATOM 2713 C C . TRP A 1 341 ? -19.183 -14.414 21.173 1.00 92.06 341 TRP A C 1
ATOM 2715 O O . TRP A 1 341 ? -19.937 -14.554 22.138 1.00 92.06 341 TRP A O 1
ATOM 2725 N N . ARG A 1 342 ? -18.535 -15.449 20.621 1.00 92.56 342 ARG A N 1
ATOM 2726 C CA . ARG A 1 342 ? -18.529 -16.815 21.153 1.00 92.56 342 ARG A CA 1
ATOM 2727 C C . ARG A 1 342 ? -17.347 -17.029 22.093 1.00 92.56 342 ARG A C 1
ATOM 2729 O O . ARG A 1 342 ? -17.544 -17.590 23.166 1.00 92.56 342 ARG A O 1
ATOM 2736 N N . GLU A 1 343 ? -16.160 -16.596 21.683 1.00 92.19 343 GLU A N 1
ATOM 2737 C CA . GLU A 1 343 ? -14.901 -16.825 22.403 1.00 92.19 343 GLU A CA 1
ATOM 2738 C C . GLU A 1 343 ? -14.726 -15.862 23.582 1.00 92.19 343 GLU A C 1
ATOM 2740 O O . GLU A 1 343 ? -14.332 -16.266 24.674 1.00 92.19 343 GLU A O 1
ATOM 2745 N N . THR A 1 344 ? -15.065 -14.589 23.379 1.00 94.69 344 THR A N 1
ATOM 2746 C CA . THR A 1 344 ? -14.847 -13.497 24.337 1.00 94.69 344 THR A CA 1
ATOM 2747 C C . THR A 1 344 ? -16.088 -12.593 24.415 1.00 94.69 344 THR A C 1
ATOM 2749 O O . THR A 1 344 ? -16.043 -11.421 24.026 1.00 94.69 344 THR A O 1
ATOM 2752 N N . PRO A 1 345 ? -17.234 -13.114 24.898 1.00 96.38 345 PRO A N 1
ATOM 2753 C CA . PRO A 1 345 ? -18.517 -12.411 24.841 1.00 96.38 345 PRO A CA 1
ATOM 2754 C C . PRO A 1 345 ? -18.540 -11.105 25.644 1.00 96.38 345 PRO A C 1
ATOM 2756 O O . PRO A 1 345 ? -19.161 -10.134 25.216 1.00 96.38 345 PRO A O 1
ATOM 2759 N N . GLU A 1 346 ? -17.860 -11.052 26.791 1.00 97.69 346 GLU A N 1
ATOM 2760 C CA . GLU A 1 346 ? -17.850 -9.861 27.647 1.00 97.69 346 GLU A CA 1
ATOM 2761 C C . GLU A 1 346 ? -17.139 -8.661 26.984 1.00 97.69 346 GLU A C 1
ATOM 2763 O O . GLU A 1 346 ? -17.764 -7.600 26.903 1.00 97.69 346 GLU A O 1
ATOM 2768 N N . PRO A 1 347 ? -15.913 -8.788 26.428 1.00 98.06 347 PRO A N 1
ATOM 2769 C CA . PRO A 1 347 ? -15.307 -7.726 25.622 1.00 98.06 347 PRO A CA 1
ATOM 2770 C C . PRO A 1 347 ? -16.195 -7.233 24.474 1.00 98.06 347 PRO A C 1
ATOM 2772 O O . PRO A 1 347 ? -16.351 -6.024 24.294 1.00 98.06 347 PRO A O 1
ATOM 2775 N N . VAL A 1 348 ? -16.839 -8.139 23.728 1.00 97.81 348 VAL A N 1
ATOM 2776 C CA . VAL A 1 348 ? -17.746 -7.737 22.638 1.00 97.81 348 VAL A CA 1
ATOM 2777 C C . VAL A 1 348 ? -18.931 -6.939 23.179 1.00 97.81 348 VAL A C 1
ATOM 2779 O O . VAL A 1 348 ? -19.273 -5.896 22.626 1.00 97.81 348 VAL A O 1
ATOM 2782 N N . ALA A 1 349 ? -19.539 -7.380 24.279 1.00 98.06 349 ALA A N 1
ATOM 2783 C CA . ALA A 1 349 ? -20.653 -6.675 24.896 1.00 98.06 349 ALA A CA 1
ATOM 2784 C C . ALA A 1 349 ? -20.252 -5.275 25.395 1.00 98.06 349 ALA A C 1
ATOM 2786 O O . ALA A 1 349 ? -20.952 -4.305 25.097 1.00 98.06 349 ALA A O 1
ATOM 2787 N N . LYS A 1 350 ? -19.101 -5.138 26.071 1.00 98.44 350 LYS A N 1
ATOM 2788 C CA . LYS A 1 350 ? -18.566 -3.831 26.496 1.00 98.44 350 LYS A CA 1
ATOM 2789 C C . LYS A 1 350 ? -18.342 -2.902 25.304 1.00 98.44 350 LYS A C 1
ATOM 2791 O O . LYS A 1 350 ? -18.743 -1.738 25.355 1.00 98.44 350 LYS A O 1
ATOM 2796 N N . LEU A 1 351 ? -17.758 -3.418 24.220 1.00 98.12 351 LEU A N 1
ATOM 2797 C CA . LEU A 1 351 ? -17.548 -2.666 22.985 1.00 98.12 351 LEU A CA 1
ATOM 2798 C C . LEU A 1 351 ? -18.877 -2.192 22.385 1.00 98.12 351 LEU A C 1
ATOM 2800 O O . LEU A 1 351 ? -19.042 -1.004 22.125 1.00 98.12 351 LEU A O 1
ATOM 2804 N N . VAL A 1 352 ? -19.846 -3.091 22.201 1.00 97.38 352 VAL A N 1
ATOM 2805 C CA . VAL A 1 352 ? -21.156 -2.769 21.608 1.00 97.38 352 VAL A CA 1
ATOM 2806 C C . VAL A 1 352 ? -21.889 -1.699 22.424 1.00 97.38 352 VAL A C 1
ATOM 2808 O O . VAL A 1 352 ? -22.404 -0.734 21.852 1.00 97.38 352 VAL A O 1
ATOM 2811 N N . VAL A 1 353 ? -21.880 -1.807 23.757 1.00 97.94 353 VAL A N 1
ATOM 2812 C CA . VAL A 1 353 ? -22.435 -0.769 24.639 1.00 97.94 353 VAL A CA 1
ATOM 2813 C C . VAL A 1 353 ? -21.698 0.558 24.464 1.00 97.94 353 VAL A C 1
ATOM 2815 O O . VAL A 1 353 ? -22.341 1.605 24.349 1.00 97.94 353 VAL A O 1
ATOM 2818 N N . HIS A 1 354 ? -20.364 0.531 24.426 1.00 98.00 354 HIS A N 1
ATOM 2819 C CA . HIS A 1 354 ? -19.546 1.729 24.261 1.00 98.00 354 HIS A CA 1
ATOM 2820 C C . HIS A 1 354 ? -19.853 2.456 22.944 1.00 98.00 354 HIS A C 1
ATOM 2822 O O . HIS A 1 354 ? -20.126 3.657 22.968 1.00 98.00 354 HIS A O 1
ATOM 2828 N N . LEU A 1 355 ? -19.903 1.732 21.822 1.00 96.06 355 LEU A N 1
ATOM 2829 C CA . LEU A 1 355 ? -20.274 2.270 20.505 1.00 96.06 355 LEU A CA 1
ATOM 2830 C C . LEU A 1 355 ? -21.690 2.864 20.503 1.00 96.06 355 LEU A C 1
ATOM 2832 O O . LEU A 1 355 ? -21.967 3.846 19.819 1.00 96.06 355 LEU A O 1
ATOM 2836 N N . GLY A 1 356 ? -22.582 2.309 21.325 1.00 95.12 356 GLY A N 1
ATOM 2837 C CA . GLY A 1 356 ? -23.941 2.799 21.518 1.00 95.12 356 GLY A CA 1
ATOM 2838 C C . GLY A 1 356 ? -24.048 4.133 22.258 1.00 95.12 356 GLY A C 1
ATOM 2839 O O . GLY A 1 356 ? -25.113 4.747 22.247 1.00 95.12 356 GLY A O 1
ATOM 2840 N N . LYS A 1 357 ? -22.998 4.620 22.929 1.00 95.44 357 LYS A N 1
ATOM 2841 C CA . LYS A 1 357 ? -23.074 5.861 23.728 1.00 95.44 357 LYS A CA 1
ATOM 2842 C C . LYS A 1 357 ? -23.322 7.114 22.880 1.00 95.44 357 LYS A C 1
ATOM 2844 O O . LYS A 1 357 ? -23.850 8.093 23.406 1.00 95.44 357 LYS A O 1
ATOM 2849 N N . LYS A 1 358 ? -22.985 7.089 21.587 1.00 94.69 358 LYS A N 1
ATOM 2850 C CA . LYS A 1 358 ? -23.293 8.156 20.624 1.00 94.69 358 LYS A CA 1
ATOM 2851 C C . LYS A 1 358 ? -24.219 7.642 19.529 1.00 94.69 358 LYS A C 1
ATOM 2853 O O . LYS A 1 358 ? -24.090 6.516 19.056 1.00 94.69 358 LYS A O 1
ATOM 2858 N N . ALA A 1 359 ? -25.154 8.492 19.112 1.00 91.38 359 ALA A N 1
ATOM 2859 C CA . ALA A 1 359 ? -26.053 8.170 18.015 1.00 91.38 359 ALA A CA 1
ATOM 2860 C C . ALA A 1 359 ? -25.255 8.035 16.710 1.00 91.38 359 ALA A C 1
ATOM 2862 O O . ALA A 1 359 ? -24.532 8.950 16.324 1.00 91.38 359 ALA A O 1
ATOM 2863 N N . SER A 1 360 ? -25.409 6.894 16.045 1.00 93.31 360 SER A N 1
ATOM 2864 C CA . SER A 1 360 ? -24.832 6.610 14.728 1.00 93.31 360 SER A CA 1
ATOM 2865 C C . SER A 1 360 ? -25.959 6.248 13.753 1.00 93.31 360 SER A C 1
ATOM 2867 O O . SER A 1 360 ? -27.010 5.784 14.208 1.00 93.31 360 SER A O 1
ATOM 2869 N N . PRO A 1 361 ? -25.786 6.435 12.432 1.00 91.75 361 PRO A N 1
ATOM 2870 C CA . PRO A 1 361 ? -26.798 6.076 11.443 1.00 91.75 361 PRO A CA 1
ATOM 2871 C C . PRO A 1 361 ? -27.196 4.598 11.526 1.00 91.75 361 PRO A C 1
ATOM 2873 O O . PRO A 1 361 ? -26.368 3.741 11.837 1.00 91.75 361 PRO A O 1
ATOM 2876 N N . ALA A 1 362 ? -28.443 4.281 11.167 1.00 89.31 362 ALA A N 1
ATOM 2877 C CA . ALA A 1 362 ? -28.964 2.910 11.197 1.00 89.31 362 ALA A CA 1
ATOM 2878 C C . ALA A 1 362 ? -28.116 1.915 10.380 1.00 89.31 362 ALA A C 1
ATOM 2880 O O . ALA A 1 362 ? -28.022 0.747 10.741 1.00 89.31 362 ALA A O 1
ATOM 2881 N N . SER A 1 363 ? -27.440 2.381 9.322 1.00 90.06 363 SER A N 1
ATOM 2882 C CA . SER A 1 363 ? -26.539 1.561 8.505 1.00 90.06 363 SER A CA 1
ATOM 2883 C C . SER A 1 363 ? -25.361 0.972 9.291 1.00 90.06 363 SER A C 1
ATOM 2885 O O . SER A 1 363 ? -24.908 -0.116 8.959 1.00 90.06 363 SER A O 1
ATOM 2887 N N . VAL A 1 364 ? -24.876 1.659 10.333 1.00 90.44 364 VAL A N 1
ATOM 2888 C CA . VAL A 1 364 ? -23.799 1.159 11.213 1.00 90.44 364 VAL A CA 1
ATOM 2889 C C . VAL A 1 364 ? -24.287 -0.009 12.068 1.00 90.44 364 VAL A C 1
ATOM 2891 O O . VAL A 1 364 ? -23.527 -0.927 12.360 1.00 90.44 364 VAL A O 1
ATOM 2894 N N . TRP A 1 365 ? -25.564 0.015 12.448 1.00 93.19 365 TRP A N 1
ATOM 2895 C CA . TRP A 1 365 ? -26.206 -1.000 13.283 1.00 93.19 365 TRP A CA 1
ATOM 2896 C C . TRP A 1 365 ? -26.782 -2.165 12.470 1.00 93.19 365 TRP A C 1
ATOM 2898 O O . TRP A 1 365 ? -27.514 -3.000 13.001 1.00 93.19 365 TRP A O 1
ATOM 2908 N N . HIS A 1 366 ? -26.446 -2.257 11.183 1.00 88.19 366 HIS A N 1
ATOM 2909 C CA . HIS A 1 366 ? -26.785 -3.417 10.372 1.00 88.19 366 HIS A CA 1
ATOM 2910 C C . HIS A 1 366 ? -26.091 -4.676 10.927 1.00 88.19 366 HIS A C 1
ATOM 2912 O O . HIS A 1 366 ? -24.877 -4.681 11.117 1.00 88.19 366 HIS A O 1
ATOM 2918 N N . GLY A 1 367 ? -26.866 -5.726 11.222 1.00 86.00 367 GLY A N 1
ATOM 2919 C CA . GLY A 1 367 ? -26.395 -6.943 11.906 1.00 86.00 367 GLY A CA 1
ATOM 2920 C C . GLY A 1 367 ? -26.367 -6.854 13.440 1.00 86.00 367 GLY A C 1
ATOM 2921 O O . GLY A 1 367 ? -26.079 -7.838 14.116 1.00 86.00 367 GLY A O 1
ATOM 2922 N N . ALA A 1 368 ? -26.691 -5.695 14.030 1.00 92.56 368 ALA A N 1
ATOM 2923 C CA . ALA A 1 368 ? -26.643 -5.526 15.483 1.00 92.56 368 ALA A CA 1
ATOM 2924 C C . ALA A 1 368 ? -27.655 -6.410 16.220 1.00 92.56 368 ALA A C 1
ATOM 2926 O O . ALA A 1 368 ? -27.378 -6.849 17.332 1.00 92.56 368 ALA A O 1
ATOM 2927 N N . ARG A 1 369 ? -28.816 -6.702 15.618 1.00 93.81 369 ARG A N 1
ATOM 2928 C CA . ARG A 1 369 ? -29.819 -7.587 16.225 1.00 93.81 369 ARG A CA 1
ATOM 2929 C C . ARG A 1 369 ? -29.238 -8.977 16.471 1.00 93.81 369 ARG A C 1
ATOM 2931 O O . ARG A 1 369 ? -29.372 -9.505 17.570 1.00 93.81 369 ARG A O 1
ATOM 2938 N N . GLU A 1 370 ? -28.583 -9.547 15.469 1.00 94.75 370 GLU A N 1
ATOM 2939 C CA . GLU A 1 370 ? -27.984 -10.876 15.529 1.00 94.75 370 GLU A CA 1
ATOM 2940 C C . GLU A 1 370 ? -26.862 -10.919 16.572 1.00 94.75 370 GLU A C 1
ATOM 2942 O O . GLU A 1 370 ? -26.837 -11.829 17.404 1.00 94.75 370 GLU A O 1
ATOM 2947 N N . VAL A 1 371 ? -26.003 -9.893 16.603 1.00 95.25 371 VAL A N 1
ATOM 2948 C CA . VAL A 1 371 ? -24.965 -9.741 17.636 1.00 95.25 371 VAL A CA 1
ATOM 2949 C C . VAL A 1 371 ? -25.587 -9.679 19.033 1.00 95.25 371 VAL A C 1
ATOM 2951 O O . VAL A 1 371 ? -25.173 -10.421 19.920 1.00 95.25 371 VAL A O 1
ATOM 2954 N N . LEU A 1 372 ? -26.606 -8.841 19.241 1.00 96.06 372 LEU A N 1
ATOM 2955 C CA . LEU A 1 372 ? -27.256 -8.664 20.542 1.00 96.06 372 LEU A CA 1
ATOM 2956 C C . LEU A 1 372 ? -27.926 -9.951 21.033 1.00 96.06 372 LEU A C 1
ATOM 2958 O O . LEU A 1 372 ? -27.694 -10.348 22.172 1.00 96.06 372 LEU A O 1
ATOM 2962 N N . VAL A 1 373 ? -28.697 -10.636 20.183 1.00 95.38 373 VAL A N 1
ATOM 2963 C CA . VAL A 1 373 ? -29.332 -11.924 20.526 1.00 95.38 373 VAL A CA 1
ATOM 2964 C C . VAL A 1 373 ? -28.274 -12.953 20.921 1.00 95.38 373 VAL A C 1
ATOM 2966 O O . VAL A 1 373 ? -28.395 -13.626 21.947 1.00 95.38 373 VAL A O 1
ATOM 2969 N N . ARG A 1 374 ? -27.190 -13.049 20.143 1.00 94.81 374 ARG A N 1
ATOM 2970 C CA . ARG A 1 374 ? -26.092 -13.972 20.438 1.00 94.81 374 ARG A CA 1
ATOM 2971 C C . ARG A 1 374 ? -25.410 -13.641 21.758 1.00 94.81 374 ARG A C 1
ATOM 2973 O O . ARG A 1 374 ? -25.173 -14.563 22.530 1.00 94.81 374 ARG A O 1
ATOM 2980 N N . LEU A 1 375 ? -25.142 -12.372 22.052 1.00 95.94 375 LEU A N 1
ATOM 2981 C CA . LEU A 1 375 ? -24.546 -11.950 23.323 1.00 95.94 375 LEU A CA 1
ATOM 2982 C C . LEU A 1 375 ? -25.471 -12.219 24.515 1.00 95.94 375 LEU A C 1
ATOM 2984 O O . LEU A 1 375 ? -25.024 -12.759 25.521 1.00 95.94 375 LEU A O 1
ATOM 2988 N N . LEU A 1 376 ? -26.766 -11.915 24.396 1.00 95.44 376 LEU A N 1
ATOM 2989 C CA . LEU A 1 376 ? -27.758 -12.141 25.455 1.00 95.44 376 LEU A CA 1
ATOM 2990 C C . LEU A 1 376 ? -27.987 -13.633 25.754 1.00 95.44 376 LEU A C 1
ATOM 2992 O O . LEU A 1 376 ? -28.399 -13.982 26.863 1.00 95.44 376 LEU A O 1
ATOM 2996 N N . SER A 1 377 ? -27.668 -14.519 24.806 1.00 93.88 377 SER A N 1
ATOM 2997 C CA . SER A 1 377 ? -27.645 -15.971 25.028 1.00 93.88 377 SER A CA 1
ATOM 2998 C C . SER A 1 377 ? -26.418 -16.465 25.811 1.00 93.88 377 SER A C 1
ATOM 3000 O O . SER A 1 377 ? -26.372 -17.628 26.211 1.00 93.88 377 SER A O 1
ATOM 3002 N N . ARG A 1 378 ? -25.409 -15.610 26.036 1.00 94.88 378 ARG A N 1
ATOM 3003 C CA . ARG A 1 378 ? -24.180 -15.952 26.767 1.00 94.88 378 ARG A CA 1
ATOM 3004 C C . ARG A 1 378 ? -24.299 -15.605 28.248 1.00 94.88 378 ARG A C 1
ATOM 3006 O O . ARG A 1 378 ? -25.150 -14.818 28.672 1.00 94.88 378 ARG A O 1
ATOM 3013 N N . ASN A 1 379 ? -23.412 -16.205 29.039 1.00 92.69 379 ASN A N 1
ATOM 3014 C CA . ASN A 1 379 ? -23.271 -15.885 30.452 1.00 92.69 379 ASN A CA 1
ATOM 3015 C C . ASN A 1 379 ? -22.510 -14.558 30.595 1.00 92.69 379 ASN A C 1
ATOM 3017 O O . ASN A 1 379 ? -21.282 -14.540 30.583 1.00 92.69 379 ASN A O 1
ATOM 3021 N N . LEU A 1 380 ? -23.255 -13.455 30.640 1.00 95.44 380 LEU A N 1
ATOM 3022 C CA . LEU A 1 380 ? -22.742 -12.099 30.825 1.00 95.44 380 LEU A CA 1
ATOM 3023 C C . LEU A 1 380 ? -23.100 -11.593 32.227 1.00 95.44 380 LEU A C 1
ATOM 3025 O O . LEU A 1 380 ? -24.162 -11.968 32.728 1.00 95.44 380 LEU A O 1
ATOM 3029 N N . PRO A 1 381 ? -22.290 -10.693 32.812 1.00 96.31 381 PRO A N 1
ATOM 3030 C CA . PRO A 1 381 ? -22.675 -9.954 34.010 1.00 96.31 381 PRO A CA 1
ATOM 3031 C C . PRO A 1 381 ? -24.036 -9.258 33.849 1.00 96.31 381 PRO A C 1
ATOM 3033 O O . PRO A 1 381 ? -24.360 -8.738 32.774 1.00 96.31 381 PRO A O 1
ATOM 3036 N N . ASP A 1 382 ? -24.833 -9.236 34.920 1.00 95.56 382 ASP A N 1
ATOM 3037 C CA . ASP A 1 382 ? -26.205 -8.706 34.895 1.00 95.56 382 ASP A CA 1
ATOM 3038 C C . ASP A 1 382 ? -26.265 -7.223 34.501 1.00 95.56 382 ASP A C 1
ATOM 3040 O O . ASP A 1 382 ? -27.180 -6.797 33.789 1.00 95.56 382 ASP A O 1
ATOM 3044 N N . ASP A 1 383 ? -25.273 -6.431 34.918 1.00 96.38 383 ASP A N 1
ATOM 3045 C CA . ASP A 1 383 ? -25.182 -5.009 34.582 1.00 96.38 383 ASP A CA 1
ATOM 3046 C C . ASP A 1 383 ? -24.999 -4.786 33.073 1.00 96.38 383 ASP A C 1
ATOM 3048 O O . ASP A 1 383 ? -25.620 -3.898 32.485 1.00 96.38 383 ASP A O 1
ATOM 3052 N N . LEU A 1 384 ? -24.190 -5.624 32.434 1.00 96.44 384 LEU A N 1
ATOM 3053 C CA . LEU A 1 384 ? -23.857 -5.557 31.026 1.00 96.44 384 LEU A CA 1
ATOM 3054 C C . LEU A 1 384 ? -25.012 -6.092 30.184 1.00 96.44 384 LEU A C 1
ATOM 3056 O O . LEU A 1 384 ? -25.381 -5.478 29.183 1.00 96.44 384 LEU A O 1
ATOM 3060 N N . ARG A 1 385 ? -25.661 -7.173 30.637 1.00 96.88 385 ARG A N 1
ATOM 3061 C CA . ARG A 1 385 ? -26.922 -7.667 30.063 1.00 96.88 385 ARG A CA 1
ATOM 3062 C C . ARG A 1 385 ? -27.986 -6.565 30.060 1.00 96.88 385 ARG A C 1
ATOM 3064 O O . ARG A 1 385 ? -28.629 -6.349 29.033 1.00 96.88 385 ARG A O 1
ATOM 3071 N N . LYS A 1 386 ? -28.138 -5.826 31.165 1.00 97.06 386 LYS A N 1
ATOM 3072 C CA . LYS A 1 386 ? -29.067 -4.690 31.256 1.00 97.06 386 LYS A CA 1
ATOM 3073 C C . LYS A 1 386 ? -28.713 -3.576 30.264 1.00 97.06 386 LYS A C 1
ATOM 3075 O O . LYS A 1 386 ? -29.587 -3.133 29.523 1.00 97.06 386 LYS A O 1
ATOM 3080 N N . GLN A 1 387 ? -27.441 -3.180 30.185 1.00 97.81 387 GLN A N 1
ATOM 3081 C CA . GLN A 1 387 ? -26.977 -2.155 29.237 1.00 97.81 387 GLN A CA 1
ATOM 3082 C C . GLN A 1 387 ? -27.224 -2.552 27.769 1.00 97.81 387 GLN A C 1
ATOM 3084 O O . GLN A 1 387 ? -27.588 -1.705 26.951 1.00 97.81 387 GLN A O 1
ATOM 3089 N N . LEU A 1 388 ? -27.079 -3.837 27.422 1.00 97.25 388 LEU A N 1
ATOM 3090 C CA . LEU A 1 388 ? -27.395 -4.345 26.081 1.00 97.25 388 LEU A CA 1
ATOM 3091 C C . LEU A 1 388 ? -28.897 -4.283 25.764 1.00 97.25 388 LEU A C 1
ATOM 3093 O O . LEU A 1 388 ? -29.263 -3.913 24.649 1.00 97.25 388 LEU A O 1
ATOM 3097 N N . LEU A 1 389 ? -29.770 -4.604 26.725 1.00 96.75 389 LEU A N 1
ATOM 3098 C CA . LEU A 1 389 ? -31.227 -4.501 26.553 1.00 96.75 389 LEU A CA 1
ATOM 3099 C C . LEU A 1 389 ? -31.686 -3.042 26.396 1.00 96.75 389 LEU A C 1
ATOM 3101 O O . LEU A 1 389 ? -32.526 -2.737 25.545 1.00 96.75 389 LEU A O 1
ATOM 3105 N N . GLU A 1 390 ? -31.103 -2.125 27.170 1.00 96.25 390 GLU A N 1
ATOM 3106 C CA . GLU A 1 390 ? -31.335 -0.682 27.028 1.00 96.25 390 GLU A CA 1
ATOM 3107 C C . GLU A 1 390 ? -30.885 -0.179 25.649 1.00 96.25 390 GLU A C 1
ATOM 3109 O O . GLU A 1 390 ? -31.612 0.562 24.979 1.00 96.25 390 GLU A O 1
ATOM 3114 N N . LEU A 1 391 ? -29.715 -0.629 25.177 1.00 96.19 391 LEU A N 1
ATOM 3115 C CA . LEU A 1 391 ? -29.231 -0.322 23.833 1.00 96.19 391 LEU A CA 1
ATOM 3116 C C . LEU A 1 391 ? -30.175 -0.861 22.751 1.00 96.19 391 LEU A C 1
ATOM 3118 O O . LEU A 1 391 ? -30.529 -0.106 21.847 1.00 96.19 391 LEU A O 1
ATOM 3122 N N . ALA A 1 392 ? -30.606 -2.122 22.847 1.00 95.44 392 ALA A N 1
ATOM 3123 C CA . ALA A 1 392 ? -31.536 -2.729 21.895 1.00 95.44 392 ALA A CA 1
ATOM 3124 C C . ALA A 1 392 ? -32.843 -1.930 21.797 1.00 95.44 392 ALA A C 1
ATOM 3126 O O . ALA A 1 392 ? -33.296 -1.613 20.698 1.00 95.44 392 ALA A O 1
ATOM 3127 N N . THR A 1 393 ? -33.384 -1.518 22.948 1.00 94.75 393 THR A N 1
ATOM 3128 C CA . THR A 1 393 ? -34.592 -0.686 23.037 1.00 94.75 393 THR A CA 1
ATOM 3129 C C . THR A 1 393 ? -34.396 0.654 22.330 1.00 94.75 393 THR A C 1
ATOM 3131 O O . THR A 1 393 ? -35.221 1.051 21.510 1.00 94.75 393 THR A O 1
ATOM 3134 N N . ARG A 1 394 ? -33.271 1.336 22.581 1.00 93.19 394 ARG A N 1
ATOM 3135 C CA . ARG A 1 394 ? -32.943 2.616 21.932 1.00 93.19 394 ARG A CA 1
ATOM 3136 C C . ARG A 1 394 ? -32.761 2.491 20.416 1.00 93.19 394 ARG A C 1
ATOM 3138 O O . ARG A 1 394 ? -33.063 3.436 19.695 1.00 93.19 394 ARG A O 1
ATOM 3145 N N . LEU A 1 395 ? -32.264 1.350 19.939 1.00 92.31 395 LEU A N 1
ATOM 3146 C CA . LEU A 1 395 ? -32.115 1.055 18.512 1.00 92.31 395 LEU A CA 1
ATOM 3147 C C . LEU A 1 395 ? -33.416 0.551 17.858 1.00 92.31 395 LEU A C 1
ATOM 3149 O O . LEU A 1 395 ? -33.433 0.340 16.648 1.00 92.31 395 LEU A O 1
ATOM 3153 N N . GLY A 1 396 ? -34.492 0.348 18.628 1.00 92.31 396 GLY A N 1
ATOM 3154 C CA . GLY A 1 396 ? -35.756 -0.199 18.126 1.00 92.31 396 GLY A CA 1
ATOM 3155 C C . GLY A 1 396 ? -35.669 -1.675 17.719 1.00 92.31 396 GLY A C 1
ATOM 3156 O O . GLY A 1 396 ? -36.409 -2.116 16.842 1.00 92.31 396 GLY A O 1
ATOM 3157 N N . LEU A 1 397 ? -34.752 -2.440 18.319 1.00 91.62 397 LEU A N 1
ATOM 3158 C CA . LEU A 1 397 ? -34.510 -3.846 17.999 1.00 91.62 397 LEU A CA 1
ATOM 3159 C C . LEU A 1 397 ? -35.207 -4.767 19.010 1.00 91.62 397 LEU A C 1
ATOM 3161 O O . LEU A 1 397 ? -35.020 -4.639 20.218 1.00 91.62 397 LEU A O 1
ATOM 3165 N N . SER A 1 398 ? -35.965 -5.747 18.511 1.00 87.56 398 SER A N 1
ATOM 3166 C CA . SER A 1 398 ? -36.516 -6.837 19.325 1.00 87.56 398 SER A CA 1
ATOM 3167 C C . SER A 1 398 ? -35.487 -7.970 19.446 1.00 87.56 398 SER A C 1
ATOM 3169 O O . SER A 1 398 ? -35.106 -8.581 18.439 1.00 87.56 398 SER A O 1
ATOM 3171 N N . VAL A 1 399 ? -35.014 -8.198 20.678 1.00 85.50 399 VAL A N 1
ATOM 3172 C CA . VAL A 1 399 ? -33.930 -9.141 21.041 1.00 85.50 399 VAL A CA 1
ATOM 3173 C C . VAL A 1 399 ? -34.330 -10.124 22.155 1.00 85.50 399 VAL A C 1
ATOM 3175 O O . VAL A 1 399 ? -33.465 -10.781 22.729 1.00 85.50 399 VAL A O 1
ATOM 3178 N N . SER A 1 400 ? -35.630 -10.176 22.469 1.00 64.94 400 SER A N 1
ATOM 3179 C CA . SER A 1 400 ? -36.257 -11.088 23.437 1.00 64.94 400 SER A CA 1
ATOM 3180 C C . SER A 1 400 ? -36.120 -12.554 23.057 1.00 64.94 400 SER A C 1
ATOM 3182 O O . SER A 1 400 ? -36.403 -12.851 21.870 1.00 64.94 400 SER A O 1
#

Solvent-accessible surface area (backbone atoms only — not comparable to full-atom values): 22005 Å² total; per-residue (Å²): 118,83,60,56,66,77,71,50,90,72,54,72,67,57,49,46,53,51,49,53,47,53,71,68,70,62,84,52,66,93,48,34,42,61,54,28,48,49,57,31,50,54,56,71,70,47,91,60,67,71,55,68,67,58,48,53,51,51,50,57,49,50,54,58,47,57,73,53,48,64,66,56,72,52,66,98,73,72,78,53,31,35,69,63,13,62,91,33,34,45,26,33,44,44,48,29,52,53,48,50,53,52,44,44,60,75,59,35,99,71,70,58,65,69,60,52,50,52,45,52,50,53,53,48,50,29,63,70,33,81,21,38,39,16,30,14,16,30,1,50,52,30,20,40,40,59,58,39,45,75,73,39,43,69,60,31,60,73,65,55,56,58,34,61,65,46,58,80,86,41,78,56,21,59,23,33,50,41,5,27,51,70,62,39,64,85,46,87,84,49,46,74,77,41,47,67,31,52,63,70,41,41,65,55,46,52,66,76,28,69,88,42,73,55,36,54,41,46,43,44,53,51,51,47,38,50,68,75,72,45,83,56,35,68,81,51,52,48,51,61,51,62,73,65,50,48,72,67,54,48,40,48,46,47,48,42,53,37,60,49,46,63,72,47,55,64,68,56,48,49,54,42,34,73,64,38,52,52,58,46,53,51,34,28,76,73,33,45,93,46,70,70,48,62,66,42,52,47,42,56,58,56,33,46,69,52,40,61,92,51,31,57,66,49,41,62,56,54,70,73,46,82,70,49,54,50,78,96,44,60,51,32,44,43,44,50,74,47,58,51,52,75,79,44,36,61,49,46,48,55,48,55,47,46,55,59,74,26,83,51,56,71,74,40,52,41,48,37,57,62,39,48,36,54,42,70,74,45,98,57,61,68,71,58,51,49,47,47,52,54,49,31,56,76,71,72,45,88,62,129

pLDDT: mean 89.74, std 9.91, range [36.56, 98.56]

Foldseek 3Di:
DLVPLLPDDDDPVRLVVVLVCDVPPDDALVCLLVLLVNLQSVLVPDPAQDDPVSVVSSLVSLVSSLVNDDQAAPDPPPQQLQVVLVSPNLVSSLSSLVSNLVNQVVHDPDRDVVNVVSSLVVLQVLQPRLGSSSLSSLLQCLLCLVVCCVRPVVSSVVGNLCLLVDDPPPSSNSSNLSSCLPRNDDDQVCLVSCVVSLLVCQLVCCVVQVPHVSLLSSLLVLLVCLLPPDQACQVPVVVSNVVRHDPSSLLSNLLSVLVVLLVDDQVSLVVSCVRPPVVVLQCQLVQVVHHDDLSSLLSLLLSLLSHDPCNQVSLVSNLSHQAHAHDPHCNLVSLLVGCCCPVPVASVLSSVLSNLPDDYDVVNCVNVLSSLLSSLPDPYPPVSPVSSVVSCVVSVHDND

Secondary structure (DSSP, 8-state):
-TTHHHHS---HHHHHHHHHHHHHS---GGGHHHHHHHHHHHHHH--SPPPHHHHHHHHHHHHHHHHTS--PPPPTT---HHHHHTTSHHHHHHHHHHHHHHHHHHH-SS--HHHHHHHHHHHHHHHH--SHHHHHHHHHHHHTHHHHHHHSHHHIIIIIGGGGGS-TTSTTHHHHHHHHHHH----TTTHHHHHHHHHHHHHHHHHHSTTSHHHHHHHHHHHHHHHHT-S-TTTTHHHHHHHH--HHHHHHHHHHHHHHHTTS-HHHHHHHIIIIIHHHHHHHHTTSSSPPPHHHHHHHHHHGGG-STTHHHHHHHHHHSPP---SS--HHHHHHHSSHHHHSHHHHHHHHHHHTTS---GGGGTTHHHHHHHHHTS---HHHHHHHHHHHHHTT----

Radius of gyration: 27.57 Å; Cα contacts (8 Å, |Δi|>4): 473; chains: 1; bounding box: 65×42×80 Å